Protein AF-0000000082088555 (afdb_homodimer)

Organism: Oncorhynchus tshawytscha (NCBI:txid74940)

Secondary structure (DSSP, 8-state):
-HHHHHHHHHHHHHHHHHHHHHHHHHHHHHHHHHHHHHHHHHHHHHHHTTS-HHHHHHHHHHHHHHHHHHHHHHHHHHHIIIIIIHHHHTHHHHHHHHHHHHHHHHHHHHHHHHHHHHHHHHHHH-SS-HHHHHHHHHHHHHHHHHHHHHHHHHHHHHHHHHHHHHHHHHHHHHHHHHHHHHHHHHHHHHHHHHHHHHHT--HHHHHHHHHHHHHS-------------GGGGTTTHHHHTHHHHHHHHHHHHHHT-/-HHHHHHHHHHHHHHHHHHHHHHHHHHHHHHHHHHHHHHHHHHHHHHHTTS-HHHHHHHHHHHHHHHHHHHHHHHHHHHIIIIIIHHHHTHHHHHHHHHHHHHHHHHHHHHHHHHHHHHHHHHHH-SS-HHHHHHHHHHHHHHHHHHHHHHHHHHHHHHHHHHHHHHHHHHHHHHHHHHHHHHHHHHHHHHHHHHHHHHT--HHHHHHHHHHHHHS-------------GGGGGGTHHHHTHHHHHHHHHHHHHHT-

pLDDT: mean 82.61, std 23.62, range [26.28, 98.88]

InterPro domains:
  IPR009602 CBY1-interacting BAR domain-containing protein/FAM92 [PF06730] (6-208)
  IPR009602 CBY1-interacting BAR domain-containing protein/FAM92 [PTHR21223] (5-216)
  IPR027267 AH/BAR domain superfamily [G3DSA:1.20.1270.60] (5-201)
  IPR027267 AH/BAR domain superfamily [SSF103657] (11-199)

Nearest PDB structures (foldseek):
  8ceg-assembly1_B  TM=9.342E-01  e=6.815E-14  Homo sapiens
  2q13-assembly1_A-2  TM=6.569E-01  e=2.491E-06  Homo sapiens
  5c5b-assembly1_A  TM=6.542E-01  e=3.066E-06  Homo sapiens
  4nqi-assembly1_A  TM=6.163E-01  e=1.459E-05  Dictyostelium discoideum
  4atm-assembly1_A-2  TM=8.236E-01  e=6.157E-04  Homo sapiens

Foldseek 3Di:
DLVVLVVLLVVLVVVLVVQLVVLLVVLVVLVVVLVVLLVVLVVLQVVLVVAFDLSSVLSPLLSVLSNVLSVLSVVLSVLCVPQANVLSVCSVVVSVVLVVLSVVLVVLVVVLVVLVVVLVVVVVPDPDDPVVNVVSVVVNVVSVVSNVVSVVVSVVSSVVVVVVSVVSVVRNVVSNVVSVVVSVVSSVVSVVVSVVSNVPRDPVVRVVVVVVVVPPPPPPPPPPPPPPPDPPPPVVVVVVVVVPPVVVVVVVVVVVD/DLVVLVVLLVVLVVVLVVQLVVLLVVLVVLVVVLVVLLVVLVVLQVVLVVAFDLSSVLSPLLSVLSNVLSVLSVVLSVLCVPQANVLSVCSVVVSVVLVVLSVVLVVLVVVLVVLVVVLVVCVVPDPDDPVVNVVSVVVNVVSVVSNVVSVVVSVVSSVVVVVVSVVSVVRNVVSNVVSVVVSVVSSVVSVVVSVVSNVPRDPVVRVVVVVVVVPPPPPDPPPPPPPPPDPPPPVVPVVVVVVPPVVVVVVVVVVVD

Radius of gyration: 37.84 Å; Cα contacts (8 Å, |Δi|>4): 389; chains: 2; bounding box: 56×146×73 Å

Structure (mmCIF, N/CA/C/O backbone):
data_AF-0000000082088555-model_v1
#
loop_
_entity.id
_entity.type
_entity.pdbx_description
1 polymer FAM92B
#
loop_
_atom_site.group_PDB
_atom_site.id
_atom_site.type_symbol
_atom_site.label_atom_id
_atom_site.label_alt_id
_atom_site.label_comp_id
_atom_site.label_asym_id
_atom_site.label_entity_id
_atom_site.label_seq_id
_atom_site.pdbx_PDB_ins_code
_atom_site.Cartn_x
_atom_site.Cartn_y
_atom_site.Cartn_z
_atom_site.occupancy
_atom_site.B_iso_or_equiv
_atom_site.auth_seq_id
_atom_site.auth_comp_id
_atom_site.auth_asym_id
_atom_site.auth_atom_id
_atom_site.pdbx_PDB_model_num
ATOM 1 N N . VAL A 1 1 ? -7.594 43.312 11.68 1 56 1 VAL A N 1
ATOM 2 C CA . VAL A 1 1 ? -6.711 42.438 12.438 1 56 1 VAL A CA 1
ATOM 3 C C . VAL A 1 1 ? -7.477 41.188 12.883 1 56 1 VAL A C 1
ATOM 5 O O . VAL A 1 1 ? -7.02 40.062 12.688 1 56 1 VAL A O 1
ATOM 8 N N . ASN A 1 2 ? -8.828 41.312 13.008 1 72.19 2 ASN A N 1
ATOM 9 C CA . ASN A 1 2 ? -9.617 40.281 13.688 1 72.19 2 ASN A CA 1
ATOM 10 C C . ASN A 1 2 ? -10.023 39.156 12.727 1 72.19 2 ASN A C 1
ATOM 12 O O . ASN A 1 2 ? -9.906 38 13.055 1 72.19 2 ASN A O 1
ATOM 16 N N . ILE A 1 3 ? -10.211 39.656 11.516 1 76.94 3 ILE A N 1
ATOM 17 C CA . ILE A 1 3 ? -10.727 38.688 10.578 1 76.94 3 ILE A CA 1
ATOM 18 C C . ILE A 1 3 ? -9.609 37.719 10.18 1 76.94 3 ILE A C 1
ATOM 20 O O . ILE A 1 3 ? -9.828 36.5 10.094 1 76.94 3 ILE A O 1
ATOM 24 N N . TYR A 1 4 ? -8.461 38.219 10.117 1 81.62 4 TYR A N 1
ATOM 25 C CA . TYR A 1 4 ? -7.309 37.438 9.734 1 81.62 4 TYR A CA 1
ATOM 26 C C . TYR A 1 4 ? -6.98 36.406 10.805 1 81.62 4 TYR A C 1
ATOM 28 O O . TYR A 1 4 ? -6.68 35.25 10.484 1 81.62 4 TYR A O 1
ATOM 36 N N . MET A 1 5 ? -7.062 36.812 12.008 1 83.56 5 MET A N 1
ATOM 37 C CA . MET A 1 5 ? -6.75 35.906 13.109 1 83.56 5 MET A CA 1
ATOM 38 C C . MET A 1 5 ? -7.773 34.781 13.203 1 83.56 5 MET A C 1
ATOM 40 O O . MET A 1 5 ? -7.406 33.625 13.398 1 83.56 5 MET A O 1
ATOM 44 N N . GLU A 1 6 ? -8.945 35.188 13.008 1 88.69 6 GLU A N 1
ATOM 45 C CA . GLU A 1 6 ? -10.016 34.219 13.047 1 88.69 6 GLU A CA 1
ATOM 46 C C . GLU A 1 6 ? -9.898 33.219 11.891 1 88.69 6 GLU A C 1
ATOM 48 O O . GLU A 1 6 ? -10.102 32.031 12.07 1 88.69 6 GLU A O 1
ATOM 53 N N . LEU A 1 7 ? -9.586 33.656 10.773 1 88.12 7 LEU A N 1
ATOM 54 C CA . LEU A 1 7 ? -9.445 32.812 9.602 1 88.12 7 LEU A CA 1
ATOM 55 C C . LEU A 1 7 ? -8.258 31.859 9.758 1 88.12 7 LEU A C 1
ATOM 57 O O . LEU A 1 7 ? -8.32 30.703 9.336 1 88.12 7 LEU A O 1
ATOM 61 N N . THR A 1 8 ? -7.23 32.438 10.32 1 87.81 8 THR A N 1
ATOM 62 C CA . THR A 1 8 ? -6.039 31.609 10.531 1 87.81 8 THR A CA 1
ATOM 63 C C . THR A 1 8 ? -6.355 30.406 11.398 1 87.81 8 THR A C 1
ATOM 65 O O . THR A 1 8 ? -5.957 29.281 11.078 1 87.81 8 THR A O 1
ATOM 68 N N . VAL A 1 9 ? -7.059 30.609 12.469 1 92.88 9 VAL A N 1
ATOM 69 C CA . VAL A 1 9 ? -7.41 29.547 13.398 1 92.88 9 VAL A CA 1
ATOM 70 C C . VAL A 1 9 ? -8.406 28.594 12.734 1 92.88 9 VAL A C 1
ATOM 72 O O . VAL A 1 9 ? -8.273 27.375 12.852 1 92.88 9 VAL A O 1
ATOM 75 N N . SER A 1 10 ? -9.367 29.141 12.023 1 93.75 10 SER A N 1
ATOM 76 C CA . SER A 1 10 ? -10.391 28.328 11.367 1 93.75 10 SER A CA 1
ATOM 77 C C . SER A 1 10 ? -9.789 27.453 10.273 1 93.75 10 SER A C 1
ATOM 79 O O . SER A 1 10 ? -10.148 26.281 10.141 1 93.75 10 SER A O 1
ATOM 81 N N . HIS A 1 11 ? -8.93 28 9.477 1 92.88 11 HIS A N 1
ATOM 82 C CA . HIS A 1 11 ? -8.266 27.234 8.43 1 92.88 11 HIS A CA 1
ATOM 83 C C . HIS A 1 11 ? -7.402 26.141 9.016 1 92.88 11 HIS A C 1
ATOM 85 O O . HIS A 1 11 ? -7.383 25.016 8.5 1 92.88 11 HIS A O 1
ATOM 91 N N . ALA A 1 12 ? -6.645 26.516 10.031 1 93.62 12 ALA A N 1
ATOM 92 C CA . ALA A 1 12 ? -5.816 25.5 10.672 1 93.62 12 ALA A CA 1
ATOM 93 C C . ALA A 1 12 ? -6.668 24.344 11.188 1 93.62 12 ALA A C 1
ATOM 95 O O . ALA A 1 12 ? -6.301 23.172 11.031 1 93.62 12 ALA A O 1
ATOM 96 N N . GLU A 1 13 ? -7.777 24.672 11.797 1 94.88 13 GLU A N 1
ATOM 97 C CA . GLU A 1 13 ? -8.688 23.656 12.312 1 94.88 13 GLU A CA 1
ATOM 98 C C . GLU A 1 13 ? -9.195 22.766 11.188 1 94.88 13 GLU A C 1
ATOM 100 O O . GLU A 1 13 ? -9.148 21.531 11.297 1 94.88 13 GLU A O 1
ATOM 105 N N . LYS A 1 14 ? -9.625 23.281 10.164 1 96.38 14 LYS A N 1
ATOM 106 C CA . LYS A 1 14 ? -10.203 22.547 9.047 1 96.38 14 LYS A CA 1
ATOM 107 C C . LYS A 1 14 ? -9.164 21.641 8.391 1 96.38 14 LYS A C 1
ATOM 109 O O . LYS A 1 14 ? -9.359 20.422 8.297 1 96.38 14 LYS A O 1
ATOM 114 N N . TYR A 1 15 ? -8.094 22.203 8.016 1 96.5 15 TYR A N 1
ATOM 115 C CA . TYR A 1 15 ? -7.152 21.484 7.164 1 96.5 15 TYR A CA 1
ATOM 116 C C . TYR A 1 15 ? -6.32 20.516 7.98 1 96.5 15 TYR A C 1
ATOM 118 O O . TYR A 1 15 ? -6.027 19.406 7.527 1 96.5 15 TYR A O 1
ATOM 126 N N . LEU A 1 16 ? -5.891 20.844 9.164 1 97.12 16 LEU A N 1
ATOM 127 C CA . LEU A 1 16 ? -5.113 19.906 9.961 1 97.12 16 LEU A CA 1
ATOM 128 C C . LEU A 1 16 ? -5.984 18.734 10.422 1 97.12 16 LEU A C 1
ATOM 130 O O . LEU A 1 16 ? -5.496 17.609 10.555 1 97.12 16 LEU A O 1
ATOM 134 N N . GLY A 1 17 ? -7.277 19.094 10.672 1 97.31 17 GLY A N 1
ATOM 135 C CA . GLY A 1 17 ? -8.203 18 10.93 1 97.31 17 GLY A CA 1
ATOM 136 C C . GLY A 1 17 ? -8.367 17.062 9.75 1 97.31 17 GLY A C 1
ATOM 137 O O . GLY A 1 17 ? -8.383 15.836 9.922 1 97.31 17 GLY A O 1
ATOM 138 N N . GLN A 1 18 ? -8.516 17.594 8.609 1 97.75 18 GLN A N 1
ATOM 139 C CA . GLN A 1 18 ? -8.656 16.797 7.395 1 97.75 18 GLN A CA 1
ATOM 140 C C . GLN A 1 18 ? -7.395 15.984 7.129 1 97.75 18 GLN A C 1
ATOM 142 O O . GLN A 1 18 ? -7.477 14.82 6.723 1 97.75 18 GLN A O 1
ATOM 147 N N . PHE A 1 19 ? -6.215 16.609 7.34 1 98.31 19 PHE A N 1
ATOM 148 C CA . PHE A 1 19 ? -4.965 15.867 7.188 1 98.31 19 PHE A CA 1
ATOM 149 C C . PHE A 1 19 ? -4.914 14.688 8.148 1 98.31 19 PHE A C 1
ATOM 151 O O . PHE A 1 19 ? -4.477 13.594 7.77 1 98.31 19 PHE A O 1
ATOM 158 N N . CYS A 1 20 ? -5.328 14.938 9.352 1 98.12 20 CYS A N 1
ATOM 159 C CA . CYS A 1 20 ? -5.344 13.859 10.328 1 98.12 20 CYS A CA 1
ATOM 160 C C . CYS A 1 20 ? -6.199 12.695 9.844 1 98.12 20 CYS A C 1
ATOM 162 O O . CYS A 1 20 ? -5.762 11.547 9.875 1 98.12 20 CYS A O 1
ATOM 164 N N . SER A 1 21 ? -7.414 12.953 9.328 1 98.31 21 SER A N 1
ATOM 165 C CA . SER A 1 21 ? -8.336 11.922 8.867 1 98.31 21 SER A CA 1
ATOM 166 C C . SER A 1 21 ? -7.785 11.195 7.641 1 98.31 21 SER A C 1
ATOM 168 O O . SER A 1 21 ? -7.844 9.969 7.562 1 98.31 21 SER A O 1
ATOM 170 N N . LEU A 1 22 ? -7.266 11.891 6.727 1 98.56 22 LEU A N 1
ATOM 171 C CA . LEU A 1 22 ? -6.773 11.312 5.48 1 98.56 22 LEU A CA 1
ATOM 172 C C . LEU A 1 22 ? -5.531 10.461 5.727 1 98.56 22 LEU A C 1
ATOM 174 O O . LEU A 1 22 ? -5.398 9.375 5.168 1 98.56 22 LEU A O 1
ATOM 178 N N . LEU A 1 23 ? -4.633 10.938 6.539 1 98.75 23 LEU A N 1
ATOM 179 C CA . LEU A 1 23 ? -3.412 10.195 6.828 1 98.75 23 LEU A CA 1
ATOM 180 C C . LEU A 1 23 ? -3.713 8.969 7.691 1 98.75 23 LEU A C 1
ATOM 182 O O . LEU A 1 23 ? -3.051 7.938 7.566 1 98.75 23 LEU A O 1
ATOM 186 N N . ALA A 1 24 ? -4.699 9.125 8.57 1 98.69 24 ALA A N 1
ATOM 187 C CA . ALA A 1 24 ? -5.148 7.957 9.32 1 98.69 24 ALA A CA 1
ATOM 188 C C . ALA A 1 24 ? -5.68 6.879 8.375 1 98.69 24 ALA A C 1
ATOM 190 O O . ALA A 1 24 ? -5.363 5.695 8.531 1 98.69 24 ALA A O 1
ATOM 191 N N . SER A 1 25 ? -6.535 7.285 7.43 1 98.75 25 SER A N 1
ATOM 192 C CA . SER A 1 25 ? -7.059 6.352 6.438 1 98.75 25 SER A CA 1
ATOM 193 C C . SER A 1 25 ? -5.938 5.738 5.609 1 98.75 25 SER A C 1
ATOM 195 O O . SER A 1 25 ? -5.965 4.543 5.312 1 98.75 25 SER A O 1
ATOM 197 N N . TYR A 1 26 ? -4.992 6.551 5.207 1 98.75 26 TYR A N 1
ATOM 198 C CA . TYR A 1 26 ? -3.824 6.078 4.477 1 98.75 26 TYR A CA 1
ATOM 199 C C . TYR A 1 26 ? -3.076 5.016 5.27 1 98.75 26 TYR A C 1
ATOM 201 O O . TYR A 1 26 ? -2.705 3.973 4.727 1 98.75 26 TYR A O 1
ATOM 209 N N . THR A 1 27 ? -2.854 5.289 6.504 1 98.81 27 THR A N 1
ATOM 210 C CA . THR A 1 27 ? -2.15 4.367 7.387 1 98.81 27 THR A CA 1
ATOM 211 C C . THR A 1 27 ? -2.943 3.076 7.566 1 98.81 27 THR A C 1
ATOM 213 O O . THR A 1 27 ? -2.369 1.985 7.566 1 98.81 27 THR A O 1
ATOM 216 N N . TRP A 1 28 ? -4.195 3.197 7.668 1 98.56 28 TRP A N 1
ATOM 217 C CA . TRP A 1 28 ? -5.07 2.037 7.812 1 98.56 28 TRP A CA 1
ATOM 218 C C . TRP A 1 28 ? -5.016 1.159 6.566 1 98.56 28 TRP A C 1
ATOM 220 O O . TRP A 1 28 ? -4.918 -0.066 6.664 1 98.56 28 TRP A O 1
ATOM 230 N N . LYS A 1 29 ? -5.145 1.712 5.43 1 98.56 29 LYS A N 1
ATOM 231 C CA . LYS A 1 29 ? -5.105 0.964 4.176 1 98.56 29 LYS A CA 1
ATOM 232 C C . LYS A 1 29 ? -3.744 0.304 3.971 1 98.56 29 LYS A C 1
ATOM 234 O O . LYS A 1 29 ? -3.654 -0.783 3.396 1 98.56 29 LYS A O 1
ATOM 239 N N . THR A 1 30 ? -2.678 0.989 4.391 1 98.75 30 THR A N 1
ATOM 240 C CA . THR A 1 30 ? -1.354 0.375 4.387 1 98.75 30 THR A CA 1
ATOM 241 C C . THR A 1 30 ? -1.336 -0.88 5.254 1 98.75 30 THR A C 1
ATOM 243 O O . THR A 1 30 ? -0.744 -1.894 4.879 1 98.75 30 THR A O 1
ATOM 246 N N . GLY A 1 31 ? -1.971 -0.781 6.414 1 98.69 31 GLY A N 1
ATOM 247 C CA . GLY A 1 31 ? -2.1 -1.953 7.266 1 98.69 31 GLY A CA 1
ATOM 248 C C . GLY A 1 31 ? -2.867 -3.086 6.609 1 98.69 31 GLY A C 1
ATOM 249 O O . GLY A 1 31 ? -2.506 -4.254 6.754 1 98.69 31 GLY A O 1
ATOM 250 N N . LYS A 1 32 ? -3.879 -2.785 5.895 1 98.38 32 LYS A N 1
ATOM 251 C CA . LYS A 1 32 ? -4.668 -3.799 5.199 1 98.38 32 LYS A CA 1
ATOM 252 C C . LYS A 1 32 ? -3.85 -4.48 4.109 1 98.38 32 LYS A C 1
ATOM 254 O O . LYS A 1 32 ? -4.008 -5.68 3.865 1 98.38 32 LYS A O 1
ATOM 259 N N . LEU A 1 33 ? -3.084 -3.664 3.459 1 98.44 33 LEU A N 1
ATOM 260 C CA . LEU A 1 33 ? -2.189 -4.223 2.449 1 98.44 33 LEU A CA 1
ATOM 261 C C . LEU A 1 33 ? -1.194 -5.191 3.08 1 98.44 33 LEU A C 1
ATOM 263 O O . LEU A 1 33 ? -0.91 -6.25 2.516 1 98.44 33 LEU A O 1
ATOM 267 N N . ARG A 1 34 ? -0.672 -4.809 4.23 1 98.56 34 ARG A N 1
ATOM 268 C CA . ARG A 1 34 ? 0.213 -5.684 4.992 1 98.56 34 ARG A CA 1
ATOM 269 C C . ARG A 1 34 ? -0.48 -7 5.336 1 98.56 34 ARG A C 1
ATOM 271 O O . ARG A 1 34 ? 0.087 -8.078 5.141 1 98.56 34 ARG A O 1
ATOM 278 N N . ASP A 1 35 ? -1.699 -6.965 5.785 1 98.44 35 ASP A N 1
ATOM 279 C CA . ASP A 1 35 ? -2.465 -8.156 6.133 1 98.44 35 ASP A CA 1
ATOM 280 C C . ASP A 1 35 ? -2.656 -9.062 4.914 1 98.44 35 ASP A C 1
ATOM 282 O O . ASP A 1 35 ? -2.576 -10.289 5.023 1 98.44 35 ASP A O 1
ATOM 286 N N . GLN A 1 36 ? -2.947 -8.43 3.818 1 98.56 36 GLN A N 1
ATOM 287 C CA . GLN A 1 36 ? -3.135 -9.188 2.584 1 98.56 36 GLN A CA 1
ATOM 288 C C . GLN A 1 36 ? -1.856 -9.922 2.189 1 98.56 36 GLN A C 1
ATOM 290 O O . GLN A 1 36 ? -1.906 -11.062 1.74 1 98.56 36 GLN A O 1
ATOM 295 N N . ALA A 1 37 ? -0.714 -9.258 2.258 1 98.44 37 ALA A N 1
ATOM 296 C CA . ALA A 1 37 ? 0.572 -9.875 1.933 1 98.44 37 ALA A CA 1
ATOM 297 C C . ALA A 1 37 ? 0.882 -11.031 2.877 1 98.44 37 ALA A C 1
ATOM 299 O O . ALA A 1 37 ? 1.508 -12.016 2.475 1 98.44 37 ALA A O 1
ATOM 300 N N . ASP A 1 38 ? 0.427 -10.945 4.086 1 98.31 38 ASP A N 1
ATOM 301 C CA . ASP A 1 38 ? 0.622 -12.031 5.043 1 98.31 38 ASP A CA 1
ATOM 302 C C . ASP A 1 38 ? -0.113 -13.297 4.594 1 98.31 38 ASP A C 1
ATOM 304 O O . ASP A 1 38 ? 0.359 -14.406 4.828 1 98.31 38 ASP A O 1
ATOM 308 N N . MET A 1 39 ? -1.252 -13.094 4.004 1 98.62 39 MET A N 1
ATOM 309 C CA . MET A 1 39 ? -1.983 -14.242 3.469 1 98.62 39 MET A CA 1
ATOM 310 C C . MET A 1 39 ? -1.214 -14.891 2.326 1 98.62 39 MET A C 1
ATOM 312 O O . MET A 1 39 ? -1.184 -16.125 2.211 1 98.62 39 MET A O 1
ATOM 316 N N . LEU A 1 40 ? -0.625 -14.086 1.516 1 98.38 40 LEU A N 1
ATOM 317 C CA . LEU A 1 40 ? 0.203 -14.602 0.428 1 98.38 40 LEU A CA 1
ATOM 318 C C . LEU A 1 40 ? 1.379 -15.406 0.973 1 98.38 40 LEU A C 1
ATOM 320 O O . LEU A 1 40 ? 1.718 -16.453 0.434 1 98.38 40 LEU A O 1
ATOM 324 N N . VAL A 1 41 ? 1.986 -14.883 2.037 1 98.75 41 VAL A N 1
ATOM 325 C CA . VAL A 1 41 ? 3.111 -15.555 2.678 1 98.75 41 VAL A CA 1
ATOM 326 C C . VAL A 1 41 ? 2.678 -16.938 3.16 1 98.75 41 VAL A C 1
ATOM 328 O O . VAL A 1 41 ? 3.385 -17.922 2.947 1 98.75 41 VAL A O 1
ATOM 331 N N . ARG A 1 42 ? 1.548 -17 3.744 1 98.44 42 ARG A N 1
ATOM 332 C CA . ARG A 1 42 ? 1.024 -18.266 4.23 1 98.44 42 ARG A CA 1
ATOM 333 C C . ARG A 1 42 ? 0.782 -19.234 3.08 1 98.44 42 ARG A C 1
ATOM 335 O O . ARG A 1 42 ? 1.128 -20.422 3.17 1 98.44 42 ARG A O 1
ATOM 342 N N . GLN A 1 43 ? 0.201 -18.734 2.061 1 98.38 43 GLN A N 1
ATOM 343 C CA . GLN A 1 43 ? -0.098 -19.578 0.903 1 98.38 43 GLN A CA 1
ATOM 344 C C . GLN A 1 43 ? 1.183 -20.094 0.255 1 98.38 43 GLN A C 1
ATOM 346 O O . GLN A 1 43 ? 1.23 -21.234 -0.208 1 98.38 43 GLN A O 1
ATOM 351 N N . LEU A 1 44 ? 2.209 -19.266 0.14 1 98.56 44 LEU A N 1
ATOM 352 C CA . LEU A 1 44 ? 3.5 -19.672 -0.401 1 98.56 44 LEU A CA 1
ATOM 353 C C . LEU A 1 44 ? 4.094 -20.828 0.415 1 98.56 44 LEU A C 1
ATOM 355 O O . LEU A 1 44 ? 4.609 -21.797 -0.148 1 98.56 44 LEU A O 1
ATOM 359 N N . ASN A 1 45 ? 3.975 -20.672 1.695 1 98.19 45 ASN A N 1
ATOM 360 C CA . ASN A 1 45 ? 4.48 -21.719 2.57 1 98.19 45 ASN A CA 1
ATOM 361 C C . ASN A 1 45 ? 3.703 -23.016 2.391 1 98.19 45 ASN A C 1
ATOM 363 O O . ASN A 1 45 ? 4.297 -24.094 2.312 1 98.19 45 ASN A O 1
ATOM 367 N N . ASP A 1 46 ? 2.422 -22.938 2.307 1 97.62 46 ASP A N 1
ATOM 368 C CA . ASP A 1 46 ? 1.596 -24.125 2.115 1 97.62 46 ASP A CA 1
ATOM 369 C C . ASP A 1 46 ? 1.92 -24.812 0.791 1 97.62 46 ASP A C 1
ATOM 371 O O . ASP A 1 46 ? 2.08 -26.031 0.741 1 97.62 46 ASP A O 1
ATOM 375 N N . PHE A 1 47 ? 2.002 -24.094 -0.254 1 97.25 47 PHE A N 1
ATOM 376 C CA . PHE A 1 47 ? 2.301 -24.641 -1.576 1 97.25 47 PHE A CA 1
ATOM 377 C C . PHE A 1 47 ? 3.688 -25.266 -1.603 1 97.25 47 PHE A C 1
ATOM 379 O O . PHE A 1 47 ? 3.885 -26.312 -2.221 1 97.25 47 PHE A O 1
ATOM 386 N N . SER A 1 48 ? 4.66 -24.625 -0.951 1 97 48 SER A N 1
ATOM 387 C CA . SER A 1 48 ? 6.031 -25.125 -0.952 1 97 48 SER A CA 1
ATOM 388 C C . SER A 1 48 ? 6.102 -26.531 -0.378 1 97 48 SER A C 1
ATOM 390 O O . SER A 1 48 ? 6.91 -27.344 -0.824 1 97 48 SER A O 1
ATOM 392 N N . ASN A 1 49 ? 5.195 -26.875 0.51 1 94.75 49 ASN A N 1
ATOM 393 C CA . ASN A 1 49 ? 5.203 -28.172 1.176 1 94.75 49 ASN A CA 1
ATOM 394 C C . ASN A 1 49 ? 4.758 -29.297 0.234 1 94.75 49 ASN A C 1
ATOM 396 O O . ASN A 1 49 ? 4.98 -30.469 0.515 1 94.75 49 ASN A O 1
ATOM 400 N N . THR A 1 50 ? 4.191 -28.969 -0.862 1 91.62 50 THR A N 1
ATOM 401 C CA . THR A 1 50 ? 3.701 -29.969 -1.802 1 91.62 50 THR A CA 1
ATOM 402 C C . THR A 1 50 ? 4.684 -30.156 -2.955 1 91.62 50 THR A C 1
ATOM 404 O O . THR A 1 50 ? 4.473 -31 -3.826 1 91.62 50 THR A O 1
ATOM 407 N N . GLU A 1 51 ? 5.746 -29.391 -2.934 1 93.38 51 GLU A N 1
ATOM 408 C CA . GLU A 1 51 ? 6.617 -29.344 -4.105 1 93.38 51 GLU A CA 1
ATOM 409 C C . GLU A 1 51 ? 7.957 -30.016 -3.82 1 93.38 51 GLU A C 1
ATOM 411 O O . GLU A 1 51 ? 8.258 -30.359 -2.672 1 93.38 51 GLU A O 1
ATOM 416 N N . ASP A 1 52 ? 8.68 -30.281 -4.844 1 91.25 52 ASP A N 1
ATOM 417 C CA . ASP A 1 52 ? 9.992 -30.906 -4.758 1 91.25 52 ASP A CA 1
ATOM 418 C C . ASP A 1 52 ? 11.039 -29.938 -4.207 1 91.25 52 ASP A C 1
ATOM 420 O O . ASP A 1 52 ? 10.781 -28.734 -4.109 1 91.25 52 ASP A O 1
ATOM 424 N N . PRO A 1 53 ? 12.18 -30.297 -3.844 1 91.06 53 PRO A N 1
ATOM 425 C CA . PRO A 1 53 ? 13.125 -29.547 -3.02 1 91.06 53 PRO A CA 1
ATOM 426 C C . PRO A 1 53 ? 13.531 -28.219 -3.656 1 91.06 53 PRO A C 1
ATOM 428 O O . PRO A 1 53 ? 13.609 -27.203 -2.969 1 91.06 53 PRO A O 1
ATOM 431 N N . GLU A 1 54 ? 13.844 -28.219 -4.973 1 92.94 54 GLU A N 1
ATOM 432 C CA . GLU A 1 54 ? 14.297 -26.969 -5.594 1 92.94 54 GLU A CA 1
ATOM 433 C C . GLU A 1 54 ? 13.211 -25.906 -5.527 1 92.94 54 GLU A C 1
ATOM 435 O O . GLU A 1 54 ? 13.453 -24.797 -5.059 1 92.94 54 GLU A O 1
ATOM 440 N N . LEU A 1 55 ? 12.031 -26.25 -5.957 1 94.62 55 LEU A N 1
ATOM 441 C CA . LEU A 1 55 ? 10.93 -25.281 -5.922 1 94.62 55 LEU A CA 1
ATOM 442 C C . LEU A 1 55 ? 10.508 -25 -4.484 1 94.62 55 LEU A C 1
ATOM 444 O O . LEU A 1 55 ? 10.156 -23.859 -4.156 1 94.62 55 LEU A O 1
ATOM 448 N N . ARG A 1 56 ? 10.555 -25.984 -3.682 1 95.75 56 ARG A N 1
ATOM 449 C CA . ARG A 1 56 ? 10.227 -25.812 -2.271 1 95.75 56 ARG A CA 1
ATOM 450 C C . ARG A 1 56 ? 11.117 -24.766 -1.622 1 95.75 56 ARG A C 1
ATOM 452 O O . ARG A 1 56 ? 10.625 -23.859 -0.952 1 95.75 56 ARG A O 1
ATOM 459 N N . THR A 1 57 ? 12.414 -24.922 -1.813 1 96 57 THR A N 1
ATOM 460 C CA . THR A 1 57 ? 13.367 -23.984 -1.236 1 96 57 THR A CA 1
ATOM 461 C C . THR A 1 57 ? 13.141 -22.578 -1.788 1 96 57 THR A C 1
ATOM 463 O O . THR A 1 57 ? 13.164 -21.609 -1.038 1 96 57 THR A O 1
ATOM 466 N N . CYS A 1 58 ? 12.906 -22.516 -3.047 1 96.75 58 CYS A N 1
ATOM 467 C CA . CYS A 1 58 ? 12.68 -21.234 -3.699 1 96.75 58 CYS A CA 1
ATOM 468 C C . CYS A 1 58 ? 11.453 -20.531 -3.125 1 96.75 58 CYS A C 1
ATOM 470 O O . CYS A 1 58 ? 11.516 -19.359 -2.768 1 96.75 58 CYS A O 1
ATOM 472 N N . LEU A 1 59 ? 10.383 -21.234 -3 1 97.69 59 LEU A N 1
ATOM 473 C CA . LEU A 1 59 ? 9.133 -20.672 -2.502 1 97.69 59 LEU A CA 1
ATOM 474 C C . LEU A 1 59 ? 9.258 -20.297 -1.031 1 97.69 59 LEU A C 1
ATOM 476 O O . LEU A 1 59 ? 8.703 -19.281 -0.603 1 97.69 59 LEU A O 1
ATOM 480 N N . LYS A 1 60 ? 9.945 -21.047 -0.27 1 97.88 60 LYS A N 1
ATOM 481 C CA . LYS A 1 60 ? 10.148 -20.734 1.143 1 97.88 60 LYS A CA 1
ATOM 482 C C . LYS A 1 60 ? 10.984 -19.469 1.314 1 97.88 60 LYS A C 1
ATOM 484 O O . LYS A 1 60 ? 10.695 -18.641 2.18 1 97.88 60 LYS A O 1
ATOM 489 N N . ASN A 1 61 ? 12.023 -19.359 0.51 1 97.62 61 ASN A N 1
ATOM 490 C CA . ASN A 1 61 ? 12.82 -18.141 0.533 1 97.62 61 ASN A CA 1
ATOM 491 C C . ASN A 1 61 ? 11.992 -16.922 0.157 1 97.62 61 ASN A C 1
ATOM 493 O O . ASN A 1 61 ? 12.109 -15.867 0.783 1 97.62 61 ASN A O 1
ATOM 497 N N . LEU A 1 62 ? 11.227 -17.078 -0.862 1 98.44 62 LEU A N 1
ATOM 498 C CA . LEU A 1 62 ? 10.328 -16 -1.274 1 98.44 62 LEU A CA 1
ATOM 499 C C . LEU A 1 62 ? 9.383 -15.617 -0.142 1 98.44 62 LEU A C 1
ATOM 501 O O . LEU A 1 62 ? 9.18 -14.438 0.126 1 98.44 62 LEU A O 1
ATOM 505 N N . ALA A 1 63 ? 8.812 -16.594 0.479 1 98.69 63 ALA A N 1
ATOM 506 C CA . ALA A 1 63 ? 7.891 -16.359 1.591 1 98.69 63 ALA A CA 1
ATOM 507 C C . ALA A 1 63 ? 8.594 -15.625 2.73 1 98.69 63 ALA A C 1
ATOM 509 O O . ALA A 1 63 ? 8.039 -14.688 3.305 1 98.69 63 ALA A O 1
ATOM 510 N N . GLU A 1 64 ? 9.75 -1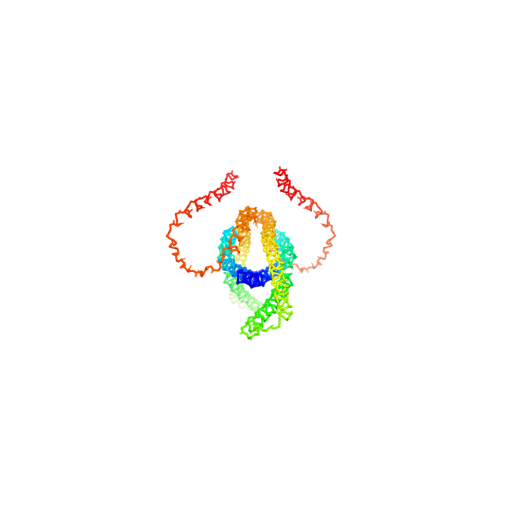6.047 3.062 1 98.56 64 GLU A N 1
ATOM 511 C CA . GLU A 1 64 ? 10.516 -15.43 4.141 1 98.56 64 GLU A CA 1
ATOM 512 C C . GLU A 1 64 ? 10.836 -13.969 3.826 1 98.56 64 GLU A C 1
ATOM 514 O O . GLU A 1 64 ? 10.711 -13.102 4.691 1 98.56 64 GLU A O 1
ATOM 519 N N . ASP A 1 65 ? 11.258 -13.773 2.67 1 98.69 65 ASP A N 1
ATOM 520 C CA . ASP A 1 65 ? 11.586 -12.406 2.26 1 98.69 65 ASP A CA 1
ATOM 521 C C . ASP A 1 65 ? 10.336 -11.531 2.232 1 98.69 65 ASP A C 1
ATOM 523 O O . ASP A 1 65 ? 10.375 -10.375 2.668 1 98.69 65 ASP A O 1
ATOM 527 N N . LEU A 1 66 ? 9.266 -12.008 1.706 1 98.69 66 LEU A N 1
ATOM 528 C CA . LEU A 1 66 ? 8.023 -11.242 1.702 1 98.69 66 LEU A CA 1
ATOM 529 C C . LEU A 1 66 ? 7.562 -10.945 3.125 1 98.69 66 LEU A C 1
ATOM 531 O O . LEU A 1 66 ? 7.043 -9.859 3.398 1 98.69 66 LEU A O 1
ATOM 535 N N . ALA A 1 67 ? 7.699 -11.906 3.975 1 98.81 67 ALA A N 1
ATOM 536 C CA . ALA A 1 67 ? 7.355 -11.695 5.379 1 98.81 67 ALA A CA 1
ATOM 537 C C . ALA A 1 67 ? 8.203 -10.578 5.988 1 98.81 67 ALA A C 1
ATOM 539 O O . ALA A 1 67 ? 7.699 -9.766 6.773 1 98.81 67 ALA A O 1
ATOM 540 N N . MET A 1 68 ? 9.445 -10.555 5.68 1 98.81 68 MET A N 1
ATOM 541 C CA . MET A 1 68 ? 10.336 -9.516 6.18 1 98.81 68 MET A CA 1
ATOM 542 C C . MET A 1 68 ? 9.883 -8.133 5.715 1 98.81 68 MET A C 1
ATOM 544 O O . MET A 1 68 ? 9.891 -7.18 6.496 1 98.81 68 MET A O 1
ATOM 548 N N . VAL A 1 69 ? 9.562 -8.047 4.488 1 98.75 69 VAL A N 1
ATOM 549 C CA . VAL A 1 69 ? 9.07 -6.777 3.969 1 98.75 69 VAL A CA 1
ATOM 550 C C . VAL A 1 69 ? 7.82 -6.352 4.738 1 98.75 69 VAL A C 1
ATOM 552 O O . VAL A 1 69 ? 7.633 -5.168 5.023 1 98.75 69 VAL A O 1
ATOM 555 N N . GLN A 1 70 ? 6.949 -7.316 5.082 1 98.75 70 GLN A N 1
ATOM 556 C CA . GLN A 1 70 ? 5.734 -6.973 5.816 1 98.75 70 GLN A CA 1
ATOM 557 C C . GLN A 1 70 ? 6.059 -6.543 7.242 1 98.75 70 GLN A C 1
ATOM 559 O O . GLN A 1 70 ? 5.355 -5.711 7.82 1 98.75 70 GLN A O 1
ATOM 564 N N . ASP A 1 71 ? 7.09 -7.047 7.809 1 98.69 71 ASP A N 1
ATOM 565 C CA . ASP A 1 71 ? 7.551 -6.551 9.102 1 98.69 71 ASP A CA 1
ATOM 566 C C . ASP A 1 71 ? 7.934 -5.074 9.016 1 98.69 71 ASP A C 1
ATOM 568 O O . ASP A 1 71 ? 7.605 -4.289 9.906 1 98.69 71 ASP A O 1
ATOM 572 N N . TYR A 1 72 ? 8.633 -4.766 8.031 1 98.75 72 TYR A N 1
ATOM 573 C CA . TYR A 1 72 ? 8.977 -3.365 7.828 1 98.75 72 TYR A CA 1
ATOM 574 C C . TYR A 1 72 ? 7.734 -2.523 7.578 1 98.75 72 TYR A C 1
ATOM 576 O O . TYR A 1 72 ? 7.664 -1.366 8 1 98.75 72 TYR A O 1
ATOM 584 N N . ARG A 1 73 ? 6.809 -3.07 6.816 1 98.69 73 ARG A N 1
ATOM 585 C CA . ARG A 1 73 ? 5.562 -2.346 6.578 1 98.69 73 ARG A CA 1
ATOM 586 C C . ARG A 1 73 ? 4.797 -2.139 7.883 1 98.69 73 ARG A C 1
ATOM 588 O O . ARG A 1 73 ? 4.148 -1.105 8.07 1 98.69 73 ARG A O 1
ATOM 595 N N . GLN A 1 74 ? 4.84 -3.119 8.789 1 98.69 74 GLN A N 1
ATOM 596 C CA . GLN A 1 74 ? 4.238 -2.957 10.109 1 98.69 74 GLN A CA 1
ATOM 597 C C . GLN A 1 74 ? 4.906 -1.822 10.883 1 98.69 74 GLN A C 1
ATOM 599 O O . GLN A 1 74 ? 4.23 -1.035 11.547 1 98.69 74 GLN A O 1
ATOM 604 N N . ALA A 1 75 ? 6.203 -1.771 10.836 1 98.75 75 ALA A N 1
ATOM 605 C CA . ALA A 1 75 ? 6.934 -0.67 11.461 1 98.75 75 ALA A CA 1
ATOM 606 C C . ALA A 1 75 ? 6.535 0.669 10.852 1 98.75 75 ALA A C 1
ATOM 608 O O . ALA A 1 75 ? 6.414 1.673 11.555 1 98.75 75 ALA A O 1
ATOM 609 N N . GLU A 1 76 ? 6.395 0.632 9.531 1 98.75 76 GLU A N 1
ATOM 610 C CA . GLU A 1 76 ? 5.922 1.827 8.836 1 98.75 76 GLU A CA 1
ATOM 611 C C . GLU A 1 76 ? 4.594 2.311 9.414 1 98.75 76 GLU A C 1
ATOM 613 O O . GLU A 1 76 ? 4.441 3.492 9.734 1 98.75 76 GLU A O 1
ATOM 618 N N . VAL A 1 77 ? 3.617 1.43 9.555 1 98.81 77 VAL A N 1
ATOM 619 C CA . VAL A 1 77 ? 2.285 1.741 10.07 1 98.81 77 VAL A CA 1
ATOM 620 C C . VAL A 1 77 ? 2.393 2.307 11.484 1 98.81 77 VAL A C 1
ATOM 622 O O . VAL A 1 77 ? 1.781 3.33 11.797 1 98.81 77 VAL A O 1
ATOM 625 N N . GLU A 1 78 ? 3.174 1.76 12.281 1 98.81 78 GLU A N 1
ATOM 626 C CA . GLU A 1 78 ? 3.334 2.184 13.672 1 98.81 78 GLU A CA 1
ATOM 627 C C . GLU A 1 78 ? 3.982 3.562 13.75 1 98.81 78 GLU A C 1
ATOM 629 O O . GLU A 1 78 ? 3.566 4.402 14.555 1 98.81 78 GLU A O 1
ATOM 634 N N . ARG A 1 79 ? 4.965 3.783 12.992 1 98.88 79 ARG A N 1
ATOM 635 C CA . ARG A 1 79 ? 5.656 5.066 12.992 1 98.88 79 ARG A CA 1
ATOM 636 C C . ARG A 1 79 ? 4.758 6.176 12.461 1 98.88 79 ARG A C 1
ATOM 638 O O . ARG A 1 79 ? 4.809 7.309 12.945 1 98.88 79 ARG A O 1
ATOM 645 N N . LEU A 1 80 ? 3.998 5.852 11.43 1 98.88 80 LEU A N 1
ATOM 646 C CA . LEU A 1 80 ? 3.041 6.832 10.93 1 98.88 80 LEU A CA 1
ATOM 647 C C . LEU A 1 80 ? 2.053 7.234 12.023 1 98.88 80 LEU A C 1
ATOM 649 O O . LEU A 1 80 ? 1.727 8.414 12.164 1 98.88 80 LEU A O 1
ATOM 653 N N . GLU A 1 81 ? 1.609 6.293 12.789 1 98.81 81 GLU A N 1
ATOM 654 C CA . GLU A 1 81 ? 0.67 6.559 13.875 1 98.81 81 GLU A CA 1
ATOM 655 C C . GLU A 1 81 ? 1.289 7.477 14.922 1 98.81 81 GLU A C 1
ATOM 657 O O . GLU A 1 81 ? 0.659 8.445 15.359 1 98.81 81 GLU A O 1
ATOM 662 N N . ILE A 1 82 ? 2.463 7.273 15.281 1 98.69 82 ILE A N 1
ATOM 663 C CA . ILE A 1 82 ? 3.107 7.961 16.391 1 98.69 82 ILE A CA 1
ATOM 664 C C . ILE A 1 82 ? 3.635 9.312 15.93 1 98.69 82 ILE A C 1
ATOM 666 O O . ILE A 1 82 ? 3.42 10.336 16.594 1 98.69 82 ILE A O 1
ATOM 670 N N . LYS A 1 83 ? 4.277 9.375 14.758 1 98.69 83 LYS A N 1
ATOM 671 C CA . LYS A 1 83 ? 5.031 10.555 14.367 1 98.69 83 LYS A CA 1
ATOM 672 C C . LYS A 1 83 ? 4.18 11.492 13.508 1 98.69 83 LYS A C 1
ATOM 674 O O . LYS A 1 83 ? 4.484 12.68 13.383 1 98.69 83 LYS A O 1
ATOM 679 N N . VAL A 1 84 ? 3.141 10.938 12.938 1 98.75 84 VAL A N 1
ATOM 680 C CA . VAL A 1 84 ? 2.377 11.758 11.992 1 98.75 84 VAL A CA 1
ATOM 681 C C . VAL A 1 84 ? 0.966 11.984 12.531 1 98.75 84 VAL A C 1
ATOM 683 O O . VAL A 1 84 ? 0.552 13.125 12.75 1 98.75 84 VAL A O 1
ATOM 686 N N . ILE A 1 85 ? 0.243 10.945 12.883 1 98.69 85 ILE A N 1
ATOM 687 C CA . ILE A 1 85 ? -1.169 11.031 13.242 1 98.69 85 ILE A CA 1
ATOM 688 C C . ILE A 1 85 ? -1.311 11.633 14.641 1 98.69 85 ILE A C 1
ATOM 690 O O . ILE A 1 85 ? -2.143 12.516 14.859 1 98.69 85 ILE A O 1
ATOM 694 N N . THR A 1 86 ? -0.498 11.219 15.578 1 98.62 86 THR A N 1
ATOM 695 C CA . THR A 1 86 ? -0.602 11.664 16.969 1 98.62 86 THR A CA 1
ATOM 696 C C . THR A 1 86 ? -0.402 13.172 17.062 1 98.62 86 THR A C 1
ATOM 698 O O . THR A 1 86 ? -1.22 13.875 17.656 1 98.62 86 THR A O 1
ATOM 701 N N . PRO A 1 87 ? 0.667 13.734 16.453 1 98.31 87 PRO A N 1
ATOM 702 C CA . PRO A 1 87 ? 0.819 15.188 16.516 1 98.31 87 PRO A CA 1
ATOM 703 C C . PRO A 1 87 ? -0.337 15.93 15.836 1 98.31 87 PRO A C 1
ATOM 705 O O . PRO A 1 87 ? -0.725 17.016 16.281 1 98.31 87 PRO A O 1
ATOM 708 N N . LEU A 1 88 ? -0.884 15.398 14.797 1 98.31 88 LEU A N 1
ATOM 709 C CA . LEU A 1 88 ? -2.016 16.016 14.125 1 98.31 88 LEU A CA 1
ATOM 710 C C . LEU A 1 88 ? -3.256 16 15.008 1 98.31 88 LEU A C 1
ATOM 712 O O . LEU A 1 88 ? -4.02 16.969 15.039 1 98.31 88 LEU A O 1
ATOM 716 N N . LYS A 1 89 ? -3.428 14.945 15.742 1 97.44 89 LYS A N 1
ATOM 717 C CA . LYS A 1 89 ? -4.562 14.812 16.656 1 97.44 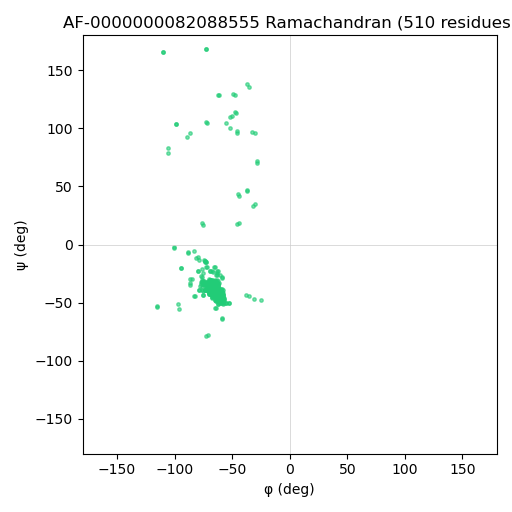89 LYS A CA 1
ATOM 718 C C . LYS A 1 89 ? -4.508 15.859 17.75 1 97.44 89 LYS A C 1
ATOM 720 O O . LYS A 1 89 ? -5.547 16.328 18.234 1 97.44 89 LYS A O 1
ATOM 725 N N . ALA A 1 90 ? -3.344 16.234 18.141 1 96.62 90 ALA A N 1
ATOM 726 C CA . ALA A 1 90 ? -3.137 17.219 19.203 1 96.62 90 ALA A CA 1
ATOM 727 C C . ALA A 1 90 ? -3.668 18.594 18.812 1 96.62 90 ALA A C 1
ATOM 729 O O . ALA A 1 90 ? -3.926 19.438 19.656 1 96.62 90 ALA A O 1
ATOM 730 N N . TYR A 1 91 ? -3.869 18.859 17.562 1 96.19 91 TYR A N 1
ATOM 731 C CA . TYR A 1 91 ? -4.305 20.172 17.094 1 96.19 91 TYR A CA 1
ATOM 732 C C . TYR A 1 91 ? -5.77 20.422 17.438 1 96.19 91 TYR A C 1
ATOM 734 O O . TYR A 1 91 ? -6.234 21.562 17.406 1 96.19 91 TYR A O 1
ATOM 742 N N . GLY A 1 92 ? -6.477 19.328 17.797 1 93.94 92 GLY A N 1
ATOM 743 C CA . GLY A 1 92 ? -7.812 19.562 18.328 1 93.94 92 GLY A CA 1
ATOM 744 C C . GLY A 1 92 ? -7.828 20.438 19.547 1 93.94 92 GLY A C 1
ATOM 745 O O . GLY A 1 92 ? -8.523 21.453 19.594 1 93.94 92 GLY A O 1
ATOM 746 N N . ASP A 1 93 ? -6.977 20.141 20.438 1 95.62 93 ASP A N 1
ATOM 747 C CA . ASP A 1 93 ? -6.879 20.891 21.688 1 95.62 93 ASP A CA 1
ATOM 748 C C . ASP A 1 93 ? -6.191 22.234 21.453 1 95.62 93 ASP A C 1
ATOM 750 O O . ASP A 1 93 ? -6.57 23.25 22.062 1 95.62 93 ASP A O 1
ATOM 754 N N . ILE A 1 94 ? -5.168 22.25 20.625 1 96.25 94 ILE A N 1
ATOM 755 C CA . ILE A 1 94 ? -4.398 23.453 20.375 1 96.25 94 ILE A CA 1
ATOM 756 C C . ILE A 1 94 ? -5.309 24.531 19.781 1 96.25 94 ILE A C 1
ATOM 758 O O . ILE A 1 94 ? -5.305 25.672 20.219 1 96.25 94 ILE A O 1
ATOM 762 N N . VAL A 1 95 ? -6.129 24.109 18.812 1 95.69 95 VAL A N 1
ATOM 763 C CA . VAL A 1 95 ? -7.023 25.031 18.141 1 95.69 95 VAL A CA 1
ATOM 764 C C . VAL A 1 95 ? -8.125 25.484 19.094 1 95.69 95 VAL A C 1
ATOM 766 O O . VAL A 1 95 ? -8.531 26.641 19.094 1 95.69 95 VAL A O 1
ATOM 769 N N . GLU A 1 96 ? -8.609 24.594 19.938 1 95.56 96 GLU A N 1
ATOM 770 C CA . GLU A 1 96 ? -9.648 24.938 20.906 1 95.56 96 GLU A CA 1
ATOM 771 C C . GLU A 1 96 ? -9.164 26.016 21.875 1 95.56 96 GLU A C 1
ATOM 773 O O . GLU A 1 96 ? -9.906 26.938 22.203 1 95.56 96 GLU A O 1
ATOM 778 N N . ASN A 1 97 ? -7.988 25.953 22.297 1 95.75 97 ASN A N 1
ATOM 779 C CA . ASN A 1 97 ? -7.398 26.938 23.203 1 95.75 97 ASN A CA 1
ATOM 780 C C . ASN A 1 97 ? -7.312 28.312 22.531 1 95.75 97 ASN A C 1
ATOM 782 O O . ASN A 1 97 ? -7.535 29.328 23.188 1 95.75 97 ASN A O 1
ATOM 786 N N . LYS A 1 98 ? -6.996 28.328 21.25 1 95.5 98 LYS A N 1
ATOM 787 C CA . LYS A 1 98 ? -6.926 29.594 20.531 1 95.5 98 LYS A CA 1
ATOM 788 C C . LYS A 1 98 ? -8.32 30.188 20.312 1 95.5 98 LYS A C 1
ATOM 790 O O . LYS A 1 98 ? -8.492 31.406 20.344 1 95.5 98 LYS A O 1
ATOM 795 N N . ARG A 1 99 ? -9.273 29.281 20.156 1 93.69 99 ARG A N 1
ATOM 796 C CA . ARG A 1 99 ? -10.656 29.75 20.031 1 93.69 99 ARG A CA 1
ATOM 797 C C . ARG A 1 99 ? -11.133 30.422 21.312 1 93.69 99 ARG A C 1
ATOM 799 O O . ARG A 1 99 ? -11.844 31.422 21.281 1 93.69 99 ARG A O 1
ATOM 806 N N . VAL A 1 100 ? -10.734 29.891 22.469 1 95 100 VAL A N 1
ATOM 807 C CA . VAL A 1 100 ? -11.086 30.469 23.75 1 95 100 VAL A CA 1
ATOM 808 C C . VAL A 1 100 ? -10.469 31.859 23.875 1 95 100 VAL A C 1
ATOM 810 O O . VAL A 1 100 ? -11.109 32.781 24.359 1 95 100 VAL A O 1
ATOM 813 N N . SER A 1 101 ? -9.188 32 23.422 1 93.94 101 SER A N 1
ATOM 814 C CA . SER A 1 101 ? -8.516 33.312 23.453 1 93.94 101 SER A CA 1
ATOM 815 C C . SER A 1 101 ? -9.242 34.312 22.562 1 93.94 101 SER A C 1
ATOM 817 O O . SER A 1 101 ? -9.359 35.5 22.938 1 93.94 101 SER A O 1
ATOM 819 N N . LEU A 1 102 ? -9.68 33.875 21.422 1 94.19 102 LEU A N 1
ATOM 820 C CA . LEU A 1 102 ? -10.422 34.75 20.516 1 94.19 102 LEU A CA 1
ATOM 821 C C . LEU A 1 102 ? -11.742 35.188 21.141 1 94.19 102 LEU A C 1
ATOM 823 O O . LEU A 1 102 ? -12.117 36.344 21.031 1 94.19 102 LEU A O 1
ATOM 827 N N . HIS A 1 103 ? -12.406 34.312 21.859 1 93.5 103 HIS A N 1
ATOM 828 C CA . HIS A 1 103 ? -13.664 34.625 22.531 1 93.5 103 HIS A CA 1
ATOM 829 C C . HIS A 1 103 ? -13.469 35.625 23.656 1 93.5 103 HIS A C 1
ATOM 831 O O . HIS A 1 103 ? -14.273 36.531 23.828 1 93.5 103 HIS A O 1
ATOM 837 N N . THR A 1 104 ? -12.422 35.406 24.422 1 93.38 104 THR A N 1
ATOM 838 C CA . THR A 1 104 ? -12.109 36.312 25.531 1 93.38 104 THR A CA 1
ATOM 839 C C . THR A 1 104 ? -11.836 37.719 25 1 93.38 104 THR A C 1
ATOM 841 O O . THR A 1 104 ? -12.266 38.688 25.594 1 93.38 104 THR A O 1
ATOM 844 N N . TRP A 1 105 ? -11.094 37.719 23.891 1 94.25 105 TRP A N 1
ATOM 845 C CA . TRP A 1 105 ? -10.805 39 23.266 1 94.25 105 TRP A CA 1
ATOM 846 C C . TRP A 1 105 ? -12.086 39.656 22.797 1 94.25 105 TRP A C 1
ATOM 848 O O . TRP A 1 105 ? -12.281 40.875 23 1 94.25 105 TRP A O 1
ATOM 858 N N . LYS A 1 106 ? -13.008 38.969 22.172 1 93.38 106 LYS A N 1
ATOM 859 C CA . LYS A 1 106 ? -14.266 39.5 21.672 1 93.38 106 LYS A CA 1
ATOM 860 C C . LYS A 1 106 ? -15.125 40.062 22.812 1 93.38 106 LYS A C 1
ATOM 862 O O . LYS A 1 106 ? -15.75 41.094 22.688 1 93.38 106 LYS A O 1
ATOM 867 N N . ARG A 1 107 ? -15.086 39.406 23.922 1 93.75 107 ARG A N 1
ATOM 868 C CA . ARG A 1 107 ? -15.852 39.844 25.094 1 93.75 107 ARG A CA 1
ATOM 869 C C . ARG A 1 107 ? -15.305 41.156 25.641 1 93.75 107 ARG A C 1
ATOM 871 O O . ARG A 1 107 ? -16.078 42.031 26 1 93.75 107 ARG A O 1
ATOM 878 N N . THR A 1 108 ? -14.031 41.188 25.734 1 93.62 108 THR A N 1
ATOM 879 C CA . THR A 1 108 ? -13.383 42.406 26.219 1 93.62 108 THR A CA 1
ATOM 880 C C . THR A 1 108 ? -13.703 43.594 25.312 1 93.62 108 THR A C 1
ATOM 882 O O . THR A 1 108 ? -13.953 44.688 25.797 1 93.62 108 THR A O 1
ATOM 885 N N . HIS A 1 109 ? -13.766 43.406 24.062 1 91.06 109 HIS A N 1
ATOM 886 C CA . HIS A 1 109 ? -14.023 44.469 23.109 1 91.06 109 HIS A CA 1
ATOM 887 C C . HIS A 1 109 ? -15.5 44.875 23.094 1 91.06 109 HIS A C 1
ATOM 889 O O . HIS A 1 109 ? -15.844 46.031 22.859 1 91.06 109 HIS A O 1
ATOM 895 N N . CYS A 1 110 ? -16.344 43.875 23.359 1 91.44 110 CYS A N 1
ATOM 896 C CA . CYS A 1 110 ? -17.75 44.219 23.516 1 91.44 110 CYS A CA 1
ATOM 897 C C . CYS A 1 110 ? -17.984 45.125 24.719 1 91.44 110 CYS A C 1
ATOM 899 O O . CYS A 1 110 ? -18.734 46.094 24.625 1 91.44 110 CYS A O 1
ATOM 901 N N . ARG A 1 111 ? -17.344 44.812 25.781 1 91 111 ARG A N 1
ATOM 902 C CA . ARG A 1 111 ? -17.438 45.656 26.984 1 91 111 ARG A CA 1
ATOM 903 C C . ARG A 1 111 ? -16.891 47.031 26.719 1 91 111 ARG A C 1
ATOM 905 O O . ARG A 1 111 ? -17.469 48.031 27.188 1 91 111 ARG A O 1
ATOM 912 N N . PHE A 1 112 ? -15.781 47 25.969 1 91.25 112 PHE A N 1
ATOM 913 C CA . PHE A 1 112 ? -15.18 48.281 25.578 1 91.25 112 PHE A CA 1
ATOM 914 C C . PHE A 1 112 ? -16.172 49.125 24.797 1 91.25 112 PHE A C 1
ATOM 916 O O . PHE A 1 112 ? -16.359 50.312 25.109 1 91.25 112 PHE A O 1
ATOM 923 N N . HIS A 1 113 ? -16.875 48.594 23.859 1 90.56 113 HIS A N 1
ATOM 924 C CA . HIS A 1 113 ? -17.828 49.312 23.031 1 90.56 113 HIS A CA 1
ATOM 925 C C . HIS A 1 113 ? -19.016 49.812 23.859 1 90.56 113 HIS A C 1
ATOM 927 O O . HIS A 1 113 ? -19.5 50.938 23.641 1 90.56 113 HIS A O 1
ATOM 933 N N . THR A 1 114 ? -19.422 49.062 24.828 1 90.69 114 THR A N 1
ATOM 934 C CA . THR A 1 114 ? -20.531 49.438 25.688 1 90.69 114 THR A CA 1
ATOM 935 C C . THR A 1 114 ? -20.141 50.656 26.547 1 90.69 114 THR A C 1
ATOM 937 O O . THR A 1 114 ? -20.938 51.594 26.703 1 90.69 114 THR A O 1
ATOM 940 N N . VAL A 1 115 ? -18.922 50.625 27.062 1 90.56 115 VAL A N 1
ATOM 941 C CA . VAL A 1 115 ? -18.422 51.688 27.938 1 90.56 115 VAL A CA 1
ATOM 942 C C . VAL A 1 115 ? -18.297 52.969 27.156 1 90.56 115 VAL A C 1
ATOM 944 O O . VAL A 1 115 ? -18.688 54.031 27.625 1 90.56 115 VAL A O 1
ATOM 947 N N . ILE A 1 116 ? -17.797 52.812 25.938 1 89.56 116 ILE A N 1
ATOM 948 C CA . ILE A 1 116 ? -17.547 54 25.109 1 89.56 116 ILE A CA 1
ATOM 949 C C . ILE A 1 116 ? -18.875 54.594 24.641 1 89.56 116 ILE A C 1
ATOM 951 O O . ILE A 1 116 ? -19.047 55.812 24.594 1 89.56 116 ILE A O 1
ATOM 955 N N . THR A 1 117 ? -19.875 53.812 24.312 1 88.44 117 THR A N 1
ATOM 956 C CA . THR A 1 117 ? -21.188 54.25 23.891 1 88.44 117 THR A CA 1
ATOM 957 C C . THR A 1 117 ? -21.906 55 25.031 1 88.44 117 THR A C 1
ATOM 959 O O . THR A 1 117 ? -22.547 56 24.812 1 88.44 117 THR A O 1
ATOM 962 N N . ARG A 1 118 ? -21.781 54.5 26.297 1 85.75 118 ARG A N 1
ATOM 963 C CA . ARG A 1 118 ? -22.391 55.125 27.453 1 85.75 118 ARG A CA 1
ATOM 964 C C . ARG A 1 118 ? -21.766 56.469 27.734 1 85.75 118 ARG A C 1
ATOM 966 O O . ARG A 1 118 ? -22.484 57.438 28.078 1 85.75 118 ARG A O 1
ATOM 973 N N . GLN A 1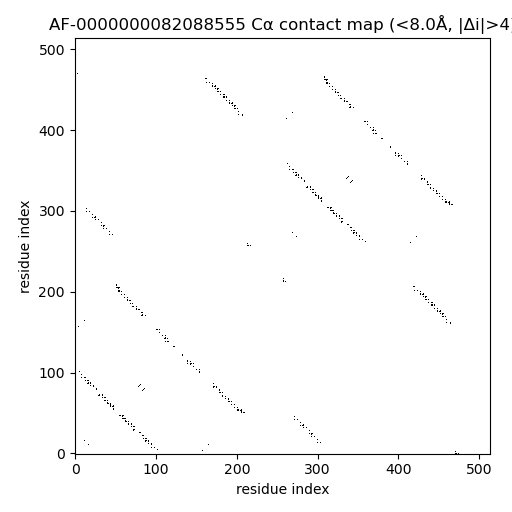 119 ? -20.5 56.562 27.562 1 84.69 119 GLN A N 1
ATOM 974 C CA . GLN A 1 119 ? -19.781 57.812 27.781 1 84.69 119 GLN A CA 1
ATOM 975 C C . GLN A 1 119 ? -20.234 58.875 26.781 1 84.69 119 GLN A C 1
ATOM 977 O O . GLN A 1 119 ? -20.453 60.031 27.141 1 84.69 119 GLN A O 1
ATOM 982 N N . ASN A 1 120 ? -20.422 58.469 25.547 1 83.94 120 ASN A N 1
ATOM 983 C CA . ASN A 1 120 ? -20.828 59.406 24.5 1 83.94 120 ASN A CA 1
ATOM 984 C C . ASN A 1 120 ? -22.266 59.875 24.688 1 83.94 120 ASN A C 1
ATOM 986 O O . ASN A 1 120 ? -22.578 61.031 24.375 1 83.94 120 ASN A O 1
ATOM 990 N N . THR A 1 121 ? -23.094 59.031 25.219 1 80.94 121 THR A N 1
ATOM 991 C CA . THR A 1 121 ? -24.469 59.406 25.484 1 80.94 121 THR A CA 1
ATOM 992 C C . THR A 1 121 ? -24.547 60.375 26.672 1 80.94 121 THR A C 1
ATOM 994 O O . THR A 1 121 ? -25.328 61.344 26.656 1 80.94 121 THR A O 1
ATOM 997 N N . ASP A 1 122 ? -23.719 60.156 27.75 1 76.31 122 ASP A N 1
ATOM 998 C CA . ASP A 1 122 ? -23.688 61 28.938 1 76.31 122 ASP A CA 1
ATOM 999 C C . ASP A 1 122 ? -23.125 62.406 28.625 1 76.31 122 ASP A C 1
ATOM 1001 O O . ASP A 1 122 ? -23.578 63.406 29.188 1 76.31 122 ASP A O 1
ATOM 1005 N N . SER A 1 123 ? -22.141 62.438 27.797 1 73.88 123 SER A N 1
ATOM 1006 C CA . SER A 1 123 ? -21.516 63.719 27.422 1 73.88 123 SER A CA 1
ATOM 1007 C C . SER A 1 123 ? -22.484 64.625 26.641 1 73.88 123 SER A C 1
ATOM 1009 O O . SER A 1 123 ? -22.406 65.812 26.703 1 73.88 123 SER A O 1
ATOM 1011 N N . SER A 1 124 ? -23.391 64 25.875 1 71.25 124 SER A N 1
ATOM 1012 C CA . SER A 1 124 ? -24.344 64.812 25.078 1 71.25 124 SER A CA 1
ATOM 1013 C C . SER A 1 124 ? -25.438 65.375 25.969 1 71.25 124 SER A C 1
ATOM 1015 O O . SER A 1 124 ? -26.016 66.375 25.641 1 71.25 124 SER A O 1
ATOM 1017 N N . LEU A 1 125 ? -25.672 64.812 27.078 1 65.44 125 LEU A N 1
ATOM 1018 C CA . LEU A 1 125 ? -26.766 65.188 27.922 1 65.44 125 LEU A CA 1
ATOM 1019 C C . LEU A 1 125 ? -26.281 66.188 29.016 1 65.44 125 LEU A C 1
ATOM 1021 O O . LEU A 1 125 ? -27.031 67 29.484 1 65.44 125 LEU A O 1
ATOM 1025 N N . THR A 1 126 ? -25.312 65.875 29.781 1 58.72 126 THR A N 1
ATOM 1026 C CA . THR A 1 126 ? -25.156 66.562 31.062 1 58.72 126 THR A CA 1
ATOM 1027 C C . THR A 1 126 ? -24 67.562 31 1 58.72 126 THR A C 1
ATOM 1029 O O . THR A 1 126 ? -22.844 67.188 30.922 1 58.72 126 THR A O 1
ATOM 1032 N N . HIS A 1 127 ? -24.266 68.812 30.453 1 54.06 127 HIS A N 1
ATOM 1033 C CA . HIS A 1 127 ? -23.406 69.938 30.766 1 54.06 127 HIS A CA 1
ATOM 1034 C C . HIS A 1 127 ? -22.969 69.875 32.219 1 54.06 127 HIS A C 1
ATOM 1036 O O . HIS A 1 127 ? -22.156 70.688 32.656 1 54.06 127 HIS A O 1
ATOM 1042 N N . THR A 1 128 ? -23.906 69.562 33.094 1 52.72 128 THR A N 1
ATOM 1043 C CA . THR A 1 128 ? -23.75 70.125 34.438 1 52.72 128 THR A CA 1
ATOM 1044 C C . THR A 1 128 ? -22.578 69.438 35.156 1 52.72 128 THR A C 1
ATOM 1046 O O . THR A 1 128 ? -21.922 70.062 36 1 52.72 128 THR A O 1
ATOM 1049 N N . ARG A 1 129 ? -22.688 68.062 35.781 1 59.88 129 ARG A N 1
ATOM 1050 C CA . ARG A 1 129 ? -21.906 67.75 37 1 59.88 129 ARG A CA 1
ATOM 1051 C C . ARG A 1 129 ? -20.516 67.25 36.656 1 59.88 129 ARG A C 1
ATOM 1053 O O . ARG A 1 129 ? -20.359 66.188 36.031 1 59.88 129 ARG A O 1
ATOM 1060 N N . THR A 1 130 ? -19.5 68 36.625 1 63.22 130 THR A N 1
ATOM 1061 C CA . THR A 1 130 ? -18.062 67.938 36.438 1 63.22 130 THR A CA 1
ATOM 1062 C C . THR A 1 130 ? -17.516 66.625 36.938 1 63.22 130 THR A C 1
ATOM 1064 O O . THR A 1 130 ? -16.703 66 36.281 1 63.22 130 THR A O 1
ATOM 1067 N N . HIS A 1 131 ? -17.891 66.125 38.156 1 68.94 131 HIS A N 1
ATOM 1068 C CA . HIS A 1 131 ? -17.312 65 38.812 1 68.94 131 HIS A CA 1
ATOM 1069 C C . HIS A 1 131 ? -17.703 63.688 38.094 1 68.94 131 HIS A C 1
ATOM 1071 O O . HIS A 1 131 ? -16.891 62.812 37.906 1 68.94 131 HIS A O 1
ATOM 1077 N N . THR A 1 132 ? -18.984 63.656 37.656 1 70.56 132 THR A N 1
ATOM 1078 C CA . THR A 1 132 ? -19.484 62.469 36.969 1 70.56 132 THR A CA 1
ATOM 1079 C C . THR A 1 132 ? -18.828 62.344 35.594 1 70.56 132 THR A C 1
ATOM 1081 O O . THR A 1 132 ? -18.531 61.25 35.156 1 70.56 132 THR A O 1
ATOM 1084 N N . HIS A 1 133 ? -18.5 63.375 35.031 1 75 133 HIS A N 1
ATOM 1085 C CA . HIS A 1 133 ? -17.828 63.406 33.75 1 75 133 HIS A CA 1
ATOM 1086 C C . HIS A 1 133 ? -16.406 62.906 33.844 1 75 133 HIS A C 1
ATOM 1088 O O . HIS A 1 133 ? -15.945 62.125 32.969 1 75 133 HIS A O 1
ATOM 1094 N N . THR A 1 134 ? -15.852 63.312 35.062 1 78.75 134 THR A N 1
ATOM 1095 C CA . THR A 1 134 ? -14.477 62.875 35.25 1 78.75 134 THR A CA 1
ATOM 1096 C C . THR A 1 134 ? -14.414 61.344 35.438 1 78.75 134 THR A C 1
ATOM 1098 O O . THR A 1 134 ? -13.508 60.688 34.938 1 78.75 134 THR A O 1
ATOM 1101 N N . ARG A 1 135 ? -15.352 60.594 36.031 1 82.25 135 ARG A N 1
ATOM 1102 C CA . ARG A 1 135 ? -15.391 59.156 36.281 1 82.25 135 ARG A CA 1
ATOM 1103 C C . ARG A 1 135 ? -15.641 58.375 34.969 1 82.25 135 ARG A C 1
ATOM 1105 O O . ARG A 1 135 ? -15.039 57.344 34.75 1 82.25 135 ARG A O 1
ATOM 1112 N N . THR A 1 136 ? -16.484 59.156 34.312 1 81.94 136 THR A N 1
ATOM 1113 C CA . THR A 1 136 ? -16.812 58.531 33.062 1 81.94 136 THR A CA 1
ATOM 1114 C C . THR A 1 136 ? -15.625 58.531 32.094 1 81.94 136 THR A C 1
ATOM 1116 O O . THR A 1 136 ? -15.398 57.562 31.375 1 81.94 136 THR A O 1
ATOM 1119 N N . GLN A 1 137 ? -14.867 59.531 32.156 1 83.12 137 GLN A N 1
ATOM 1120 C CA . GLN A 1 137 ? -13.688 59.656 31.297 1 83.12 137 GLN A CA 1
ATOM 1121 C C . GLN A 1 137 ? -12.578 58.719 31.75 1 83.12 137 GLN A C 1
ATOM 1123 O O . GLN A 1 137 ? -11.891 58.094 30.922 1 83.12 137 GLN A O 1
ATOM 1128 N N . VAL A 1 138 ? -12.461 58.625 33.094 1 86.19 138 VAL A N 1
ATOM 1129 C CA . VAL A 1 138 ? -11.469 57.719 33.656 1 86.19 138 VAL A CA 1
ATOM 1130 C C . VAL A 1 138 ? -11.828 56.281 33.312 1 86.19 138 VAL A C 1
ATOM 1132 O O . VAL A 1 138 ? -10.961 55.469 32.938 1 86.19 138 VAL A O 1
ATOM 1135 N N . ASN A 1 139 ? -13.125 56 33.344 1 86.12 139 ASN A N 1
ATOM 1136 C CA . ASN A 1 139 ? -13.594 54.656 33 1 86.12 139 ASN A CA 1
ATOM 1137 C C . ASN A 1 139 ? -13.406 54.344 31.531 1 86.12 139 ASN A C 1
ATOM 1139 O O . ASN A 1 139 ? -13.062 53.219 31.172 1 86.12 139 ASN A O 1
ATOM 1143 N N . ALA A 1 140 ? -13.586 55.219 30.703 1 87.75 140 ALA A N 1
ATOM 1144 C CA . ALA A 1 140 ? -13.391 55.031 29.266 1 87.75 140 ALA A CA 1
ATOM 1145 C C . ALA A 1 140 ? -11.922 54.844 28.938 1 87.75 140 ALA A C 1
ATOM 1147 O O . ALA A 1 140 ? -11.586 54.031 28.047 1 87.75 140 ALA A O 1
ATOM 1148 N N . GLN A 1 141 ? -11.141 55.594 29.641 1 90.94 141 GLN A N 1
ATOM 1149 C CA . GLN A 1 141 ? -9.703 55.438 29.422 1 90.94 141 GLN A CA 1
ATOM 1150 C C . GLN A 1 141 ? -9.211 54.062 29.875 1 90.94 141 GLN A C 1
ATOM 1152 O O . GLN A 1 141 ? -8.375 53.469 29.219 1 90.94 141 GLN A O 1
ATOM 1157 N N . LYS A 1 142 ? -9.75 53.594 31.016 1 92.19 142 LYS A N 1
ATOM 1158 C CA . LYS A 1 142 ? -9.398 52.281 31.5 1 92.19 142 LYS A CA 1
ATOM 1159 C C . LYS A 1 142 ? -9.859 51.188 30.531 1 92.19 142 LYS A C 1
ATOM 1161 O O . LYS A 1 142 ? -9.133 50.219 30.266 1 92.19 142 LYS A O 1
ATOM 1166 N N . ALA A 1 143 ? -11.031 51.312 30.047 1 91.31 143 ALA A N 1
ATOM 1167 C CA . ALA A 1 143 ? -11.57 50.375 29.078 1 91.31 143 ALA A CA 1
ATOM 1168 C C . ALA A 1 143 ? -10.734 50.344 27.797 1 91.31 143 ALA A C 1
ATOM 1170 O O . ALA A 1 143 ? -10.547 49.281 27.188 1 91.31 143 ALA A O 1
ATOM 1171 N N . THR A 1 144 ? -10.289 51.469 27.375 1 91.56 144 THR A N 1
ATOM 1172 C CA . THR A 1 144 ? -9.445 51.562 26.188 1 91.56 144 THR A CA 1
ATOM 1173 C C . THR A 1 144 ? -8.117 50.844 26.406 1 91.56 144 THR A C 1
ATOM 1175 O O . THR A 1 144 ? -7.641 50.125 25.531 1 91.56 144 THR A O 1
ATOM 1178 N N . ASN A 1 145 ? -7.535 51.031 27.578 1 93.56 145 ASN A N 1
ATOM 1179 C CA . ASN A 1 145 ? -6.27 50.375 27.906 1 93.56 145 ASN A CA 1
ATOM 1180 C C . ASN A 1 145 ? -6.414 48.844 27.969 1 93.56 145 ASN A C 1
ATOM 1182 O O . ASN A 1 145 ? -5.543 48.125 27.484 1 93.56 145 ASN A O 1
ATOM 1186 N N . ILE A 1 146 ? -7.531 48.406 28.484 1 93.06 146 ILE A N 1
ATOM 1187 C CA . ILE A 1 146 ? -7.793 47 28.594 1 93.06 146 ILE A CA 1
ATOM 1188 C C . ILE A 1 146 ? -7.988 46.406 27.188 1 93.06 146 ILE A C 1
ATOM 1190 O O . ILE A 1 146 ? -7.48 45.312 26.891 1 93.06 146 ILE A O 1
ATOM 1194 N N . ALA A 1 147 ? -8.688 47.094 26.359 1 92.12 147 ALA A N 1
ATOM 1195 C CA . ALA A 1 147 ? -8.914 46.656 25 1 92.12 147 ALA A CA 1
ATOM 1196 C C . ALA A 1 147 ? -7.602 46.594 24.219 1 92.12 147 ALA A C 1
ATOM 1198 O O . ALA A 1 147 ? -7.375 45.656 23.453 1 92.12 147 ALA A O 1
ATOM 1199 N N . HIS A 1 148 ? -6.785 47.656 24.422 1 92.56 148 HIS A N 1
ATOM 1200 C CA . HIS A 1 148 ? -5.492 47.656 23.75 1 92.56 148 HIS A CA 1
ATOM 1201 C C . HIS A 1 148 ? -4.602 46.531 24.219 1 92.56 148 HIS A C 1
ATOM 1203 O O . HIS A 1 148 ? -3.945 45.875 23.406 1 92.56 148 HIS A O 1
ATOM 1209 N N . ARG A 1 149 ? -4.648 46.281 25.516 1 94.25 149 ARG A N 1
ATOM 1210 C CA . ARG A 1 149 ? -3.85 45.188 26.078 1 94.25 149 ARG A CA 1
ATOM 1211 C C . ARG A 1 149 ? -4.348 43.844 25.594 1 94.25 149 ARG A C 1
ATOM 1213 O O . ARG A 1 149 ? -3.547 42.969 25.266 1 94.25 149 ARG A O 1
ATOM 1220 N N . SER A 1 150 ? -5.582 43.656 25.562 1 92.75 150 SER A N 1
ATOM 1221 C CA . SER A 1 150 ? -6.176 42.406 25.109 1 92.75 150 SER A CA 1
ATOM 1222 C C . SER A 1 150 ? -5.848 42.156 23.641 1 92.75 150 SER A C 1
ATOM 1224 O O . SER A 1 150 ? -5.625 41 23.25 1 92.75 150 SER A O 1
ATOM 1226 N N . THR A 1 151 ? -5.828 43.156 22.828 1 91 151 THR A N 1
ATOM 1227 C CA . THR A 1 151 ? -5.488 43.031 21.406 1 91 151 THR A CA 1
ATOM 1228 C C . THR A 1 151 ? -4.031 42.594 21.234 1 91 151 THR A C 1
ATOM 1230 O O . THR A 1 151 ? -3.721 41.75 20.422 1 91 151 THR A O 1
ATOM 1233 N N . ARG A 1 152 ? -3.217 43.281 22.047 1 92.25 152 ARG A N 1
ATOM 1234 C CA . ARG A 1 152 ? -1.799 42.938 21.984 1 92.25 152 ARG A CA 1
ATOM 1235 C C . ARG A 1 152 ? -1.562 41.5 22.391 1 92.25 152 ARG A C 1
ATOM 1237 O O . ARG A 1 152 ? -0.772 40.781 21.766 1 92.25 152 ARG A O 1
ATOM 1244 N N . GLN A 1 153 ? -2.277 41.094 23.391 1 93.56 153 GLN A N 1
ATOM 1245 C CA . GLN A 1 153 ? -2.15 39.719 23.891 1 93.56 153 GLN A CA 1
ATOM 1246 C C . GLN A 1 153 ? -2.625 38.719 22.844 1 93.56 153 GLN A C 1
ATOM 1248 O O . GLN A 1 153 ? -2.01 37.656 22.656 1 93.56 153 GLN A O 1
ATOM 1253 N N . LEU A 1 154 ? -3.686 38.969 22.188 1 92.38 154 LEU A N 1
ATOM 1254 C CA . LEU A 1 154 ? -4.215 38.094 21.156 1 92.38 154 LEU A CA 1
ATOM 1255 C C . LEU A 1 154 ? -3.258 38 19.984 1 92.38 154 LEU A C 1
ATOM 1257 O O . LE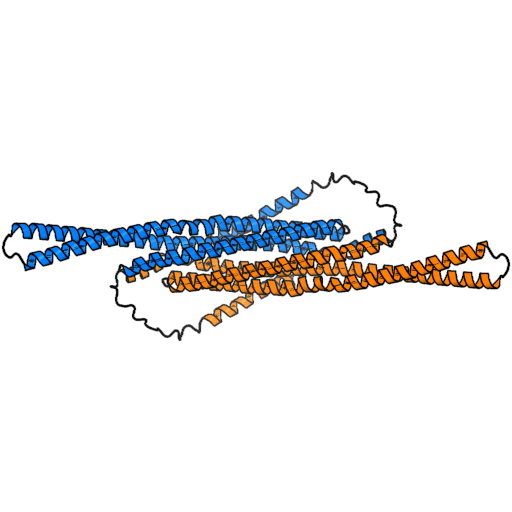U A 1 154 ? -3.031 36.906 19.438 1 92.38 154 LEU A O 1
ATOM 1261 N N . GLU A 1 155 ? -2.723 39.125 19.578 1 88.94 155 GLU A N 1
ATOM 1262 C CA . GLU A 1 155 ? -1.78 39.156 18.469 1 88.94 155 GLU A CA 1
ATOM 1263 C C . GLU A 1 155 ? -0.553 38.312 18.75 1 88.94 155 GLU A C 1
ATOM 1265 O O . GLU A 1 155 ? -0.074 37.594 17.875 1 88.94 155 GLU A O 1
ATOM 1270 N N . GLU A 1 156 ? -0.094 38.438 19.969 1 91.69 156 GLU A N 1
ATOM 1271 C CA . GLU A 1 156 ? 1.04 37.594 20.375 1 91.69 156 GLU A CA 1
ATOM 1272 C C . GLU A 1 156 ? 0.672 36.125 20.375 1 91.69 156 GLU A C 1
ATOM 1274 O O . GLU A 1 156 ? 1.454 35.281 19.922 1 91.69 156 GLU A O 1
ATOM 1279 N N . THR A 1 157 ? -0.468 35.844 20.859 1 93.38 157 THR A N 1
ATOM 1280 C CA . THR A 1 157 ? -0.95 34.469 20.922 1 93.38 157 THR A CA 1
ATOM 1281 C C . THR A 1 157 ? -1.067 33.875 19.516 1 93.38 157 THR A C 1
ATOM 1283 O O . THR A 1 157 ? -0.643 32.75 19.281 1 93.38 157 THR A O 1
ATOM 1286 N N . ILE A 1 158 ? -1.585 34.594 18.609 1 91.12 158 ILE A N 1
ATOM 1287 C CA . ILE A 1 158 ? -1.815 34.094 17.25 1 91.12 158 ILE A CA 1
ATOM 1288 C C . ILE A 1 158 ? -0.487 34 16.516 1 91.12 158 ILE A C 1
ATOM 1290 O O . ILE A 1 158 ? -0.288 33.094 15.711 1 91.12 158 ILE A O 1
ATOM 1294 N N . SER A 1 159 ? 0.358 35.031 16.781 1 90.06 159 SER A N 1
ATOM 1295 C CA . SER A 1 159 ? 1.688 34.969 16.188 1 90.06 159 SER A CA 1
ATOM 1296 C C . SER A 1 159 ? 2.422 33.688 16.625 1 90.06 159 SER A C 1
ATOM 1298 O O . SER A 1 159 ? 3.041 33.031 15.797 1 90.06 159 SER A O 1
ATOM 1300 N N . ASP A 1 160 ? 2.301 33.344 17.891 1 93.62 160 ASP A N 1
ATOM 1301 C CA . ASP A 1 160 ? 2.908 32.125 18.422 1 93.62 160 ASP A CA 1
ATOM 1302 C C . ASP A 1 160 ? 2.266 30.875 17.797 1 93.62 160 ASP A C 1
ATOM 1304 O O . ASP A 1 160 ? 2.951 29.891 17.516 1 93.62 160 ASP A O 1
ATOM 1308 N N . PHE A 1 161 ? 1.017 30.984 17.672 1 95.31 161 PHE A N 1
ATOM 1309 C CA . PHE A 1 161 ? 0.271 29.875 17.078 1 95.31 161 PHE A CA 1
ATOM 1310 C C . PHE A 1 161 ? 0.724 29.625 15.648 1 95.31 161 PHE A C 1
ATOM 1312 O O . PHE A 1 161 ? 0.908 28.484 15.234 1 95.31 161 PHE A O 1
ATOM 1319 N N . GLN A 1 162 ? 0.855 30.641 14.945 1 92.62 162 GLN A N 1
ATOM 1320 C CA . GLN A 1 162 ? 1.272 30.531 13.555 1 92.62 162 GLN A CA 1
ATOM 1321 C C . GLN A 1 162 ? 2.666 29.922 13.445 1 92.62 162 GLN A C 1
ATOM 1323 O O . GLN A 1 162 ? 2.912 29.078 12.578 1 92.62 162 GLN A O 1
ATOM 1328 N N . ARG A 1 163 ? 3.547 30.391 14.273 1 94.44 163 ARG A N 1
ATOM 1329 C CA . ARG A 1 163 ? 4.891 29.812 14.273 1 94.44 163 ARG A CA 1
ATOM 1330 C C . ARG A 1 163 ? 4.852 28.328 14.609 1 94.44 163 ARG A C 1
ATOM 1332 O O . ARG A 1 163 ? 5.488 27.516 13.938 1 94.44 163 ARG A O 1
ATOM 1339 N N . GLN A 1 164 ? 4.105 28.016 15.633 1 96.38 164 GLN A N 1
ATOM 1340 C CA . GLN A 1 164 ? 3.955 26.625 16.031 1 96.38 164 GLN A CA 1
ATOM 1341 C C . GLN A 1 164 ? 3.379 25.781 14.891 1 96.38 164 GLN A C 1
ATOM 1343 O O . GLN A 1 164 ? 3.844 24.672 14.633 1 96.38 164 GLN A O 1
ATOM 1348 N N . LYS A 1 165 ? 2.387 26.25 14.273 1 95.88 165 LYS A N 1
ATOM 1349 C CA . LYS A 1 165 ? 1.738 25.547 13.164 1 95.88 165 LYS A CA 1
ATOM 1350 C C . LYS A 1 165 ? 2.73 25.266 12.039 1 95.88 165 LYS A C 1
ATOM 1352 O O . LYS A 1 165 ? 2.797 24.141 11.539 1 95.88 165 LYS A O 1
ATOM 1357 N N . LEU A 1 166 ? 3.512 26.25 11.656 1 96.12 166 LEU A N 1
ATOM 1358 C CA . LEU A 1 166 ? 4.477 26.109 10.57 1 96.12 166 LEU A CA 1
ATOM 1359 C C . LEU A 1 166 ? 5.535 25.062 10.93 1 96.12 166 LEU A C 1
ATOM 1361 O O . LEU A 1 166 ? 5.859 24.203 10.117 1 96.12 166 LEU A O 1
ATOM 1365 N N . GLU A 1 167 ? 6.012 25.156 12.117 1 97.12 167 GLU A N 1
ATOM 1366 C CA . GLU A 1 167 ? 7.027 24.219 12.578 1 97.12 167 GLU A CA 1
ATOM 1367 C C . GLU A 1 167 ? 6.477 22.797 12.633 1 97.12 167 GLU A C 1
ATOM 1369 O O . GLU A 1 167 ? 7.156 21.844 12.234 1 97.12 167 GLU A O 1
ATOM 1374 N N . ASP A 1 168 ? 5.297 22.688 13.141 1 97.69 168 ASP A N 1
ATOM 1375 C CA . ASP A 1 168 ? 4.676 21.375 13.258 1 97.69 168 ASP A CA 1
ATOM 1376 C C . ASP A 1 168 ? 4.395 20.766 11.883 1 97.69 168 ASP A C 1
ATOM 1378 O O . ASP A 1 168 ? 4.625 19.578 11.656 1 97.69 168 ASP A O 1
ATOM 1382 N N . ILE A 1 169 ? 3.889 21.547 11.008 1 97.38 169 ILE A N 1
ATOM 1383 C CA . ILE A 1 169 ? 3.584 21.062 9.664 1 97.38 169 ILE A CA 1
ATOM 1384 C C . ILE A 1 169 ? 4.863 20.578 8.992 1 97.38 169 ILE A C 1
ATOM 1386 O O . ILE A 1 169 ? 4.883 19.484 8.398 1 97.38 169 ILE A O 1
ATOM 1390 N N . LYS A 1 170 ? 5.891 21.406 9.07 1 97.19 170 LYS A N 1
ATOM 1391 C CA . LYS A 1 170 ? 7.176 21 8.508 1 97.19 170 LYS A CA 1
ATOM 1392 C C . LYS A 1 170 ? 7.66 19.688 9.125 1 97.19 170 LYS A C 1
ATOM 1394 O O . LYS A 1 170 ? 8.07 18.766 8.414 1 97.19 170 LYS A O 1
ATOM 1399 N N . ARG A 1 171 ? 7.582 19.594 10.414 1 98.06 171 ARG A N 1
ATOM 1400 C CA . ARG A 1 171 ? 8.055 18.406 11.125 1 98.06 171 ARG A CA 1
ATOM 1401 C C . ARG A 1 171 ? 7.223 17.172 10.758 1 98.06 171 ARG A C 1
ATOM 1403 O O . ARG A 1 171 ? 7.773 16.109 10.469 1 98.06 171 ARG A O 1
ATOM 1410 N N . ILE A 1 172 ? 5.949 17.266 10.773 1 98.5 172 ILE A N 1
ATOM 1411 C CA . ILE A 1 172 ? 5.035 16.156 10.539 1 98.5 172 ILE A CA 1
ATOM 1412 C C . ILE A 1 172 ? 5.258 15.586 9.141 1 98.5 172 ILE A C 1
ATOM 1414 O O . ILE A 1 172 ? 5.402 14.375 8.969 1 98.5 172 ILE A O 1
ATOM 1418 N N . PHE A 1 173 ? 5.332 16.438 8.156 1 98.56 173 PHE A N 1
ATOM 1419 C CA . PHE A 1 173 ? 5.48 15.945 6.789 1 98.56 173 PHE A CA 1
ATOM 1420 C C . PHE A 1 173 ? 6.902 15.453 6.539 1 98.56 173 PHE A C 1
ATOM 1422 O O . PHE A 1 173 ? 7.121 14.531 5.758 1 98.56 173 PHE A O 1
ATOM 1429 N N . THR A 1 174 ? 7.875 16.109 7.227 1 98.5 174 THR A N 1
ATOM 1430 C CA . THR A 1 174 ? 9.227 15.57 7.16 1 98.5 174 THR A CA 1
ATOM 1431 C C . THR A 1 174 ? 9.273 14.156 7.742 1 98.5 174 THR A C 1
ATOM 1433 O O . THR A 1 174 ? 9.898 13.266 7.168 1 98.5 174 THR A O 1
ATOM 1436 N N . ASP A 1 175 ? 8.625 13.961 8.828 1 98.75 175 ASP A N 1
ATOM 1437 C CA . ASP A 1 175 ? 8.539 12.633 9.43 1 98.75 175 ASP A CA 1
ATOM 1438 C C . ASP A 1 175 ? 7.82 11.656 8.508 1 98.75 175 ASP A C 1
ATOM 1440 O O . ASP A 1 175 ? 8.242 10.508 8.359 1 98.75 175 ASP A O 1
ATOM 1444 N N . PHE A 1 176 ? 6.703 12.078 7.934 1 98.88 176 PHE A N 1
ATOM 1445 C CA . PHE A 1 176 ? 5.969 11.242 6.992 1 98.88 176 PHE A CA 1
ATOM 1446 C C . PHE A 1 176 ? 6.887 10.734 5.887 1 98.88 176 PHE A C 1
ATOM 1448 O O . PHE A 1 176 ? 6.93 9.539 5.609 1 98.88 176 PHE A O 1
ATOM 1455 N N . ILE A 1 177 ? 7.605 11.641 5.301 1 98.81 177 ILE A N 1
ATOM 1456 C CA . ILE A 1 177 ? 8.484 11.312 4.18 1 98.81 177 ILE A CA 1
ATOM 1457 C C . ILE A 1 177 ? 9.609 10.398 4.66 1 98.81 177 ILE A C 1
ATOM 1459 O O . ILE A 1 177 ? 9.977 9.445 3.971 1 98.81 177 ILE A O 1
ATOM 1463 N N . THR A 1 178 ? 10.148 10.703 5.766 1 98.69 178 THR A N 1
ATOM 1464 C CA . THR A 1 178 ? 11.242 9.898 6.305 1 98.69 178 THR A CA 1
ATOM 1465 C C . THR A 1 178 ? 10.781 8.469 6.562 1 98.69 178 THR A C 1
ATOM 1467 O O . THR A 1 178 ? 11.5 7.516 6.25 1 98.69 178 THR A O 1
ATOM 1470 N N . VAL A 1 179 ? 9.633 8.32 7.137 1 98.88 179 VAL A N 1
ATOM 1471 C CA . VAL A 1 179 ? 9.078 7 7.395 1 98.88 179 VAL A CA 1
ATOM 1472 C C . VAL A 1 179 ? 8.898 6.246 6.078 1 98.88 179 VAL A C 1
ATOM 1474 O O . VAL A 1 179 ? 9.266 5.074 5.969 1 98.88 179 VAL A O 1
ATOM 1477 N N . GLU A 1 180 ? 8.367 6.91 5.07 1 98.75 180 GLU A N 1
ATOM 1478 C CA . GLU A 1 180 ? 8.188 6.297 3.756 1 98.75 180 GLU A CA 1
ATOM 1479 C C . GLU A 1 180 ? 9.531 5.895 3.146 1 98.75 180 GLU A C 1
ATOM 1481 O O . GLU A 1 180 ? 9.672 4.781 2.637 1 98.75 180 GLU A O 1
ATOM 1486 N N . MET A 1 181 ? 10.461 6.785 3.242 1 98.44 181 MET A N 1
ATOM 1487 C CA . MET A 1 181 ? 11.781 6.516 2.662 1 98.44 181 MET A CA 1
ATOM 1488 C C . MET A 1 181 ? 12.406 5.277 3.287 1 98.44 181 MET A C 1
ATOM 1490 O O . MET A 1 181 ? 12.961 4.434 2.578 1 98.44 181 MET A O 1
ATOM 1494 N N . VAL A 1 182 ? 12.305 5.176 4.566 1 98.69 182 VAL A N 1
ATOM 1495 C CA . VAL A 1 182 ? 12.898 4.043 5.27 1 98.69 182 VAL A CA 1
ATOM 1496 C C . VAL A 1 182 ? 12.234 2.746 4.809 1 98.69 182 VAL A C 1
ATOM 1498 O O . VAL A 1 182 ? 12.922 1.762 4.52 1 98.69 182 VAL A O 1
ATOM 1501 N N . PHE A 1 183 ? 10.961 2.732 4.723 1 98.81 183 PHE A N 1
ATOM 1502 C CA . PHE A 1 183 ? 10.258 1.539 4.277 1 98.81 183 PHE A CA 1
ATOM 1503 C C . PHE A 1 183 ? 10.68 1.152 2.865 1 98.81 183 PHE A C 1
ATOM 1505 O O . PHE A 1 183 ? 10.977 -0.015 2.6 1 98.81 183 PHE A O 1
ATOM 1512 N N . HIS A 1 184 ? 10.68 2.068 1.957 1 98.69 184 HIS A N 1
ATOM 1513 C CA . HIS A 1 184 ? 11.008 1.771 0.566 1 98.69 184 HIS A CA 1
ATOM 1514 C C . HIS A 1 184 ? 12.453 1.298 0.427 1 98.69 184 HIS A C 1
ATOM 1516 O O . HIS A 1 184 ? 12.742 0.425 -0.392 1 98.69 184 HIS A O 1
ATOM 1522 N N . ALA A 1 185 ? 13.305 1.91 1.18 1 98.69 185 ALA A N 1
ATOM 1523 C CA . ALA A 1 185 ? 14.703 1.492 1.141 1 98.69 185 ALA A CA 1
ATOM 1524 C C . ALA A 1 185 ? 14.859 0.047 1.607 1 98.69 185 ALA A C 1
ATOM 1526 O O . ALA A 1 185 ? 15.531 -0.753 0.958 1 98.69 185 ALA A O 1
ATOM 1527 N N . LYS A 1 186 ? 14.18 -0.28 2.68 1 98.75 186 LYS A N 1
ATOM 1528 C CA . LYS A 1 186 ? 14.273 -1.63 3.23 1 98.75 186 LYS A CA 1
ATOM 1529 C C . LYS A 1 186 ? 13.594 -2.645 2.312 1 98.75 186 LYS A C 1
ATOM 1531 O O . LYS A 1 186 ? 14.102 -3.754 2.125 1 98.75 186 LYS A O 1
ATOM 1536 N N . ALA A 1 187 ? 12.508 -2.301 1.83 1 98.75 187 ALA A N 1
ATOM 1537 C CA . ALA A 1 187 ? 11.805 -3.189 0.906 1 98.75 187 ALA A CA 1
ATOM 1538 C C . ALA A 1 187 ? 12.656 -3.479 -0.327 1 98.75 187 ALA A C 1
ATOM 1540 O O . ALA A 1 187 ? 12.758 -4.629 -0.758 1 98.75 187 ALA A O 1
ATOM 1541 N N . LEU A 1 188 ? 13.25 -2.432 -0.886 1 98.31 188 LEU A N 1
ATOM 1542 C CA . LEU A 1 188 ? 14.078 -2.582 -2.076 1 98.31 188 LEU A CA 1
ATOM 1543 C C . LEU A 1 188 ? 15.266 -3.498 -1.799 1 98.31 188 LEU A C 1
ATOM 1545 O O . LEU A 1 188 ? 15.641 -4.312 -2.646 1 98.31 188 LEU A O 1
ATOM 1549 N N . GLU A 1 189 ? 15.836 -3.359 -0.687 1 98.38 189 GLU A N 1
ATOM 1550 C CA . GLU A 1 189 ? 16.938 -4.219 -0.281 1 98.38 189 GLU A CA 1
ATOM 1551 C C . GLU A 1 189 ? 16.531 -5.684 -0.252 1 98.38 189 GLU A C 1
ATOM 1553 O O . GLU A 1 189 ? 17.203 -6.539 -0.828 1 98.38 189 GLU A O 1
ATOM 1558 N N . VAL A 1 190 ? 15.438 -5.938 0.4 1 98.75 190 VAL A N 1
ATOM 1559 C CA . VAL A 1 190 ? 14.969 -7.309 0.543 1 98.75 190 VAL A CA 1
ATOM 1560 C C . VAL A 1 190 ? 14.586 -7.871 -0.825 1 98.75 190 VAL A C 1
ATOM 1562 O O . VAL A 1 190 ? 14.953 -9 -1.163 1 98.75 190 VAL A O 1
ATOM 1565 N N . TYR A 1 191 ? 13.922 -7.129 -1.667 1 98.38 191 TYR A N 1
ATOM 1566 C CA . TYR A 1 191 ? 13.461 -7.609 -2.965 1 98.38 191 TYR A CA 1
ATOM 1567 C C . TYR A 1 191 ? 14.633 -7.863 -3.9 1 98.38 191 TYR A C 1
ATOM 1569 O O . TYR A 1 191 ? 14.586 -8.766 -4.738 1 98.38 191 TYR A O 1
ATOM 1577 N N . THR A 1 192 ? 15.664 -7.078 -3.746 1 97.44 192 THR A N 1
ATOM 1578 C CA . THR A 1 192 ? 16.859 -7.328 -4.531 1 97.44 192 THR A CA 1
ATOM 1579 C C . THR A 1 192 ? 17.453 -8.703 -4.207 1 97.44 192 THR A C 1
ATOM 1581 O O . THR A 1 192 ? 17.828 -9.453 -5.109 1 97.44 192 THR A O 1
ATOM 1584 N N . HIS A 1 193 ? 17.453 -8.969 -2.947 1 97.19 193 HIS A N 1
ATOM 1585 C CA . HIS A 1 193 ? 17.891 -10.289 -2.5 1 97.19 193 HIS A CA 1
ATOM 1586 C C . HIS A 1 193 ? 16.953 -11.375 -3.023 1 97.19 193 HIS A C 1
ATOM 1588 O O . HIS A 1 193 ? 17.406 -12.422 -3.48 1 97.19 193 HIS A O 1
ATOM 1594 N N . THR A 1 194 ? 15.719 -11.156 -2.955 1 97.94 194 THR A N 1
ATOM 1595 C CA . THR A 1 194 ? 14.711 -12.109 -3.4 1 97.94 194 THR A CA 1
ATOM 1596 C C . THR A 1 194 ? 14.859 -12.406 -4.891 1 97.94 194 THR A C 1
ATOM 1598 O O . THR A 1 194 ? 14.711 -13.555 -5.32 1 97.94 194 THR A O 1
ATOM 1601 N N . PHE A 1 195 ? 15.148 -11.414 -5.652 1 97.44 195 PHE A N 1
ATOM 1602 C CA . PHE A 1 195 ? 15.336 -11.562 -7.09 1 97.44 195 PHE A CA 1
ATOM 1603 C C . PHE A 1 195 ? 16.469 -12.531 -7.395 1 97.44 195 PHE A C 1
ATOM 1605 O O . PHE A 1 195 ? 16.328 -13.391 -8.266 1 97.44 195 PHE A O 1
ATOM 1612 N N . GLN A 1 196 ? 17.484 -12.414 -6.66 1 95.69 196 GLN A N 1
ATOM 1613 C CA . GLN A 1 196 ? 18.641 -13.273 -6.863 1 95.69 196 GLN A CA 1
ATOM 1614 C C . GLN A 1 196 ? 18.312 -14.727 -6.516 1 95.69 196 GLN A C 1
ATOM 1616 O O . GLN A 1 196 ? 18.75 -15.648 -7.211 1 95.69 196 GLN A O 1
ATOM 1621 N N . ASN A 1 197 ? 17.578 -14.906 -5.504 1 94.75 197 ASN A N 1
ATOM 1622 C CA . ASN A 1 197 ? 17.172 -16.25 -5.086 1 94.75 197 ASN A CA 1
ATOM 1623 C C . ASN A 1 197 ? 16.281 -16.906 -6.129 1 94.75 197 ASN A C 1
ATOM 1625 O O . ASN A 1 197 ? 16.438 -18.094 -6.426 1 94.75 197 ASN A O 1
ATOM 1629 N N . LEU A 1 198 ? 15.367 -16.172 -6.672 1 96.25 198 LEU A N 1
ATOM 1630 C CA . LEU A 1 198 ? 14.469 -16.688 -7.695 1 96.25 198 LEU A CA 1
ATOM 1631 C C . LEU A 1 198 ? 15.242 -17.062 -8.961 1 96.25 198 LEU A C 1
ATOM 1633 O O . LEU A 1 198 ? 14.977 -18.094 -9.578 1 96.25 198 LEU A O 1
ATOM 1637 N N . ASP A 1 199 ? 16.203 -16.281 -9.266 1 93.5 199 ASP A N 1
ATOM 1638 C CA . ASP A 1 199 ? 17 -16.484 -10.484 1 93.5 199 ASP A CA 1
ATOM 1639 C C . ASP A 1 199 ? 17.859 -17.734 -10.375 1 93.5 199 ASP A C 1
ATOM 1641 O O . ASP A 1 199 ? 18.188 -18.359 -11.391 1 93.5 199 ASP A O 1
ATOM 1645 N N . SER A 1 200 ? 18.141 -18.172 -9.227 1 93.38 200 SER A N 1
ATOM 1646 C CA . SER A 1 200 ? 19.062 -19.297 -9 1 93.38 200 SER A CA 1
ATOM 1647 C C . SER A 1 200 ? 18.328 -20.625 -9.039 1 93.38 200 SER A C 1
ATOM 1649 O O . SER A 1 200 ? 18.953 -21.688 -9.031 1 93.38 200 SER A O 1
ATOM 1651 N N . MET A 1 201 ? 17.047 -20.609 -9.117 1 93.56 201 MET A N 1
ATOM 1652 C CA . MET A 1 201 ? 16.297 -21.859 -9.117 1 93.56 201 MET A CA 1
ATOM 1653 C C . MET A 1 201 ? 16.656 -22.719 -10.328 1 93.56 201 MET A C 1
ATOM 1655 O O . MET A 1 201 ? 16.625 -22.25 -11.461 1 93.56 201 MET A O 1
ATOM 1659 N N . ASP A 1 202 ? 16.984 -23.953 -10.055 1 94.12 202 ASP A N 1
ATOM 1660 C CA . ASP A 1 202 ? 17.344 -24.906 -11.102 1 94.12 202 ASP A CA 1
ATOM 1661 C C . ASP A 1 202 ? 16.172 -25.812 -11.461 1 94.12 202 ASP A C 1
ATOM 1663 O O . ASP A 1 202 ? 15.938 -26.828 -10.805 1 94.12 202 ASP A O 1
ATOM 1667 N N . ILE A 1 203 ? 15.578 -25.531 -12.562 1 93.5 203 ILE A N 1
ATOM 1668 C CA . ILE A 1 203 ? 14.375 -26.234 -13 1 93.5 203 ILE A CA 1
ATOM 1669 C C . ILE A 1 203 ? 14.719 -27.672 -13.391 1 93.5 203 ILE A C 1
ATOM 1671 O O . ILE A 1 203 ? 13.984 -28.594 -13.055 1 93.5 203 ILE A O 1
ATOM 1675 N N . ASP A 1 204 ? 15.852 -27.844 -14.016 1 93.69 204 ASP A N 1
ATOM 1676 C CA . ASP A 1 204 ? 16.234 -29.188 -14.477 1 93.69 204 ASP A CA 1
ATOM 1677 C C . ASP A 1 204 ? 16.5 -30.109 -13.305 1 93.69 204 ASP A C 1
ATOM 1679 O O . ASP A 1 204 ? 16.172 -31.297 -13.352 1 93.69 204 ASP A O 1
ATOM 1683 N N . LYS A 1 205 ? 17.078 -29.594 -12.312 1 92.06 205 LYS A N 1
ATOM 1684 C CA . LYS A 1 205 ? 17.312 -30.375 -11.117 1 92.06 205 LYS A CA 1
ATOM 1685 C C . LYS A 1 205 ? 16 -30.812 -10.461 1 92.06 205 LYS A C 1
ATOM 1687 O O . LYS A 1 205 ? 15.891 -31.938 -9.961 1 92.06 205 LYS A O 1
ATOM 1692 N N . ASP A 1 206 ? 15.047 -30.016 -10.508 1 90.81 206 ASP A N 1
ATOM 1693 C CA . ASP A 1 206 ? 13.742 -30.312 -9.93 1 90.81 206 ASP A CA 1
ATOM 1694 C C . ASP A 1 206 ? 13.023 -31.406 -10.727 1 90.81 206 ASP A C 1
ATOM 1696 O O . ASP A 1 206 ? 12.445 -32.344 -10.141 1 90.81 206 ASP A O 1
ATOM 1700 N N . LEU A 1 207 ? 13.172 -31.297 -11.977 1 90.62 207 LEU A N 1
ATOM 1701 C CA . LEU A 1 207 ? 12.5 -32.25 -12.859 1 90.62 207 LEU A CA 1
ATOM 1702 C C . LEU A 1 207 ? 13.133 -33.625 -12.742 1 90.62 207 LEU A C 1
ATOM 1704 O O . LEU A 1 207 ? 12.438 -34.625 -12.867 1 90.62 207 LEU A O 1
ATOM 1708 N N . GLU A 1 208 ? 14.406 -33.688 -12.445 1 87.88 208 GLU A N 1
ATOM 1709 C CA . GLU A 1 208 ? 15.102 -34.969 -12.289 1 87.88 208 GLU A CA 1
ATOM 1710 C C . GLU A 1 208 ? 14.602 -35.719 -11.055 1 87.88 208 GLU A C 1
ATOM 1712 O O . GLU A 1 208 ? 14.422 -36.938 -11.102 1 87.88 208 GLU A O 1
ATOM 1717 N N . VAL A 1 209 ? 14.375 -35 -10.039 1 82.06 209 VAL A N 1
ATOM 1718 C CA . VAL A 1 209 ? 13.883 -35.594 -8.805 1 82.06 209 VAL A CA 1
ATOM 1719 C C . VAL A 1 209 ? 12.469 -36.125 -9.023 1 82.06 209 VAL A C 1
ATOM 1721 O O . VAL A 1 209 ? 12.133 -37.219 -8.578 1 82.06 209 VAL A O 1
ATOM 1724 N N . ARG A 1 210 ? 11.648 -35.469 -9.781 1 78.31 210 ARG A N 1
ATOM 1725 C CA . ARG A 1 210 ? 10.258 -35.844 -10.023 1 78.31 210 ARG A CA 1
ATOM 1726 C C . ARG A 1 210 ? 10.164 -37.062 -10.914 1 78.31 210 ARG A C 1
ATOM 1728 O O . ARG A 1 210 ? 9.305 -37.938 -10.719 1 78.31 210 ARG A O 1
ATOM 1735 N N . HIS A 1 211 ? 11.055 -37.125 -11.797 1 77.94 211 HIS A N 1
ATOM 1736 C CA . HIS A 1 211 ? 11.102 -38.281 -12.672 1 77.94 211 HIS A CA 1
ATOM 1737 C C . HIS A 1 211 ? 11.383 -39.562 -11.883 1 77.94 211 HIS A C 1
ATOM 1739 O O . HIS A 1 211 ? 10.836 -40.625 -12.188 1 77.94 211 HIS A O 1
ATOM 1745 N N . THR A 1 212 ? 12.133 -39.406 -10.867 1 72.31 212 THR A N 1
ATOM 1746 C CA . THR A 1 212 ? 12.43 -40.531 -10.031 1 72.31 212 THR A CA 1
ATOM 1747 C C . THR A 1 212 ? 11.18 -41.031 -9.289 1 72.31 212 THR A C 1
ATOM 1749 O O . THR A 1 212 ? 10.977 -42.219 -9.109 1 72.31 212 THR A O 1
ATOM 1752 N N . HIS A 1 213 ? 10.328 -40.125 -8.969 1 66.75 213 HIS A N 1
ATOM 1753 C CA . HIS A 1 213 ? 9.078 -40.438 -8.297 1 66.75 213 HIS A CA 1
ATOM 1754 C C . HIS A 1 213 ? 8.109 -41.156 -9.242 1 66.75 213 HIS A C 1
ATOM 1756 O O . HIS A 1 213 ? 7.34 -42 -8.812 1 66.75 213 HIS A O 1
ATOM 1762 N N . LEU A 1 214 ? 8.117 -40.75 -10.461 1 64.81 214 LEU A N 1
ATOM 1763 C CA . LEU A 1 214 ? 7.246 -41.344 -11.469 1 64.81 214 LEU A CA 1
ATOM 1764 C C . LEU A 1 214 ? 7.629 -42.781 -11.742 1 64.81 214 LEU A C 1
ATOM 1766 O O . LEU A 1 214 ? 6.766 -43.625 -12.023 1 64.81 214 LEU A O 1
ATOM 1770 N N . LEU A 1 215 ? 8.969 -43.062 -11.617 1 63.38 215 LEU A N 1
ATOM 1771 C CA . LEU A 1 215 ? 9.469 -44.406 -11.93 1 63.38 215 LEU A CA 1
ATOM 1772 C C . LEU A 1 215 ? 9.328 -45.344 -10.719 1 63.38 215 LEU A C 1
ATOM 1774 O O . LEU A 1 215 ? 9.336 -46.562 -10.867 1 63.38 215 LEU A O 1
ATOM 1778 N N . GLU A 1 216 ? 9.414 -44.656 -9.516 1 58.34 216 GLU A N 1
ATOM 1779 C CA . GLU A 1 216 ? 9.297 -45.5 -8.344 1 58.34 216 GLU A CA 1
ATOM 1780 C C . GLU A 1 216 ? 7.863 -46 -8.156 1 58.34 216 GLU A C 1
ATOM 1782 O O . GLU A 1 216 ? 6.926 -45.188 -8.148 1 58.34 216 GLU A O 1
ATOM 1787 N N . PRO A 1 217 ? 7.609 -47.156 -8.445 1 51.19 217 PRO A N 1
ATOM 1788 C CA . PRO A 1 217 ? 6.277 -47.719 -8.188 1 51.19 217 PRO A CA 1
ATOM 1789 C C . PRO A 1 217 ? 5.66 -47.156 -6.895 1 51.19 217 PRO A C 1
ATOM 1791 O O . PRO A 1 217 ? 6.379 -46.719 -5.996 1 51.19 217 PRO A O 1
ATOM 1794 N N . GLY A 1 218 ? 4.379 -46.75 -6.824 1 44.91 218 GLY A N 1
ATOM 1795 C CA . GLY A 1 218 ? 3.59 -46.344 -5.672 1 44.91 218 GLY A CA 1
ATOM 1796 C C . GLY A 1 218 ? 4.02 -47.031 -4.383 1 44.91 218 GLY A C 1
ATOM 1797 O O . GLY A 1 218 ? 3.424 -48.031 -3.975 1 44.91 218 GLY A O 1
ATOM 1798 N N . GLN A 1 219 ? 5.258 -47.344 -4.094 1 39.56 219 GLN A N 1
ATOM 1799 C CA . GLN A 1 219 ? 5.258 -47.812 -2.705 1 39.56 219 GLN A CA 1
ATOM 1800 C C . GLN A 1 219 ? 4.512 -46.812 -1.809 1 39.56 219 GLN A C 1
ATOM 1802 O O . GLN A 1 219 ? 4.465 -45.625 -2.1 1 39.56 219 GLN A O 1
ATOM 1807 N N . GLY A 1 220 ? 3.574 -47.219 -0.997 1 36.34 220 GLY A N 1
ATOM 1808 C CA . GLY A 1 220 ? 2.826 -46.531 0.055 1 36.34 220 GLY A CA 1
ATOM 1809 C C . GLY A 1 220 ? 3.623 -45.469 0.756 1 36.34 220 GLY A C 1
ATOM 1810 O O . GLY A 1 220 ? 4.777 -45.688 1.137 1 36.34 220 GLY A O 1
ATOM 1811 N N . VAL A 1 221 ? 3.543 -44.25 0.426 1 37.78 221 VAL A N 1
ATOM 1812 C CA . VAL A 1 221 ? 4.074 -43.188 1.281 1 37.78 221 VAL A CA 1
ATOM 1813 C C . VAL A 1 221 ? 4.027 -43.656 2.74 1 37.78 221 VAL A C 1
ATOM 1815 O O . VAL A 1 221 ? 2.949 -43.75 3.326 1 37.78 221 VAL A O 1
ATOM 1818 N N . GLU A 1 222 ? 4.809 -44.562 3.244 1 32.72 222 GLU A N 1
ATOM 1819 C CA . GLU A 1 222 ? 5.047 -44.5 4.68 1 32.72 222 GLU A CA 1
ATOM 1820 C C . GLU A 1 222 ? 5.496 -43.094 5.098 1 32.72 222 GLU A C 1
ATOM 1822 O O . GLU A 1 222 ? 6.391 -42.5 4.477 1 32.72 222 GLU A O 1
ATOM 1827 N N . GLU A 1 223 ? 4.695 -42.375 5.777 1 34.19 223 GLU A N 1
ATOM 1828 C CA . GLU A 1 223 ? 4.934 -41.156 6.562 1 34.19 223 GLU A CA 1
ATOM 1829 C C . GLU A 1 223 ? 6.289 -41.219 7.262 1 34.19 223 GLU A C 1
ATOM 1831 O O . GLU A 1 223 ? 6.414 -41.812 8.336 1 34.19 223 GLU A O 1
ATOM 1836 N N . GLU A 1 224 ? 7.355 -41.562 6.758 1 31.95 224 GLU A N 1
ATOM 1837 C CA . GLU A 1 224 ? 8.523 -41.438 7.621 1 31.95 224 GLU A CA 1
ATOM 1838 C C . GLU A 1 224 ? 8.641 -40 8.156 1 31.95 224 GLU A C 1
ATOM 1840 O O . GLU A 1 224 ? 8.625 -39.031 7.387 1 31.95 224 GLU A O 1
ATOM 1845 N N . GLU A 1 225 ? 8.297 -39.75 9.438 1 30.77 225 GLU A N 1
ATOM 1846 C CA . GLU A 1 225 ? 8.57 -38.688 10.391 1 30.77 225 GLU A CA 1
ATOM 1847 C C . GLU A 1 225 ? 10.047 -38.281 10.359 1 30.77 225 GLU A C 1
ATOM 1849 O O . GLU A 1 225 ? 10.883 -38.938 10.984 1 30.77 225 GLU A O 1
ATOM 1854 N N . GLU A 1 226 ? 10.695 -38.156 9.336 1 31.98 226 GLU A N 1
ATOM 1855 C CA . GLU A 1 226 ? 12.07 -37.688 9.508 1 31.98 226 GLU A CA 1
ATOM 1856 C C . GLU A 1 226 ? 12.133 -36.5 10.461 1 31.98 226 GLU A C 1
ATOM 1858 O O . GLU A 1 226 ? 11.32 -35.562 10.352 1 31.98 226 GLU A O 1
ATOM 1863 N N . ASP A 1 227 ? 12.758 -36.656 11.672 1 29.59 227 ASP A N 1
ATOM 1864 C CA . ASP A 1 227 ? 13.164 -35.75 12.758 1 29.59 227 ASP A CA 1
ATOM 1865 C C . ASP A 1 227 ? 13.859 -34.5 12.227 1 29.59 227 ASP A C 1
ATOM 1867 O O . ASP A 1 227 ? 14.836 -34.594 11.477 1 29.59 227 ASP A O 1
ATOM 1871 N N . GLU A 1 228 ? 13.094 -33.469 12.078 1 32.28 228 GLU A N 1
ATOM 1872 C CA . GLU A 1 228 ? 13.461 -32.062 11.859 1 32.28 228 GLU A CA 1
ATOM 1873 C C . GLU A 1 228 ? 14.594 -31.641 12.789 1 32.28 228 GLU A C 1
ATOM 1875 O O . GLU A 1 228 ? 14.375 -30.875 13.734 1 32.28 228 GLU A O 1
ATOM 1880 N N . GLU A 1 229 ? 15.398 -32.594 13.414 1 28.25 229 GLU A N 1
ATOM 1881 C CA . GLU A 1 229 ? 16.25 -31.984 14.43 1 28.25 229 GLU A CA 1
ATOM 1882 C C . GLU A 1 229 ? 17.141 -30.906 13.82 1 28.25 229 GLU A C 1
ATOM 1884 O O . GLU A 1 229 ? 17.328 -29.844 14.414 1 28.25 229 GLU A O 1
ATOM 1889 N N . GLU A 1 230 ? 18.062 -31.312 12.875 1 30.17 230 GLU A N 1
ATOM 1890 C CA . GLU A 1 230 ? 19.391 -30.688 12.961 1 30.17 230 GLU A CA 1
ATOM 1891 C C . GLU A 1 230 ? 19.391 -29.297 12.336 1 30.17 230 GLU A C 1
ATOM 1893 O O . GLU A 1 230 ? 20.422 -28.625 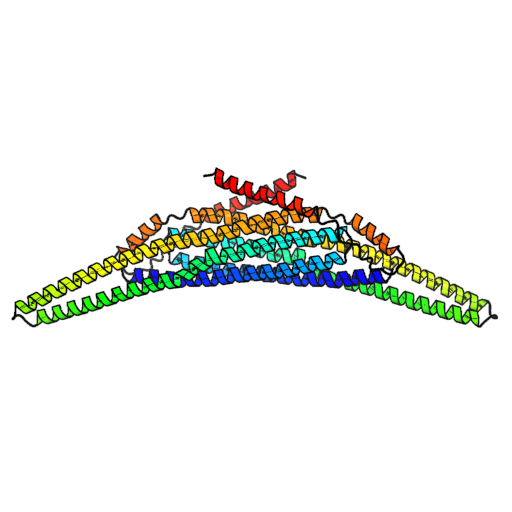12.328 1 30.17 230 GLU A O 1
ATOM 1898 N N . GLU A 1 231 ? 18.469 -28.969 11.422 1 30.16 231 GLU A N 1
ATOM 1899 C CA . GLU A 1 231 ? 18.891 -27.844 10.578 1 30.16 231 GLU A CA 1
ATOM 1900 C C . GLU A 1 231 ? 18.797 -26.516 11.328 1 30.16 231 GLU A C 1
ATOM 1902 O O . GLU A 1 231 ? 18.844 -25.453 10.711 1 30.16 231 GLU A O 1
ATOM 1907 N N . ASP A 1 232 ? 18.703 -26.484 12.664 1 29.7 232 ASP A N 1
ATOM 1908 C CA . ASP A 1 232 ? 18.547 -25.219 13.375 1 29.7 232 ASP A CA 1
ATOM 1909 C C . ASP A 1 232 ? 19.766 -24.328 13.172 1 29.7 232 ASP A C 1
ATOM 1911 O O . ASP A 1 232 ? 19.75 -23.156 13.547 1 29.7 232 ASP A O 1
ATOM 1915 N N . GLU A 1 233 ? 20.969 -24.875 12.891 1 30.27 233 GLU A N 1
ATOM 1916 C CA . GLU A 1 233 ? 22.125 -24.031 13.18 1 30.27 233 GLU A CA 1
ATOM 1917 C C . GLU A 1 233 ? 22.281 -22.922 12.141 1 30.27 233 GLU A C 1
ATOM 1919 O O . GLU A 1 233 ? 22.938 -21.922 12.398 1 30.27 233 GLU A O 1
ATOM 1924 N N . SER A 1 234 ? 21.938 -23.109 10.836 1 29.97 234 SER A N 1
ATOM 1925 C CA . SER A 1 234 ? 22.469 -22.203 9.836 1 29.97 234 SER A CA 1
ATOM 1926 C C . SER A 1 234 ? 21.703 -20.891 9.82 1 29.97 234 SER A C 1
ATOM 1928 O O . SER A 1 234 ? 22.062 -19.953 9.086 1 29.97 234 SER A O 1
ATOM 1930 N N . GLU A 1 235 ? 20.562 -20.797 10.453 1 28.69 235 GLU A N 1
ATOM 1931 C CA . GLU A 1 235 ? 19.812 -19.547 10.367 1 28.69 235 GLU A CA 1
ATOM 1932 C C . GLU A 1 235 ? 20.547 -18.406 11.055 1 28.69 235 GLU A C 1
ATOM 1934 O O . GLU A 1 235 ? 20.125 -17.25 10.984 1 28.69 235 GLU A O 1
ATOM 1939 N N . ILE A 1 236 ? 21.484 -18.703 12.055 1 29.58 236 ILE A N 1
ATOM 1940 C CA . ILE A 1 236 ? 22.109 -17.641 12.844 1 29.58 236 ILE A CA 1
ATOM 1941 C C . ILE A 1 236 ? 23 -16.781 11.945 1 29.58 236 ILE A C 1
ATOM 1943 O O . ILE A 1 236 ? 23.156 -15.578 12.172 1 29.58 236 ILE A O 1
ATOM 1947 N N . GLU A 1 237 ? 23.656 -17.359 10.922 1 29 237 GLU A N 1
ATOM 1948 C CA . GLU A 1 237 ? 24.672 -16.562 10.242 1 29 237 GLU A CA 1
ATOM 1949 C C . GLU A 1 237 ? 24.031 -15.492 9.359 1 29 237 GLU A C 1
ATOM 1951 O O . GLU A 1 237 ? 24.672 -14.492 9.016 1 29 237 GLU A O 1
ATOM 1956 N N . ALA A 1 238 ? 22.875 -15.758 8.789 1 30.52 238 ALA A N 1
ATOM 1957 C CA . ALA A 1 238 ? 22.328 -14.781 7.848 1 30.52 238 ALA A CA 1
ATOM 1958 C C . ALA A 1 238 ? 21.828 -13.539 8.578 1 30.52 238 ALA A C 1
ATOM 1960 O O . ALA A 1 238 ? 21.562 -12.516 7.957 1 30.52 238 ALA A O 1
ATOM 1961 N N . GLN A 1 239 ? 21.578 -13.68 9.961 1 26.28 239 GLN A N 1
ATOM 1962 C CA . GLN A 1 239 ? 21.094 -12.508 10.688 1 26.28 239 GLN A CA 1
ATOM 1963 C C . GLN A 1 239 ? 22.188 -11.438 10.789 1 26.28 239 GLN A C 1
ATOM 1965 O O . GLN A 1 239 ? 21.891 -10.266 11.031 1 26.28 239 GLN A O 1
ATOM 1970 N N . GLN A 1 240 ? 23.469 -11.844 10.93 1 28.08 240 GLN A N 1
ATOM 1971 C CA . GLN A 1 240 ? 24.516 -10.867 11.242 1 28.08 240 GLN A CA 1
ATOM 1972 C C . GLN A 1 240 ? 24.734 -9.914 10.07 1 28.08 240 GLN A C 1
ATOM 1974 O O . GLN A 1 240 ? 25.125 -8.766 10.266 1 28.08 240 GLN A O 1
ATOM 1979 N N . SER A 1 241 ? 24.594 -10.43 8.836 1 30.16 241 SER A N 1
ATOM 1980 C CA . SER A 1 241 ? 25.016 -9.523 7.77 1 30.16 241 SER A CA 1
ATOM 1981 C C . SER A 1 241 ? 24 -8.391 7.574 1 30.16 241 SER A C 1
ATOM 1983 O O . SER A 1 241 ? 24.203 -7.512 6.738 1 30.16 241 SER A O 1
ATOM 1985 N N . ARG A 1 242 ? 22.812 -8.578 8.156 1 31.52 242 ARG A N 1
ATOM 1986 C CA . ARG A 1 242 ? 21.812 -7.551 7.926 1 31.52 242 ARG A CA 1
ATOM 1987 C C . ARG A 1 242 ? 22.203 -6.234 8.594 1 31.52 242 ARG A C 1
ATOM 1989 O O . ARG A 1 242 ? 21.562 -5.207 8.375 1 31.52 242 ARG A O 1
ATOM 1996 N N . GLN A 1 243 ? 22.953 -6.398 9.742 1 30.19 243 GLN A N 1
ATOM 1997 C CA . GLN A 1 243 ? 23.25 -5.18 10.484 1 30.19 243 GLN A CA 1
ATOM 1998 C C . GLN A 1 243 ? 24.109 -4.223 9.656 1 30.19 243 GLN A C 1
ATOM 2000 O O . GLN A 1 243 ? 24.172 -3.025 9.938 1 30.19 243 GLN A O 1
ATOM 2005 N N . SER A 1 244 ? 24.844 -4.824 8.695 1 31.64 244 SER A N 1
ATOM 2006 C CA . SER A 1 244 ? 25.922 -3.967 8.219 1 31.64 244 SER A CA 1
ATOM 2007 C C . SER A 1 244 ? 25.406 -2.883 7.285 1 31.64 244 SER A C 1
ATOM 2009 O O . SER A 1 244 ? 25.922 -1.768 7.266 1 31.64 244 SER A O 1
ATOM 2011 N N . TYR A 1 245 ? 24.422 -3.326 6.508 1 28.11 245 TYR A N 1
ATOM 2012 C CA . TYR A 1 245 ? 24.25 -2.352 5.438 1 28.11 245 TYR A CA 1
ATOM 2013 C C . TYR A 1 245 ? 23.516 -1.115 5.934 1 28.11 245 TYR A C 1
ATOM 2015 O O . TYR A 1 245 ? 23.641 -0.031 5.359 1 28.11 245 TYR A O 1
ATOM 2023 N N . ALA A 1 246 ? 22.688 -1.294 6.934 1 32.22 246 ALA A N 1
ATOM 2024 C CA . ALA A 1 246 ? 22.016 -0.11 7.469 1 32.22 246 ALA A CA 1
ATOM 2025 C C . ALA A 1 246 ? 23.031 0.866 8.062 1 32.22 246 ALA A C 1
ATOM 2027 O O . ALA A 1 246 ? 22.859 2.084 7.969 1 32.22 246 ALA A O 1
ATOM 2028 N N . SER A 1 247 ? 24.109 0.251 8.633 1 33.16 247 SER A N 1
ATOM 2029 C CA . SER A 1 247 ? 25.125 1.124 9.211 1 33.16 247 SER A CA 1
ATOM 2030 C C . SER A 1 247 ? 25.797 1.965 8.141 1 33.16 247 SER A C 1
ATOM 2032 O O . SER A 1 247 ? 26.234 3.088 8.406 1 33.16 247 SER A O 1
ATOM 2034 N N . GLN A 1 248 ? 25.906 1.305 7.043 1 33.84 248 GLN A N 1
ATOM 2035 C CA . GLN A 1 248 ? 26.656 2.061 6.047 1 33.84 248 GLN A CA 1
ATOM 2036 C C . GLN A 1 248 ? 25.859 3.268 5.559 1 33.84 248 GLN A C 1
ATOM 2038 O O . GLN A 1 248 ? 26.422 4.344 5.336 1 33.84 248 GLN A O 1
ATOM 2043 N N . TYR A 1 249 ? 24.594 3.031 5.461 1 28.8 249 TYR A N 1
ATOM 2044 C CA . TYR A 1 249 ? 23.875 4.164 4.898 1 28.8 249 TYR A CA 1
ATOM 2045 C C . TYR A 1 249 ? 23.688 5.266 5.938 1 28.8 249 TYR A C 1
ATOM 2047 O O . TYR A 1 249 ? 23.766 6.453 5.613 1 28.8 249 TYR A O 1
ATOM 2055 N N . ALA A 1 250 ? 23.516 4.895 7.191 1 34.47 250 ALA A N 1
ATOM 2056 C CA . ALA A 1 250 ? 23.5 5.922 8.227 1 34.47 250 ALA A CA 1
ATOM 2057 C C . ALA A 1 250 ? 24.844 6.66 8.289 1 34.47 250 ALA A C 1
ATOM 2059 O O . ALA A 1 250 ? 24.875 7.871 8.531 1 34.47 250 ALA A O 1
ATOM 2060 N N . GLN A 1 251 ? 25.922 5.938 8.164 1 34.22 251 GLN A N 1
ATOM 2061 C CA . GLN A 1 251 ? 27.234 6.594 8.164 1 34.22 251 GLN A CA 1
ATOM 2062 C C . GLN A 1 251 ? 27.359 7.566 6.996 1 34.22 251 GLN A C 1
ATOM 2064 O O . GLN A 1 251 ? 27.953 8.633 7.133 1 34.22 251 GLN A O 1
ATOM 2069 N N . ILE A 1 252 ? 26.75 7.184 6 1 35.62 252 ILE A N 1
ATOM 2070 C CA . ILE A 1 252 ? 26.891 8.102 4.879 1 35.62 252 ILE A CA 1
ATOM 2071 C C . ILE A 1 252 ? 26.109 9.391 5.168 1 35.62 252 ILE A C 1
ATOM 2073 O O . ILE A 1 252 ? 26.594 10.484 4.879 1 35.62 252 ILE A O 1
ATOM 2077 N N . LEU A 1 253 ? 25.047 9.281 5.832 1 33.81 253 LEU A N 1
ATOM 2078 C CA . LEU A 1 253 ? 24.359 10.523 6.145 1 33.81 253 LEU A CA 1
ATOM 2079 C C . LEU A 1 253 ? 25.062 11.281 7.266 1 33.81 253 LEU A C 1
ATOM 2081 O O . LEU A 1 253 ? 24.922 12.5 7.387 1 33.81 253 LEU A O 1
ATOM 2085 N N . ARG A 1 254 ? 25.719 10.594 8.25 1 37.66 254 ARG A N 1
ATOM 2086 C CA . ARG A 1 254 ? 26.453 11.289 9.305 1 37.66 254 ARG A CA 1
ATOM 2087 C C . ARG A 1 254 ? 27.656 12.016 8.742 1 37.66 254 ARG A C 1
ATOM 2089 O O . ARG A 1 254 ? 28.125 13 9.328 1 37.66 254 ARG A O 1
ATOM 2096 N N . GLN A 1 255 ? 28.344 11.336 7.875 1 33.16 255 GLN A N 1
ATOM 2097 C CA . GLN A 1 255 ? 29.562 12.039 7.438 1 33.16 255 GLN A CA 1
ATOM 2098 C C . GLN A 1 255 ? 29.219 13.344 6.73 1 33.16 255 GLN A C 1
ATOM 2100 O O . GLN A 1 255 ? 30.094 14.18 6.504 1 33.16 255 GLN A O 1
ATOM 2105 N N . LYS A 1 256 ? 28.062 13.461 6.223 1 35.09 256 LYS A N 1
ATOM 2106 C CA . LYS A 1 256 ? 27.875 14.742 5.547 1 35.09 256 LYS A CA 1
ATOM 2107 C C . LYS A 1 256 ? 27.484 15.828 6.539 1 35.09 256 LYS A C 1
ATOM 2109 O O . LYS A 1 256 ? 27.281 16.984 6.156 1 35.09 256 LYS A O 1
ATOM 2114 N N . ASN A 1 257 ? 27.234 15.555 7.887 1 28.11 257 ASN A N 1
ATOM 2115 C CA . ASN A 1 257 ? 27.359 16.703 8.773 1 28.11 257 ASN A CA 1
ATOM 2116 C C . ASN A 1 257 ? 28.766 16.828 9.336 1 28.11 257 ASN A C 1
ATOM 2118 O O . ASN A 1 257 ? 29.359 15.836 9.789 1 28.11 257 ASN A O 1
ATOM 2122 N N . VAL B 1 1 ? 1.789 -44.531 -10.742 1 56.38 1 VAL B N 1
ATOM 2123 C CA . VAL B 1 1 ? 2.051 -43.5 -11.711 1 56.38 1 VAL B CA 1
ATOM 2124 C C . VAL B 1 1 ? 0.845 -42.562 -11.789 1 56.38 1 VAL B C 1
ATOM 2126 O O . VAL B 1 1 ? 0.99 -41.344 -11.711 1 56.38 1 VAL B O 1
ATOM 2129 N N . ASN B 1 2 ? -0.368 -43.062 -11.445 1 72.25 2 ASN B N 1
ATOM 2130 C CA . ASN B 1 2 ? -1.607 -42.344 -11.734 1 72.25 2 ASN B CA 1
ATOM 2131 C C . ASN B 1 2 ? -1.953 -41.344 -10.633 1 72.25 2 ASN B C 1
ATOM 2133 O O . ASN B 1 2 ? -2.312 -40.219 -10.922 1 72.25 2 ASN B O 1
ATOM 2137 N N . ILE B 1 3 ? -1.567 -41.844 -9.453 1 76.94 3 ILE B N 1
ATOM 2138 C CA . ILE B 1 3 ? -1.982 -40.969 -8.336 1 76.94 3 ILE B CA 1
ATOM 2139 C C . ILE B 1 3 ? -1.126 -39.719 -8.305 1 76.94 3 ILE B C 1
ATOM 2141 O O . ILE B 1 3 ? -1.639 -38.625 -8.07 1 76.94 3 ILE B O 1
ATOM 2145 N N . TYR B 1 4 ? 0.061 -39.875 -8.68 1 81.31 4 TYR B N 1
ATOM 2146 C CA . TYR B 1 4 ? 0.996 -38.75 -8.672 1 81.31 4 TYR B CA 1
ATOM 2147 C C . TYR B 1 4 ? 0.621 -37.719 -9.734 1 81.31 4 TYR B C 1
ATOM 2149 O O . TYR B 1 4 ? 0.658 -36.531 -9.477 1 81.31 4 TYR B O 1
ATOM 2157 N N . MET B 1 5 ? 0.241 -38.219 -10.852 1 83.5 5 MET B N 1
ATOM 2158 C CA . MET B 1 5 ? -0.125 -37.312 -11.945 1 83.5 5 MET B CA 1
ATOM 2159 C C . MET B 1 5 ? -1.394 -36.531 -11.609 1 83.5 5 MET B C 1
ATOM 2161 O O . MET B 1 5 ? -1.47 -35.344 -11.859 1 83.5 5 MET B O 1
ATOM 2165 N N . GLU B 1 6 ? -2.252 -37.25 -11.031 1 88.75 6 GLU B N 1
ATOM 2166 C CA . GLU B 1 6 ? -3.508 -36.625 -10.641 1 88.75 6 GLU B CA 1
ATOM 2167 C C . GLU B 1 6 ? -3.285 -35.594 -9.547 1 88.75 6 GLU B C 1
ATOM 2169 O O . GLU B 1 6 ? -3.881 -34.5 -9.578 1 88.75 6 GLU B O 1
ATOM 2174 N N . LEU B 1 7 ? -2.484 -35.875 -8.648 1 88.06 7 LEU B N 1
ATOM 2175 C CA . LEU B 1 7 ? -2.195 -34.938 -7.555 1 88.06 7 LEU B CA 1
ATOM 2176 C C . LEU B 1 7 ? -1.468 -33.719 -8.062 1 88.06 7 LEU B C 1
ATOM 2178 O O . LEU B 1 7 ? -1.716 -32.594 -7.582 1 88.06 7 LEU B O 1
ATOM 2182 N N . THR B 1 8 ? -0.593 -34 -8.969 1 87.88 8 THR B N 1
ATOM 2183 C CA . THR B 1 8 ? 0.16 -32.875 -9.539 1 87.88 8 THR B CA 1
ATOM 2184 C C . THR B 1 8 ? -0.78 -31.859 -10.172 1 87.88 8 THR B C 1
ATOM 2186 O O . THR B 1 8 ? -0.641 -30.656 -9.945 1 87.88 8 THR B O 1
ATOM 2189 N N . VAL B 1 9 ? -1.711 -32.312 -10.938 1 92.94 9 VAL B N 1
ATOM 2190 C CA . VAL B 1 9 ? -2.658 -31.453 -11.625 1 92.94 9 VAL B CA 1
ATOM 2191 C C . VAL B 1 9 ? -3.59 -30.797 -10.609 1 92.94 9 VAL B C 1
ATOM 2193 O O . VAL B 1 9 ? -3.867 -29.594 -10.695 1 92.94 9 VAL B O 1
ATOM 2196 N N . SER B 1 10 ? -4.035 -31.547 -9.633 1 93.81 10 SER B N 1
ATOM 2197 C CA . SER B 1 10 ? -4.953 -31.031 -8.617 1 93.81 10 SER B CA 1
ATOM 2198 C C . SER B 1 10 ? -4.289 -29.969 -7.758 1 93.81 10 SER B C 1
ATOM 2200 O O . SER B 1 10 ? -4.902 -28.953 -7.441 1 93.81 10 SER B O 1
ATOM 2202 N N . HIS B 1 11 ? -3.09 -30.203 -7.352 1 93 11 HIS B N 1
ATOM 2203 C CA . HIS B 1 11 ? -2.352 -29.219 -6.559 1 93 11 HIS B CA 1
ATOM 2204 C C . HIS B 1 11 ? -2.107 -27.953 -7.348 1 93 11 HIS B C 1
ATOM 2206 O O . HIS B 1 11 ? -2.236 -26.844 -6.809 1 93 11 HIS B O 1
ATOM 2212 N N . ALA B 1 12 ? -1.678 -28.141 -8.578 1 93.69 12 ALA B N 1
ATOM 2213 C CA . ALA B 1 12 ? -1.457 -26.969 -9.414 1 93.69 12 ALA B CA 1
ATOM 2214 C C . ALA B 1 12 ? -2.73 -26.141 -9.539 1 93.69 12 ALA B C 1
ATOM 2216 O O . ALA B 1 12 ? -2.688 -24.906 -9.445 1 93.69 12 ALA B O 1
ATOM 2217 N N . GLU B 1 13 ? -3.842 -26.812 -9.734 1 94.88 13 GLU B N 1
ATOM 2218 C CA . GLU B 1 13 ? -5.129 -26.125 -9.836 1 94.88 13 GLU B CA 1
ATOM 2219 C C . GLU B 1 13 ? -5.449 -25.359 -8.562 1 94.88 13 GLU B C 1
ATOM 2221 O O . GLU B 1 13 ? -5.797 -24.172 -8.609 1 94.88 13 GLU B O 1
ATOM 2226 N N . LYS B 1 14 ? -5.316 -25.922 -7.488 1 96.38 14 LYS B N 1
ATOM 2227 C CA . LYS B 1 14 ? -5.652 -25.328 -6.199 1 96.38 14 LYS B CA 1
ATOM 2228 C C . LYS B 1 14 ? -4.758 -24.125 -5.895 1 96.38 14 LYS B C 1
ATOM 2230 O O . LYS B 1 14 ? -5.254 -23.031 -5.668 1 96.38 14 LYS B O 1
ATOM 2235 N N . TYR B 1 15 ? -3.521 -24.344 -5.949 1 96.5 15 TYR B N 1
ATOM 2236 C CA . TYR B 1 15 ? -2.598 -23.328 -5.438 1 96.5 15 TYR B CA 1
ATOM 2237 C C . TYR B 1 15 ? -2.418 -22.203 -6.438 1 96.5 15 TYR B C 1
ATOM 2239 O O . TYR B 1 15 ? -2.318 -21.031 -6.051 1 96.5 15 TYR B O 1
ATOM 2247 N N . LEU B 1 16 ? -2.35 -22.469 -7.707 1 97.19 16 LEU B N 1
ATOM 2248 C CA . LEU B 1 16 ? -2.211 -21.375 -8.672 1 97.19 16 LEU B CA 1
ATOM 2249 C C . LEU B 1 16 ? -3.482 -20.547 -8.734 1 97.19 16 LEU B C 1
ATOM 2251 O O . LEU B 1 16 ? -3.424 -19.328 -8.977 1 97.19 16 LEU B O 1
ATOM 2255 N N . GLY B 1 17 ? -4.617 -21.266 -8.539 1 97.31 17 GLY B N 1
ATOM 2256 C CA . GLY B 1 17 ? -5.852 -20.516 -8.398 1 97.31 17 GLY B CA 1
ATOM 2257 C C . GLY B 1 17 ? -5.855 -19.594 -7.184 1 97.31 17 GLY B C 1
ATOM 2258 O O . GLY B 1 17 ? -6.289 -18.453 -7.266 1 97.31 17 GLY B O 1
ATOM 2259 N N . GLN B 1 18 ? -5.426 -20.094 -6.094 1 97.75 18 GLN B N 1
ATOM 2260 C CA . GLN B 1 18 ? -5.348 -19.312 -4.863 1 97.75 18 GLN B CA 1
ATOM 2261 C C . GLN B 1 18 ? -4.371 -18.156 -5.012 1 97.75 18 GLN B C 1
ATOM 2263 O O . GLN B 1 18 ? -4.641 -17.047 -4.543 1 97.75 18 GLN B O 1
ATOM 2268 N N . PHE B 1 19 ? -3.225 -18.406 -5.66 1 98.31 19 PHE B N 1
ATOM 2269 C CA . PHE B 1 19 ? -2.271 -17.344 -5.914 1 98.31 19 PHE B CA 1
ATOM 2270 C C . PHE B 1 19 ? -2.902 -16.25 -6.762 1 98.31 19 PHE B C 1
ATOM 2272 O O . PHE B 1 19 ? -2.699 -15.055 -6.504 1 98.31 19 PHE B O 1
ATOM 2279 N N . CYS B 1 20 ? -3.623 -16.672 -7.746 1 98.19 20 CYS B N 1
ATOM 2280 C CA . CYS B 1 20 ? -4.293 -15.688 -8.602 1 98.19 20 CYS B CA 1
ATOM 2281 C C . CYS B 1 20 ? -5.223 -14.797 -7.785 1 98.19 20 CYS B C 1
ATOM 2283 O O . CYS B 1 20 ? -5.172 -13.578 -7.898 1 98.19 20 CYS B O 1
ATOM 2285 N N . SER B 1 21 ? -6.051 -15.375 -6.902 1 98.31 21 SER B N 1
ATOM 2286 C CA . SER B 1 21 ? -7.008 -14.633 -6.09 1 98.31 21 SER B CA 1
ATOM 2287 C C . SER B 1 21 ? -6.305 -13.719 -5.098 1 98.31 21 SER B C 1
ATOM 2289 O O . SER B 1 21 ? -6.688 -12.555 -4.93 1 98.31 21 SER B O 1
ATOM 2291 N N . LEU B 1 22 ? -5.305 -14.172 -4.461 1 98.56 22 LEU B N 1
ATOM 2292 C CA . LEU B 1 22 ? -4.602 -13.414 -3.438 1 98.56 22 LEU B CA 1
ATOM 2293 C C . LEU B 1 22 ? -3.826 -12.258 -4.055 1 98.56 22 LEU B C 1
ATOM 2295 O O . LEU B 1 22 ? -3.83 -11.148 -3.518 1 98.56 22 LEU B O 1
ATOM 2299 N N . LEU B 1 23 ? -3.182 -12.492 -5.156 1 98.75 23 LEU B N 1
ATOM 2300 C CA . LEU B 1 23 ? -2.41 -11.445 -5.812 1 98.75 23 LEU B CA 1
ATOM 2301 C C . LEU B 1 23 ? -3.334 -10.406 -6.453 1 98.75 23 LEU B C 1
ATOM 2303 O O . LEU B 1 23 ? -3 -9.227 -6.508 1 98.75 23 LEU B O 1
ATOM 2307 N N . ALA B 1 24 ? -4.477 -10.891 -6.926 1 98.69 24 ALA B N 1
ATOM 2308 C CA . ALA B 1 24 ? -5.48 -9.945 -7.406 1 98.69 24 ALA B CA 1
ATOM 2309 C C . ALA B 1 24 ? -5.941 -9.023 -6.281 1 98.69 24 ALA B C 1
ATOM 2311 O O . ALA B 1 24 ? -6.055 -7.809 -6.473 1 98.69 24 ALA B O 1
ATOM 2312 N N . SER B 1 25 ? -6.242 -9.609 -5.121 1 98.75 25 SER B N 1
ATOM 2313 C CA . SER B 1 25 ? -6.641 -8.82 -3.957 1 98.75 25 SER B CA 1
ATOM 2314 C C . SER B 1 25 ? -5.531 -7.863 -3.535 1 98.75 25 SER B C 1
ATOM 2316 O O . SER B 1 25 ? -5.801 -6.711 -3.184 1 98.75 25 SER B O 1
ATOM 2318 N N . TYR B 1 26 ? -4.316 -8.336 -3.545 1 98.75 26 TYR B N 1
ATOM 2319 C CA . TYR B 1 26 ? -3.156 -7.508 -3.24 1 98.75 26 TYR B CA 1
ATOM 2320 C C . TYR B 1 26 ? -3.076 -6.316 -4.188 1 98.75 26 TYR B C 1
ATOM 2322 O O . TYR B 1 26 ? -2.859 -5.18 -3.75 1 98.75 26 TYR B O 1
ATOM 2330 N N . THR B 1 27 ? -3.23 -6.582 -5.43 1 98.81 27 THR B N 1
ATOM 2331 C CA . THR B 1 27 ? -3.178 -5.543 -6.453 1 98.81 27 THR B CA 1
ATOM 2332 C C . THR B 1 27 ? -4.32 -4.547 -6.277 1 98.81 27 THR B C 1
ATOM 2334 O O . THR B 1 27 ? -4.125 -3.34 -6.414 1 98.81 27 THR B O 1
ATOM 2337 N N . TRP B 1 28 ? -5.449 -5.031 -5.945 1 98.56 28 TRP B N 1
ATOM 2338 C CA . TRP B 1 28 ? -6.613 -4.188 -5.715 1 98.56 28 TRP B CA 1
ATOM 2339 C C . TRP B 1 28 ? -6.387 -3.264 -4.52 1 98.56 28 TRP B C 1
ATOM 2341 O O . TRP B 1 28 ? -6.688 -2.07 -4.586 1 98.56 28 TRP B O 1
ATOM 2351 N N . LYS B 1 29 ? -5.938 -3.771 -3.438 1 98.56 29 LYS B N 1
ATOM 2352 C CA . LYS B 1 29 ? -5.688 -2.979 -2.238 1 98.56 29 LYS B CA 1
ATOM 2353 C C . LYS B 1 29 ? -4.594 -1.942 -2.482 1 98.56 29 LYS B C 1
ATOM 2355 O O . LYS B 1 29 ? -4.629 -0.847 -1.918 1 98.56 29 LYS B O 1
ATOM 2360 N N . THR B 1 30 ? -3.592 -2.309 -3.283 1 98.75 30 THR B N 1
ATOM 2361 C CA . THR B 1 30 ? -2.586 -1.34 -3.705 1 98.75 30 THR B CA 1
ATOM 2362 C C . THR B 1 30 ? -3.234 -0.181 -4.457 1 98.75 30 THR B C 1
ATOM 2364 O O . THR B 1 30 ? -2.867 0.979 -4.258 1 98.75 30 THR B O 1
ATOM 2367 N N . GLY B 1 31 ? -4.18 -0.519 -5.324 1 98.69 31 GLY B N 1
ATOM 2368 C CA . GLY B 1 31 ? -4.934 0.518 -6.016 1 98.69 31 GLY B CA 1
ATOM 2369 C C . GLY B 1 31 ? -5.715 1.412 -5.074 1 98.69 31 GLY B C 1
ATOM 2370 O O . GLY B 1 31 ? -5.785 2.627 -5.277 1 98.69 31 GLY B O 1
ATOM 2371 N N . LYS B 1 32 ? -6.277 0.868 -4.066 1 98.38 32 LYS B N 1
ATOM 2372 C CA . LYS B 1 32 ? -7.035 1.642 -3.086 1 98.38 32 LYS B CA 1
ATOM 2373 C C . LYS B 1 32 ? -6.125 2.592 -2.312 1 98.38 32 LYS B C 1
ATOM 2375 O O . LYS B 1 32 ? -6.527 3.703 -1.967 1 98.38 32 LYS B O 1
ATOM 2380 N N . LEU B 1 33 ? -4.969 2.072 -2.023 1 98.44 33 LEU B N 1
ATOM 2381 C CA . LEU B 1 33 ? -3.98 2.916 -1.36 1 98.44 33 LEU B CA 1
ATOM 2382 C C . LEU B 1 33 ? -3.59 4.094 -2.246 1 98.44 33 LEU B C 1
ATOM 2384 O O . LEU B 1 33 ? -3.445 5.219 -1.761 1 98.44 33 LEU B O 1
ATOM 2388 N N . ARG B 1 34 ? -3.424 3.82 -3.525 1 98.56 34 ARG B N 1
ATOM 2389 C CA . ARG B 1 34 ? -3.152 4.867 -4.504 1 98.56 34 ARG B CA 1
ATOM 2390 C C . ARG B 1 34 ? -4.27 5.91 -4.516 1 98.56 34 ARG B C 1
ATOM 2392 O O . ARG B 1 34 ? -4.004 7.113 -4.473 1 98.56 34 ARG B O 1
ATOM 2399 N N . ASP B 1 35 ? -5.508 5.504 -4.508 1 98.5 35 ASP B N 1
ATOM 2400 C CA . ASP B 1 35 ? -6.656 6.406 -4.5 1 98.5 35 ASP B CA 1
ATOM 2401 C C . ASP B 1 35 ? -6.66 7.277 -3.246 1 98.5 35 ASP B C 1
ATOM 2403 O O . ASP B 1 35 ? -6.98 8.461 -3.311 1 98.5 35 ASP B O 1
ATOM 2407 N N . GLN B 1 36 ? -6.352 6.641 -2.148 1 98.56 36 GLN B N 1
ATOM 2408 C CA . GLN B 1 36 ? -6.305 7.371 -0.887 1 98.56 36 GLN B CA 1
ATOM 2409 C C . GLN B 1 36 ? -5.242 8.461 -0.923 1 98.56 36 GLN B C 1
ATOM 2411 O O . GLN B 1 36 ? -5.461 9.57 -0.419 1 98.56 36 GLN B O 1
ATOM 2416 N N . ALA B 1 37 ? -4.055 8.172 -1.434 1 98.44 37 ALA B N 1
ATOM 2417 C CA . ALA B 1 37 ? -2.973 9.148 -1.546 1 98.44 37 ALA B CA 1
ATOM 2418 C C . ALA B 1 37 ? -3.359 10.289 -2.473 1 98.44 37 ALA B C 1
ATOM 2420 O O . ALA B 1 37 ? -2.951 11.438 -2.262 1 98.44 37 ALA B O 1
ATOM 2421 N N . ASP B 1 38 ? -4.172 10.023 -3.441 1 98.38 38 ASP B N 1
ATOM 2422 C CA . ASP B 1 38 ? -4.645 11.07 -4.348 1 98.38 38 ASP B CA 1
ATOM 2423 C C . ASP B 1 38 ? -5.516 12.086 -3.605 1 98.38 38 ASP B C 1
ATOM 2425 O O . ASP B 1 38 ? -5.504 13.273 -3.93 1 98.38 38 ASP B O 1
ATOM 2429 N N . MET B 1 39 ? -6.266 11.578 -2.672 1 98.62 39 MET B N 1
ATOM 2430 C CA . MET B 1 39 ? -7.07 12.484 -1.855 1 98.62 39 MET B CA 1
ATOM 2431 C C . MET B 1 39 ? -6.176 13.391 -1.017 1 98.62 39 MET B C 1
ATOM 2433 O O . MET B 1 39 ? -6.469 14.578 -0.852 1 98.62 39 MET B O 1
ATOM 2437 N N . LEU B 1 40 ? -5.125 12.844 -0.504 1 98.38 40 LEU B N 1
ATOM 2438 C CA . LEU B 1 40 ? -4.16 13.633 0.254 1 98.38 40 LEU B CA 1
ATOM 2439 C C . LEU B 1 40 ? -3.531 14.711 -0.622 1 98.38 40 LEU B C 1
ATOM 2441 O O . LEU B 1 40 ? -3.348 15.844 -0.179 1 98.38 40 LEU B O 1
ATOM 2445 N N . VAL B 1 41 ? -3.219 14.328 -1.856 1 98.75 41 VAL B N 1
ATOM 2446 C CA . VAL B 1 41 ? -2.635 15.266 -2.814 1 98.75 41 VAL B CA 1
ATOM 2447 C C . VAL B 1 41 ? -3.586 16.438 -3.041 1 98.75 41 VAL B C 1
ATOM 2449 O O . VAL B 1 41 ? -3.166 17.594 -3.037 1 98.75 41 VAL B O 1
ATOM 2452 N N . ARG B 1 42 ? -4.812 16.141 -3.195 1 98.44 42 ARG B N 1
ATOM 2453 C CA . ARG B 1 42 ? -5.816 17.172 -3.402 1 98.44 42 ARG B CA 1
ATOM 2454 C C . ARG B 1 42 ? -5.914 18.094 -2.188 1 98.44 42 ARG B C 1
ATOM 2456 O O . ARG B 1 42 ? -5.98 19.312 -2.332 1 98.44 42 ARG B O 1
ATOM 2463 N N . GLN B 1 43 ? -5.926 17.484 -1.051 1 98.38 43 GLN B N 1
ATOM 2464 C CA . GLN B 1 43 ? -6.031 18.266 0.181 1 98.38 43 GLN B CA 1
ATOM 2465 C C . GLN B 1 43 ? -4.816 19.172 0.37 1 98.38 43 GLN B C 1
ATOM 2467 O O . GLN B 1 43 ? -4.945 20.297 0.849 1 98.38 43 GLN B O 1
ATOM 2472 N N . LEU B 1 44 ? -3.625 18.688 0.069 1 98.5 44 LEU B N 1
ATOM 2473 C CA . LEU B 1 44 ? -2.404 19.484 0.147 1 98.5 44 LEU B CA 1
ATOM 2474 C C . LEU B 1 44 ? -2.49 20.703 -0.762 1 98.5 44 LEU B C 1
ATOM 2476 O O . LEU B 1 44 ? -2.117 21.797 -0.361 1 98.5 44 LEU B O 1
ATOM 2480 N N . ASN B 1 45 ? -3.006 20.453 -1.925 1 98.12 45 ASN B N 1
ATOM 2481 C CA . ASN B 1 45 ? -3.166 21.562 -2.865 1 98.12 45 ASN B CA 1
ATOM 2482 C C . ASN B 1 45 ? -4.176 22.594 -2.357 1 98.12 45 ASN B C 1
ATOM 2484 O O . ASN B 1 45 ? -3.932 23.797 -2.436 1 98.12 45 ASN B O 1
ATOM 2488 N N . ASP B 1 46 ? -5.262 22.125 -1.841 1 97.5 46 ASP B N 1
ATOM 2489 C CA . ASP B 1 46 ? -6.277 23.031 -1.311 1 97.5 46 ASP B CA 1
ATOM 2490 C C . ASP B 1 46 ? -5.727 23.859 -0.147 1 97.5 46 ASP B C 1
ATOM 2492 O O . ASP B 1 46 ? -5.926 25.078 -0.088 1 97.5 46 ASP B O 1
ATOM 2496 N N . PHE B 1 47 ? -5.066 23.25 0.76 1 97.19 47 PHE B N 1
ATOM 2497 C CA . PHE B 1 47 ? -4.5 23.922 1.922 1 97.19 47 PHE B CA 1
ATOM 2498 C C . PHE B 1 47 ? -3.438 24.938 1.498 1 97.19 47 PHE B C 1
ATOM 2500 O O . PHE B 1 47 ? -3.35 26.031 2.062 1 97.19 47 PHE B O 1
ATOM 2507 N N . SER B 1 48 ? -2.619 24.562 0.512 1 96.88 48 SER B N 1
ATOM 2508 C CA . SER B 1 48 ? -1.545 25.453 0.061 1 96.88 48 SER B CA 1
ATOM 2509 C C . SER B 1 48 ? -2.09 26.781 -0.426 1 96.88 48 SER B C 1
ATOM 2511 O O . SER B 1 48 ? -1.451 27.828 -0.247 1 96.88 48 SER B O 1
ATOM 2513 N N . ASN B 1 49 ? -3.305 26.797 -0.915 1 94.62 49 ASN B N 1
ATOM 2514 C CA . ASN B 1 49 ? -3.906 28.016 -1.474 1 94.62 49 ASN B CA 1
ATOM 2515 C C . ASN B 1 49 ? -4.305 29 -0.379 1 94.62 49 ASN B C 1
ATOM 2517 O O . ASN B 1 49 ? -4.551 30.172 -0.657 1 94.62 49 ASN B O 1
ATOM 2521 N N . THR B 1 50 ? -4.34 28.594 0.827 1 91.62 50 THR B N 1
ATOM 2522 C CA . THR B 1 50 ? -4.742 29.453 1.929 1 91.62 50 THR B CA 1
ATOM 2523 C C . THR B 1 50 ? -3.521 29.984 2.678 1 91.62 50 THR B C 1
ATOM 2525 O O . THR B 1 50 ? -3.652 30.781 3.609 1 91.62 50 THR B O 1
ATOM 2528 N N . GLU B 1 51 ? -2.348 29.547 2.25 1 93.19 51 GLU B N 1
ATOM 2529 C CA . GLU B 1 51 ? -1.151 29.828 3.041 1 93.19 51 GLU B CA 1
ATOM 2530 C C . GLU B 1 51 ? -0.251 30.828 2.342 1 93.19 51 GLU B C 1
ATOM 2532 O O . GLU B 1 51 ? -0.476 31.172 1.178 1 93.19 51 GLU B O 1
ATOM 2537 N N . ASP B 1 52 ? 0.668 31.359 3.057 1 91.19 52 ASP B N 1
ATOM 2538 C CA . ASP B 1 52 ? 1.628 32.344 2.551 1 91.19 52 ASP B CA 1
ATOM 2539 C C . ASP B 1 52 ? 2.648 31.672 1.626 1 91.19 52 ASP B C 1
ATOM 2541 O O . ASP B 1 52 ? 2.73 30.438 1.559 1 91.19 52 ASP B O 1
ATOM 2545 N N . PRO B 1 53 ? 3.436 32.344 0.896 1 91.06 53 PRO B N 1
ATOM 2546 C CA . PRO B 1 53 ? 4.211 31.844 -0.245 1 91.06 53 PRO B CA 1
ATOM 2547 C C . PRO B 1 53 ? 5.18 30.734 0.138 1 91.06 53 PRO B C 1
ATOM 2549 O O . PRO B 1 53 ? 5.301 29.734 -0.585 1 91.06 53 PRO B O 1
ATOM 2552 N N . GLU B 1 54 ? 5.926 30.891 1.271 1 92.81 54 GLU B N 1
ATOM 2553 C CA . GLU B 1 54 ? 6.898 29.859 1.626 1 92.81 54 GLU B CA 1
ATOM 2554 C C . GLU B 1 54 ? 6.219 28.516 1.888 1 92.81 54 GLU B C 1
ATOM 2556 O O . GLU B 1 54 ? 6.602 27.5 1.307 1 92.81 54 GLU B O 1
ATOM 2561 N N . LEU B 1 55 ? 5.223 28.516 2.723 1 94.56 55 LEU B N 1
ATOM 2562 C CA . LEU B 1 55 ? 4.504 27.281 3.023 1 94.56 55 LEU B CA 1
ATOM 2563 C C . LEU B 1 55 ? 3.713 26.812 1.811 1 94.56 55 LEU B C 1
ATOM 2565 O O . LEU B 1 55 ? 3.613 25.609 1.564 1 94.56 55 LEU B O 1
ATOM 2569 N N . ARG B 1 56 ? 3.184 27.734 1.099 1 95.62 56 ARG B N 1
ATOM 2570 C CA . ARG B 1 56 ? 2.447 27.391 -0.116 1 95.62 56 ARG B CA 1
ATOM 2571 C C . ARG B 1 56 ? 3.322 26.609 -1.089 1 95.62 56 ARG B C 1
ATOM 2573 O O . ARG B 1 56 ? 2.914 25.562 -1.592 1 95.62 56 ARG B O 1
ATOM 2580 N N . THR B 1 57 ? 4.508 27.141 -1.361 1 95.94 57 THR B N 1
ATOM 2581 C CA . THR B 1 57 ? 5.43 26.484 -2.283 1 95.94 57 THR B CA 1
ATOM 2582 C C . THR B 1 57 ? 5.828 25.109 -1.763 1 95.94 57 THR B C 1
ATOM 2584 O O . THR B 1 57 ? 5.871 24.141 -2.523 1 95.94 57 THR B O 1
ATOM 2587 N N . CYS B 1 58 ? 6.074 25.062 -0.505 1 96.75 58 CYS B N 1
ATOM 2588 C CA . CYS B 1 58 ? 6.473 23.797 0.115 1 96.75 58 CYS B CA 1
ATOM 2589 C C . CYS B 1 58 ? 5.379 22.75 -0.031 1 96.75 58 CYS B C 1
ATOM 2591 O O . CYS B 1 58 ? 5.648 21.625 -0.447 1 96.75 58 CYS B O 1
ATOM 2593 N N . LEU B 1 59 ? 4.184 23.094 0.271 1 97.62 59 LEU B N 1
ATOM 2594 C CA . LEU B 1 59 ? 3.055 22.172 0.211 1 97.62 59 LEU B CA 1
ATOM 2595 C C . LEU B 1 59 ? 2.766 21.766 -1.229 1 97.62 59 LEU B C 1
ATOM 2597 O O . LEU B 1 59 ? 2.416 20.609 -1.49 1 97.62 59 LEU B O 1
ATOM 2601 N N . LYS B 1 60 ? 2.893 22.656 -2.145 1 97.88 60 LYS B N 1
ATOM 2602 C CA . LYS B 1 60 ? 2.674 22.344 -3.555 1 97.88 60 LYS B CA 1
ATOM 2603 C C . LYS B 1 60 ? 3.727 21.359 -4.074 1 97.88 60 LYS B C 1
ATOM 2605 O O . LYS B 1 60 ? 3.41 20.438 -4.828 1 97.88 60 LYS B O 1
ATOM 2610 N N . ASN B 1 61 ? 4.965 21.609 -3.689 1 97.62 61 ASN B N 1
ATOM 2611 C CA . ASN B 1 61 ? 6.02 20.672 -4.055 1 97.62 61 ASN B CA 1
ATOM 2612 C C . ASN B 1 61 ? 5.762 19.281 -3.479 1 97.62 61 ASN B C 1
ATOM 2614 O O . ASN B 1 61 ? 5.957 18.281 -4.16 1 97.62 61 ASN B O 1
ATOM 2618 N N . LEU B 1 62 ? 5.398 19.266 -2.248 1 98.44 62 LEU B N 1
ATOM 2619 C CA . LEU B 1 62 ? 5.059 18 -1.608 1 98.44 62 LEU B CA 1
ATOM 2620 C C . LEU B 1 62 ? 3.932 17.297 -2.357 1 98.44 62 LEU B C 1
ATOM 2622 O O . LEU B 1 62 ? 4 16.078 -2.6 1 98.44 62 LEU B O 1
ATOM 2626 N N . ALA B 1 63 ? 2.908 18.031 -2.682 1 98.69 63 ALA B N 1
ATOM 2627 C CA . ALA B 1 63 ? 1.772 17.469 -3.416 1 98.69 63 ALA B CA 1
ATOM 2628 C C . ALA B 1 63 ? 2.213 16.906 -4.766 1 98.69 63 ALA B C 1
ATOM 2630 O O . ALA B 1 63 ? 1.792 15.82 -5.156 1 98.69 63 ALA B O 1
ATOM 2631 N N . GLU B 1 64 ? 3.01 17.656 -5.465 1 98.56 64 GLU B N 1
ATOM 2632 C CA . GLU B 1 64 ? 3.496 17.219 -6.773 1 98.56 64 GLU B CA 1
ATOM 2633 C C . GLU B 1 64 ? 4.312 15.938 -6.664 1 98.56 64 GLU B C 1
ATOM 2635 O O . GLU B 1 64 ? 4.156 15.023 -7.48 1 98.56 64 GLU B O 1
ATOM 2640 N N . ASP B 1 65 ? 5.156 15.93 -5.738 1 98.69 65 ASP B N 1
ATOM 2641 C CA . ASP B 1 65 ? 5.988 14.742 -5.543 1 98.69 65 ASP B CA 1
ATOM 2642 C C . ASP B 1 65 ? 5.141 13.547 -5.133 1 98.69 65 ASP B C 1
ATOM 2644 O O . ASP B 1 65 ? 5.359 12.43 -5.609 1 98.69 65 ASP B O 1
ATOM 2648 N N . LEU B 1 66 ? 4.227 13.711 -4.23 1 98.69 66 LEU B N 1
ATOM 2649 C CA . LEU B 1 66 ? 3.344 12.625 -3.834 1 98.69 66 LEU B CA 1
ATOM 2650 C C . LEU B 1 66 ? 2.525 12.125 -5.023 1 98.69 66 LEU B C 1
ATOM 2652 O O . LEU B 1 66 ? 2.279 10.922 -5.152 1 98.69 66 LEU B O 1
ATOM 2656 N N . ALA B 1 67 ? 2.061 13.047 -5.812 1 98.81 67 ALA B N 1
ATOM 2657 C CA . ALA B 1 67 ? 1.326 12.672 -7.02 1 98.81 67 ALA B CA 1
ATOM 2658 C C . ALA B 1 67 ? 2.191 11.812 -7.941 1 98.81 67 ALA B C 1
ATOM 2660 O O . ALA B 1 67 ? 1.706 10.852 -8.547 1 98.81 67 ALA B O 1
ATOM 2661 N N . MET B 1 68 ? 3.418 12.172 -8.094 1 98.81 68 MET B N 1
ATOM 2662 C CA . MET B 1 68 ? 4.344 11.414 -8.93 1 98.81 68 MET B CA 1
ATOM 2663 C C . MET B 1 68 ? 4.5 9.984 -8.406 1 98.81 68 MET B C 1
ATOM 2665 O O . MET B 1 68 ? 4.516 9.031 -9.188 1 98.81 68 MET B O 1
ATOM 2669 N N . VAL B 1 69 ? 4.676 9.875 -7.152 1 98.75 69 VAL B N 1
ATOM 2670 C CA . VAL B 1 69 ? 4.785 8.539 -6.562 1 98.75 69 VAL B CA 1
ATOM 2671 C C . VAL B 1 69 ? 3.527 7.734 -6.871 1 98.75 69 VAL B C 1
ATOM 2673 O O . VAL B 1 69 ? 3.602 6.531 -7.133 1 98.75 69 VAL B O 1
ATOM 2676 N N . GLN B 1 70 ? 2.354 8.391 -6.828 1 98.75 70 GLN B N 1
ATOM 2677 C CA . GLN B 1 70 ? 1.115 7.672 -7.109 1 98.75 70 GLN B CA 1
ATOM 2678 C C . GLN B 1 70 ? 1.03 7.277 -8.586 1 98.75 70 GLN B C 1
ATOM 2680 O O . GLN B 1 70 ? 0.444 6.246 -8.922 1 98.75 70 GLN B O 1
ATOM 2685 N N . ASP B 1 71 ? 1.604 8.031 -9.453 1 98.69 71 ASP B N 1
ATOM 2686 C CA . ASP B 1 71 ? 1.706 7.613 -10.844 1 98.69 71 ASP B CA 1
ATOM 2687 C C . ASP B 1 71 ? 2.504 6.32 -10.977 1 98.69 71 ASP B C 1
ATOM 2689 O O . ASP B 1 71 ? 2.129 5.426 -11.734 1 98.69 71 ASP B O 1
ATOM 2693 N N . TYR B 1 72 ? 3.561 6.281 -10.32 1 98.75 72 TYR B N 1
ATOM 2694 C CA . TYR B 1 72 ? 4.348 5.055 -10.328 1 98.75 72 TYR B CA 1
ATOM 2695 C C . TYR B 1 72 ? 3.566 3.902 -9.703 1 98.75 72 TYR B C 1
ATOM 2697 O O . TYR B 1 72 ? 3.691 2.754 -10.141 1 98.75 72 TYR B O 1
ATOM 2705 N N . ARG B 1 73 ? 2.854 4.191 -8.633 1 98.75 73 ARG B N 1
ATOM 2706 C CA . ARG B 1 73 ? 2.033 3.15 -8.016 1 98.75 73 ARG B CA 1
ATOM 2707 C C . ARG B 1 73 ? 0.959 2.658 -8.977 1 98.75 73 ARG B C 1
ATOM 2709 O O . ARG B 1 73 ? 0.617 1.475 -8.984 1 98.75 73 ARG B O 1
ATOM 2716 N N . GLN B 1 74 ? 0.395 3.568 -9.789 1 98.69 74 GLN B N 1
ATOM 2717 C CA 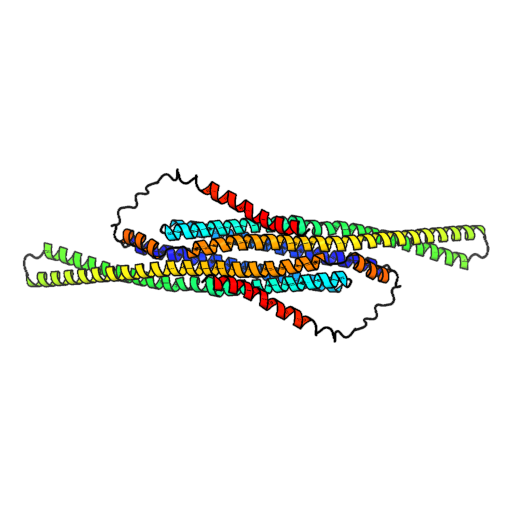. GLN B 1 74 ? -0.553 3.168 -10.828 1 98.69 74 GLN B CA 1
ATOM 2718 C C . GLN B 1 74 ? 0.103 2.236 -11.844 1 98.69 74 GLN B C 1
ATOM 2720 O O . GLN B 1 74 ? -0.502 1.252 -12.273 1 98.69 74 GLN B O 1
ATOM 2725 N N . ALA B 1 75 ? 1.294 2.559 -12.258 1 98.81 75 ALA B N 1
ATOM 2726 C CA . ALA B 1 75 ? 2.047 1.686 -13.156 1 98.81 75 ALA B CA 1
ATOM 2727 C C . ALA B 1 75 ? 2.293 0.322 -12.516 1 98.81 75 ALA B C 1
ATOM 2729 O O . ALA B 1 75 ? 2.232 -0.708 -13.188 1 98.81 75 ALA B O 1
ATOM 2730 N N . GLU B 1 76 ? 2.619 0.383 -11.234 1 98.75 76 GLU B N 1
ATOM 2731 C CA . GLU B 1 76 ? 2.783 -0.86 -10.484 1 98.75 76 GLU B CA 1
ATOM 2732 C C . GLU B 1 76 ? 1.537 -1.736 -10.586 1 98.75 76 GLU B C 1
ATOM 2734 O O . GLU B 1 76 ? 1.633 -2.926 -10.898 1 98.75 76 GLU B O 1
ATOM 2739 N N . VAL B 1 77 ? 0.362 -1.184 -10.328 1 98.81 77 VAL B N 1
ATOM 2740 C CA . VAL B 1 77 ? -0.912 -1.896 -10.359 1 98.81 77 VAL B CA 1
ATOM 2741 C C . VAL B 1 77 ? -1.144 -2.48 -11.75 1 98.81 77 VAL B C 1
ATOM 2743 O O . VAL B 1 77 ? -1.498 -3.652 -11.891 1 98.81 77 VAL B O 1
ATOM 2746 N N . GLU B 1 78 ? -0.889 -1.761 -12.742 1 98.81 78 GLU B N 1
ATOM 2747 C CA . GLU B 1 78 ? -1.104 -2.195 -14.125 1 98.81 78 GLU B CA 1
ATOM 2748 C C . GLU B 1 78 ? -0.155 -3.33 -14.5 1 98.81 78 GLU B C 1
ATOM 2750 O O . GLU B 1 78 ? -0.56 -4.293 -15.148 1 98.81 78 GLU B O 1
ATOM 2755 N N . ARG B 1 79 ? 1.054 -3.217 -14.148 1 98.88 79 ARG B N 1
ATOM 2756 C CA . ARG B 1 79 ? 2.041 -4.246 -14.461 1 98.88 79 ARG B CA 1
ATOM 2757 C C . ARG B 1 79 ? 1.742 -5.539 -13.703 1 98.88 79 ARG B C 1
ATOM 2759 O O . ARG B 1 79 ? 1.947 -6.633 -14.234 1 98.88 79 ARG B O 1
ATOM 2766 N N . LEU B 1 80 ? 1.338 -5.391 -12.453 1 98.88 80 LEU B N 1
ATOM 2767 C CA . LEU B 1 80 ? 0.942 -6.582 -11.711 1 98.88 80 LEU B CA 1
ATOM 2768 C C . LEU B 1 80 ? -0.2 -7.309 -12.406 1 98.88 80 LEU B C 1
ATOM 2770 O O . LEU B 1 80 ? -0.2 -8.539 -12.492 1 98.88 80 LEU B O 1
ATOM 2774 N N . GLU B 1 81 ? -1.139 -6.574 -12.914 1 98.81 81 GLU B N 1
ATOM 2775 C CA . GLU B 1 81 ? -2.275 -7.16 -13.625 1 98.81 81 GLU B CA 1
ATOM 2776 C C . GLU B 1 81 ? -1.822 -7.914 -14.867 1 98.81 81 GLU B C 1
ATOM 2778 O O . GLU B 1 81 ? -2.25 -9.047 -15.109 1 98.81 81 GLU B O 1
ATOM 2783 N N . ILE B 1 82 ? -0.964 -7.391 -15.609 1 98.69 82 ILE B N 1
ATOM 2784 C CA . ILE B 1 82 ? -0.581 -7.918 -16.906 1 98.69 82 ILE B CA 1
ATOM 2785 C C . ILE B 1 82 ? 0.443 -9.039 -16.734 1 98.69 82 ILE B C 1
ATOM 2787 O O . ILE B 1 82 ? 0.312 -10.109 -17.344 1 98.69 82 ILE B O 1
ATOM 2791 N N . LYS B 1 83 ? 1.438 -8.844 -15.859 1 98.69 83 LYS B N 1
ATOM 2792 C CA . LYS B 1 83 ? 2.594 -9.734 -15.82 1 98.69 83 LYS B CA 1
ATOM 2793 C C . LYS B 1 83 ? 2.402 -10.828 -14.773 1 98.69 83 LYS B C 1
ATOM 2795 O O . LYS B 1 83 ? 3.062 -11.867 -14.828 1 98.69 83 LYS B O 1
ATOM 2800 N N . VAL B 1 84 ? 1.521 -10.586 -13.836 1 98.75 84 VAL B N 1
ATOM 2801 C CA . VAL B 1 84 ? 1.405 -11.531 -12.734 1 98.75 84 VAL B CA 1
ATOM 2802 C C . VAL B 1 84 ? 0.026 -12.188 -12.758 1 98.75 84 VAL B C 1
ATOM 2804 O O . VAL B 1 84 ? -0.086 -13.406 -12.883 1 98.75 84 VAL B O 1
ATOM 2807 N N . ILE B 1 85 ? -1.042 -11.422 -12.773 1 98.69 85 ILE B N 1
ATOM 2808 C CA . ILE B 1 85 ? -2.398 -11.938 -12.625 1 98.69 85 ILE B CA 1
ATOM 2809 C C . ILE B 1 85 ? -2.838 -12.617 -13.914 1 98.69 85 ILE B C 1
ATOM 2811 O O . ILE B 1 85 ? -3.404 -13.719 -13.883 1 98.69 85 ILE B O 1
ATOM 2815 N N . THR B 1 86 ? -2.566 -12.031 -15.062 1 98.62 86 THR B N 1
ATOM 2816 C CA . THR B 1 86 ? -3.014 -12.555 -16.344 1 98.62 86 THR B CA 1
ATOM 2817 C C . THR B 1 86 ? -2.432 -13.945 -16.594 1 98.62 86 THR B C 1
ATOM 2819 O O . THR B 1 86 ? -3.166 -14.883 -16.906 1 98.62 86 THR B O 1
ATOM 2822 N N . PRO B 1 87 ? -1.104 -14.141 -16.422 1 98.31 87 PRO B N 1
ATOM 2823 C CA . PRO B 1 87 ? -0.566 -15.484 -16.609 1 98.31 87 PRO B CA 1
ATOM 2824 C C . PRO B 1 87 ? -1.149 -16.5 -15.617 1 98.31 87 PRO B C 1
ATOM 2826 O O . PRO B 1 87 ? -1.336 -17.672 -15.961 1 98.31 87 PRO B O 1
ATOM 2829 N N . LEU B 1 88 ? -1.424 -16.094 -14.43 1 98.25 88 LEU B N 1
ATOM 2830 C CA . LEU B 1 88 ? -2.02 -16.984 -13.445 1 98.25 88 LEU B CA 1
ATOM 2831 C C . LEU B 1 88 ? -3.439 -17.375 -13.844 1 98.25 88 LEU B C 1
ATOM 2833 O O . LEU B 1 88 ? -3.852 -18.516 -13.664 1 98.25 88 LEU B O 1
ATOM 2837 N N . LYS B 1 89 ? -4.156 -16.453 -14.414 1 97.38 89 LYS B N 1
ATOM 2838 C CA . LYS B 1 89 ? -5.523 -16.703 -14.859 1 97.38 89 LYS B CA 1
ATOM 2839 C C . LYS B 1 89 ? -5.555 -17.75 -15.969 1 97.38 89 LYS B C 1
ATOM 2841 O O . LYS B 1 89 ? -6.512 -18.516 -16.078 1 97.38 89 LYS B O 1
ATOM 2846 N N . ALA B 1 90 ? -4.531 -17.797 -16.75 1 96.62 90 ALA B N 1
ATOM 2847 C CA . ALA B 1 90 ? -4.438 -18.734 -17.875 1 96.62 90 ALA B CA 1
ATOM 2848 C C . ALA B 1 90 ? -4.383 -20.172 -17.391 1 96.62 90 ALA B C 1
ATOM 2850 O O . ALA B 1 90 ? -4.66 -21.109 -18.141 1 96.62 90 ALA B O 1
ATOM 2851 N N . TYR B 1 91 ? -4.051 -20.422 -16.172 1 96.25 91 TYR B N 1
ATOM 2852 C CA . TYR B 1 91 ? -3.898 -21.781 -15.648 1 96.25 91 TYR B CA 1
ATOM 2853 C C . TYR B 1 91 ? -5.254 -22.453 -15.469 1 96.25 91 TYR B C 1
ATOM 2855 O O . TYR B 1 91 ? -5.332 -23.672 -15.352 1 96.25 91 TYR B O 1
ATOM 2863 N N . GLY B 1 92 ? -6.324 -21.641 -15.508 1 93.94 92 GLY B N 1
ATOM 2864 C CA . GLY B 1 92 ? -7.633 -22.266 -15.555 1 93.94 92 GLY B CA 1
ATOM 2865 C C . GLY B 1 92 ? -7.816 -23.172 -16.75 1 93.94 92 GLY B C 1
ATOM 2866 O O . GLY B 1 92 ? -8.148 -24.359 -16.594 1 93.94 92 GLY B O 1
ATOM 2867 N N . ASP B 1 93 ? -7.445 -22.703 -17.859 1 95.69 93 ASP B N 1
ATOM 2868 C CA . ASP B 1 93 ? -7.574 -23.453 -19.094 1 95.69 93 ASP B CA 1
ATOM 2869 C C . ASP B 1 93 ? -6.492 -24.531 -19.203 1 95.69 93 ASP B C 1
ATOM 2871 O O . ASP B 1 93 ? -6.746 -25.641 -19.672 1 95.69 93 ASP B O 1
ATOM 2875 N N . ILE B 1 94 ? -5.281 -24.203 -18.781 1 96.25 94 ILE B N 1
ATOM 2876 C CA . ILE B 1 94 ? -4.152 -25.125 -18.859 1 96.25 94 ILE B CA 1
ATOM 2877 C C . ILE B 1 94 ? -4.453 -26.375 -18.047 1 96.25 94 ILE B C 1
ATOM 2879 O O . ILE B 1 94 ? -4.273 -27.5 -18.531 1 96.25 94 ILE B O 1
ATOM 2883 N N . VAL B 1 95 ? -4.977 -26.156 -16.844 1 95.69 95 VAL B N 1
ATOM 2884 C CA . VAL B 1 95 ? -5.273 -27.266 -15.945 1 95.69 95 VAL B CA 1
ATOM 2885 C C . VAL B 1 95 ? -6.457 -28.062 -16.484 1 95.69 95 VAL B C 1
ATOM 2887 O O . VAL B 1 95 ? -6.477 -29.297 -16.406 1 95.69 95 VAL B O 1
ATOM 2890 N N . GLU B 1 96 ? -7.438 -27.406 -17.062 1 95.56 96 GLU B N 1
ATOM 2891 C CA . GLU B 1 96 ? -8.594 -28.094 -17.625 1 95.56 96 GLU B CA 1
ATOM 2892 C C . GLU B 1 96 ? -8.188 -29.016 -18.766 1 95.56 96 GLU B C 1
ATOM 2894 O O . GLU B 1 96 ? -8.695 -30.141 -18.875 1 95.56 96 GLU B O 1
ATOM 2899 N N . ASN B 1 97 ? -7.312 -28.641 -19.578 1 95.69 97 ASN B N 1
ATOM 2900 C CA . ASN B 1 97 ? -6.809 -29.453 -20.672 1 95.69 97 ASN B CA 1
ATOM 2901 C C . ASN B 1 97 ? -6.105 -30.703 -20.156 1 95.69 97 ASN B C 1
ATOM 2903 O O . ASN B 1 97 ? -6.242 -31.781 -20.75 1 95.69 97 ASN B O 1
ATOM 2907 N N . LYS B 1 98 ? -5.371 -30.562 -19.062 1 95.5 98 LYS B N 1
ATOM 2908 C CA . LYS B 1 98 ? -4.688 -31.703 -18.484 1 95.5 98 LYS B CA 1
ATOM 2909 C C . LYS B 1 98 ? -5.684 -32.656 -17.828 1 95.5 98 LYS B C 1
ATOM 2911 O O . LYS B 1 98 ? -5.496 -33.875 -17.875 1 95.5 98 LYS B O 1
ATOM 2916 N N . ARG B 1 99 ? -6.746 -32.094 -17.312 1 93.62 99 ARG B N 1
ATOM 2917 C CA . ARG B 1 99 ? -7.793 -32.906 -16.734 1 93.62 99 ARG B CA 1
ATOM 2918 C C . ARG B 1 99 ? -8.477 -33.75 -17.812 1 93.62 99 ARG B C 1
ATOM 2920 O O . ARG B 1 99 ? -8.805 -34.938 -17.578 1 93.62 99 ARG B O 1
ATOM 2927 N N . VAL B 1 100 ? -8.688 -33.188 -18.984 1 95 100 VAL B N 1
ATOM 2928 C CA . VAL B 1 100 ? -9.273 -33.906 -20.109 1 95 100 VAL B CA 1
ATOM 2929 C C . VAL B 1 100 ? -8.359 -35.062 -20.516 1 95 100 VAL B C 1
ATOM 2931 O O . VAL B 1 100 ? -8.836 -36.188 -20.797 1 95 100 VAL B O 1
ATOM 2934 N N . SER B 1 101 ? -7.012 -34.844 -20.531 1 93.88 101 SER B N 1
ATOM 2935 C CA . SER B 1 101 ? -6.043 -35.875 -20.859 1 93.88 101 SER B CA 1
ATOM 2936 C C . SER B 1 101 ? -6.094 -37 -19.844 1 93.88 101 SER B C 1
ATOM 2938 O O . SER B 1 101 ? -5.996 -38.188 -20.219 1 93.88 101 SER B O 1
ATOM 2940 N N . LEU B 1 102 ? -6.215 -36.656 -18.594 1 94.12 102 LEU B N 1
ATOM 2941 C CA . LEU B 1 102 ? -6.309 -37.656 -17.531 1 94.12 102 LEU B CA 1
ATOM 2942 C C . LEU B 1 102 ? -7.574 -38.469 -17.688 1 94.12 102 LEU B C 1
ATOM 2944 O O . LEU B 1 102 ? -7.535 -39.688 -17.516 1 94.12 102 LEU B O 1
ATOM 2948 N N . HIS B 1 103 ? -8.672 -37.875 -18.078 1 93.44 103 HIS B N 1
ATOM 2949 C CA . HIS B 1 103 ? -9.945 -38.562 -18.281 1 93.44 103 HIS B CA 1
ATOM 2950 C C . HIS B 1 103 ? -9.867 -39.531 -19.469 1 93.44 103 HIS B C 1
ATOM 2952 O O . HIS B 1 103 ? -10.375 -40.656 -19.391 1 93.44 103 HIS B O 1
ATOM 2958 N N . THR B 1 104 ? -9.281 -39.031 -20.547 1 93.31 104 THR B N 1
ATOM 2959 C CA . THR B 1 104 ? -9.125 -39.875 -21.734 1 93.31 104 THR B CA 1
ATOM 2960 C C . THR B 1 104 ? -8.289 -41.094 -21.422 1 93.31 104 THR B C 1
ATOM 2962 O O . THR B 1 104 ? -8.594 -42.219 -21.875 1 93.31 104 THR B O 1
ATOM 2965 N N . TRP B 1 105 ? -7.234 -40.844 -20.641 1 94.12 105 TRP B N 1
ATOM 2966 C CA . TRP B 1 105 ? -6.387 -41.969 -20.219 1 94.12 105 TRP B CA 1
ATOM 2967 C C . TRP B 1 105 ? -7.168 -42.969 -19.375 1 94.12 105 TRP B C 1
ATOM 2969 O O . TRP B 1 105 ? -7.062 -44.156 -19.578 1 94.12 105 TRP B O 1
ATOM 2979 N N . LYS B 1 106 ? -7.984 -42.5 -18.438 1 93.31 106 LYS B N 1
ATOM 2980 C CA . LYS B 1 106 ? -8.773 -43.375 -17.562 1 93.31 106 LYS B CA 1
ATOM 2981 C C . LYS B 1 106 ? -9.781 -44.188 -18.359 1 93.31 106 LYS B C 1
ATOM 2983 O O . LYS B 1 106 ? -9.977 -45.375 -18.094 1 93.31 106 LYS B O 1
ATOM 2988 N N . ARG B 1 107 ? -10.328 -43.625 -19.375 1 93.69 107 ARG B N 1
ATOM 2989 C CA . ARG B 1 107 ? -11.289 -44.312 -20.234 1 93.69 107 ARG B CA 1
ATOM 2990 C C . ARG B 1 107 ? -10.617 -45.438 -21.016 1 93.69 107 ARG B C 1
ATOM 2992 O O . ARG B 1 107 ? -11.164 -46.531 -21.125 1 93.69 107 ARG B O 1
ATOM 2999 N N . THR B 1 108 ? -9.5 -45.094 -21.547 1 93.44 108 THR B N 1
ATOM 3000 C CA . THR B 1 108 ? -8.734 -46.094 -22.297 1 93.44 108 THR B CA 1
ATOM 3001 C C . THR B 1 108 ? -8.367 -47.281 -21.406 1 93.44 108 THR B C 1
ATOM 3003 O O . THR B 1 108 ? -8.438 -48.438 -21.844 1 93.44 108 THR B O 1
ATOM 3006 N N . HIS B 1 109 ? -8.023 -47.062 -20.188 1 91.06 109 HIS B N 1
ATOM 3007 C CA . HIS B 1 109 ? -7.609 -48.125 -19.266 1 91.06 109 HIS B CA 1
ATOM 3008 C C . HIS B 1 109 ? -8.805 -48.938 -18.766 1 91.06 109 HIS B C 1
ATOM 3010 O O . HIS B 1 109 ? -8.688 -50.125 -18.5 1 91.06 109 HIS B O 1
ATOM 3016 N N . CYS B 1 110 ? -9.938 -48.25 -18.656 1 91.38 110 CYS B N 1
ATOM 3017 C CA . CYS B 1 110 ? -11.156 -48.969 -18.328 1 91.38 110 CYS B CA 1
ATOM 3018 C C . CYS B 1 110 ? -11.523 -49.969 -19.422 1 91.38 110 CYS B C 1
ATOM 3020 O O . CYS B 1 110 ? -11.883 -51.094 -19.141 1 91.38 110 CYS B O 1
ATOM 3022 N N . ARG B 1 111 ? -11.414 -49.531 -20.625 1 91 111 ARG B N 1
ATOM 3023 C CA . ARG B 1 111 ? -11.68 -50.406 -21.766 1 91 111 ARG B CA 1
ATOM 3024 C C . ARG B 1 111 ? -10.703 -51.562 -21.797 1 91 111 ARG B C 1
ATOM 3026 O O . ARG B 1 111 ? -11.086 -52.719 -22.094 1 91 111 ARG B O 1
ATOM 3033 N N . PHE B 1 112 ? -9.445 -51.156 -21.484 1 91.25 112 PHE B N 1
ATOM 3034 C CA . PHE B 1 112 ? -8.406 -52.188 -21.422 1 91.25 112 PHE B CA 1
ATOM 3035 C C . PHE B 1 112 ? -8.758 -53.25 -20.391 1 91.25 112 PHE B C 1
ATOM 3037 O O . PHE B 1 112 ? -8.695 -54.438 -20.688 1 91.25 112 PHE B O 1
ATOM 3044 N N . HIS B 1 113 ? -9.227 -52.906 -19.25 1 90.56 113 HIS B N 1
ATOM 3045 C CA . HIS B 1 113 ? -9.57 -53.844 -18.188 1 90.56 113 HIS B CA 1
ATOM 3046 C C . HIS B 1 113 ? -10.766 -54.719 -18.578 1 90.56 113 HIS B C 1
ATOM 3048 O O . HIS B 1 113 ? -10.805 -55.906 -18.266 1 90.56 113 HIS B O 1
ATOM 3054 N N . THR B 1 114 ? -11.703 -54.156 -19.297 1 90.56 114 THR B N 1
ATOM 3055 C CA . THR B 1 114 ? -12.875 -54.906 -19.734 1 90.56 114 THR B CA 1
ATOM 3056 C C . THR B 1 114 ? -12.484 -55.969 -20.75 1 90.56 114 THR B C 1
ATOM 3058 O O . THR B 1 114 ? -12.977 -57.094 -20.672 1 90.56 114 THR B O 1
ATOM 3061 N N . VAL B 1 115 ? -11.586 -55.594 -21.656 1 90.5 115 VAL B N 1
ATOM 3062 C CA . VAL B 1 115 ? -11.148 -56.5 -22.703 1 90.5 115 VAL B CA 1
ATOM 3063 C C . VAL B 1 115 ? -10.375 -57.656 -22.094 1 90.5 115 VAL B C 1
ATOM 3065 O O . VAL B 1 115 ? -10.578 -58.812 -22.469 1 90.5 115 VAL B O 1
ATOM 3068 N N . ILE B 1 116 ? -9.547 -57.312 -21.125 1 89.5 116 ILE B N 1
ATOM 3069 C CA . ILE B 1 116 ? -8.703 -58.344 -20.5 1 89.5 116 ILE B CA 1
ATOM 3070 C C . ILE B 1 116 ? -9.547 -59.281 -19.641 1 89.5 116 ILE B C 1
ATOM 3072 O O . ILE B 1 116 ? -9.32 -60.469 -19.625 1 89.5 116 ILE B O 1
ATOM 3076 N N . THR B 1 117 ? -10.562 -58.781 -18.953 1 88.31 117 THR B N 1
ATOM 3077 C CA . THR B 1 117 ? -11.453 -59.594 -18.125 1 88.31 117 THR B CA 1
ATOM 3078 C C . THR B 1 117 ? -12.273 -60.562 -18.984 1 88.31 117 THR B C 1
ATOM 3080 O O . THR B 1 117 ? -12.477 -61.719 -18.609 1 88.31 117 THR B O 1
ATOM 3083 N N . ARG B 1 118 ? -12.734 -60.125 -20.188 1 85.56 118 ARG B N 1
ATOM 3084 C CA . ARG B 1 118 ? -13.508 -60.938 -21.109 1 85.56 118 ARG B CA 1
ATOM 3085 C C . ARG B 1 118 ? -12.656 -62.094 -21.672 1 85.56 118 ARG B C 1
ATOM 3087 O O . ARG B 1 118 ? -13.133 -63.219 -21.797 1 85.56 118 ARG B O 1
ATOM 3094 N N . GLN B 1 119 ? -11.43 -61.75 -21.953 1 84.81 119 GLN B N 1
ATOM 3095 C CA . GLN B 1 119 ? -10.508 -62.75 -22.469 1 84.81 119 GLN B CA 1
ATOM 3096 C C . GLN B 1 119 ? -10.25 -63.875 -21.438 1 84.81 119 GLN B C 1
ATOM 3098 O O . GLN B 1 119 ? -10.242 -65.062 -21.781 1 84.81 119 GLN B O 1
ATOM 3103 N N . ASN B 1 120 ? -10.109 -63.469 -20.203 1 83.88 120 ASN B N 1
ATOM 3104 C CA . ASN B 1 120 ? -9.828 -64.438 -19.141 1 83.88 120 ASN B CA 1
ATOM 3105 C C . ASN B 1 120 ? -11.039 -65.312 -18.844 1 83.88 120 ASN B C 1
ATOM 3107 O O . ASN B 1 120 ? -10.883 -66.5 -18.516 1 83.88 120 ASN B O 1
ATOM 3111 N N . THR B 1 121 ? -12.211 -64.812 -19 1 80.75 121 THR B N 1
ATOM 3112 C CA . THR B 1 121 ? -13.43 -65.562 -18.797 1 80.75 121 THR B CA 1
ATOM 3113 C C . THR B 1 121 ? -13.633 -66.562 -19.938 1 80.75 121 THR B C 1
ATOM 3115 O O . THR B 1 121 ? -14.047 -67.688 -19.703 1 80.75 121 THR B O 1
ATOM 3118 N N . ASP B 1 122 ? -13.305 -66.188 -21.234 1 76.06 122 ASP B N 1
ATOM 3119 C CA . ASP B 1 122 ? -13.461 -67 -22.406 1 76.06 122 ASP B CA 1
ATOM 3120 C C . ASP B 1 122 ? -12.445 -68.188 -22.391 1 76.06 122 ASP B C 1
ATOM 3122 O O . ASP B 1 122 ? -12.758 -69.25 -22.812 1 76.06 122 ASP B O 1
ATOM 3126 N N . SER B 1 123 ? -11.273 -67.875 -21.969 1 74.06 123 SER B N 1
ATOM 3127 C CA . SER B 1 123 ? -10.227 -68.875 -21.922 1 74.06 123 SER B CA 1
ATOM 3128 C C . SER B 1 123 ? -10.547 -70 -20.906 1 74.06 123 SER B C 1
ATOM 3130 O O . SER B 1 123 ? -10.141 -71.125 -21.062 1 74.06 123 SER B O 1
ATOM 3132 N N . SER B 1 124 ? -11.266 -69.688 -19.859 1 71.12 124 SER B N 1
ATOM 3133 C CA . SER B 1 124 ? -11.617 -70.625 -18.844 1 71.12 124 SER B CA 1
ATOM 3134 C C . SER B 1 124 ? -12.734 -71.562 -19.328 1 71.12 124 SER B C 1
ATOM 3136 O O . SER B 1 124 ? -12.844 -72.688 -18.891 1 71.12 124 SER B O 1
ATOM 3138 N N . LEU B 1 125 ? -13.5 -71.125 -20.266 1 65.31 125 LEU B N 1
ATOM 3139 C CA . LEU B 1 125 ? -14.664 -71.875 -20.719 1 65.31 125 LEU B CA 1
ATOM 3140 C C . LEU B 1 125 ? -14.336 -72.688 -21.953 1 65.31 125 LEU B C 1
ATOM 3142 O O . LEU B 1 125 ? -14.945 -73.75 -22.203 1 65.31 125 LEU B O 1
ATOM 3146 N N . THR B 1 126 ? -13.781 -72.188 -22.969 1 58.53 126 THR B N 1
ATOM 3147 C CA . THR B 1 126 ? -13.891 -72.812 -24.281 1 58.53 126 THR B CA 1
ATOM 3148 C C . THR B 1 126 ? -12.555 -73.5 -24.672 1 58.53 126 THR B C 1
ATOM 3150 O O . THR B 1 126 ? -11.594 -72.75 -24.984 1 58.53 126 THR B O 1
ATOM 3153 N N . HIS B 1 127 ? -12.234 -74.688 -24.156 1 54.22 127 HIS B N 1
ATOM 3154 C CA . HIS B 1 127 ? -11.258 -75.562 -24.812 1 54.22 127 HIS B CA 1
ATOM 3155 C C . HIS B 1 127 ? -11.383 -75.438 -26.328 1 54.22 127 HIS B C 1
ATOM 3157 O O . HIS B 1 127 ? -10.562 -76 -27.062 1 54.22 127 HIS B O 1
ATOM 3163 N N . THR B 1 128 ? -12.594 -75.438 -26.828 1 52.44 128 THR B N 1
ATOM 3164 C CA . THR B 1 128 ? -12.758 -76 -28.188 1 52.44 128 THR B CA 1
ATOM 3165 C C . THR B 1 128 ? -12.156 -75 -29.203 1 52.44 128 THR B C 1
ATOM 3167 O O . THR B 1 128 ? -11.68 -75.438 -30.266 1 52.44 128 THR B O 1
ATOM 3170 N N . ARG B 1 129 ? -12.867 -73.75 -29.656 1 59.5 129 ARG B N 1
ATOM 3171 C CA . ARG B 1 129 ? -12.703 -73.312 -31.031 1 59.5 129 ARG B CA 1
ATOM 3172 C C . ARG B 1 129 ? -11.477 -72.375 -31.172 1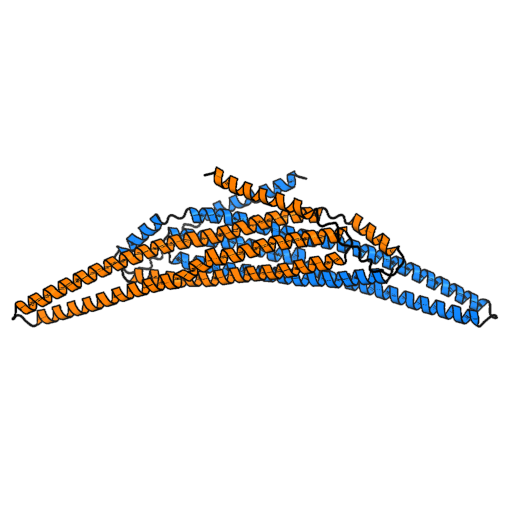 59.5 129 ARG B C 1
ATOM 3174 O O . ARG B 1 129 ? -11.438 -71.312 -30.578 1 59.5 129 ARG B O 1
ATOM 3181 N N . THR B 1 130 ? -10.32 -72.812 -31.469 1 62.31 130 THR B N 1
ATOM 3182 C CA . THR B 1 130 ? -8.992 -72.312 -31.812 1 62.31 130 THR B CA 1
ATOM 3183 C C . THR B 1 130 ? -9.094 -70.938 -32.406 1 62.31 130 THR B C 1
ATOM 3185 O O . THR B 1 130 ? -8.328 -70 -32.031 1 62.31 130 THR B O 1
ATOM 3188 N N . HIS B 1 131 ? -9.969 -70.625 -33.375 1 67.56 131 HIS B N 1
ATOM 3189 C CA . HIS B 1 131 ? -10.031 -69.375 -34.125 1 67.56 131 HIS B CA 1
ATOM 3190 C C . HIS B 1 131 ? -10.508 -68.25 -33.219 1 67.56 131 HIS B C 1
ATOM 3192 O O . HIS B 1 131 ? -9.984 -67.125 -33.312 1 67.56 131 HIS B O 1
ATOM 3198 N N . THR B 1 132 ? -11.531 -68.562 -32.375 1 71.12 132 THR B N 1
ATOM 3199 C CA . THR B 1 132 ? -12.07 -67.562 -31.5 1 71.12 132 THR B CA 1
ATOM 3200 C C . THR B 1 132 ? -11.047 -67.188 -30.438 1 71.12 132 THR B C 1
ATOM 3202 O O . THR B 1 132 ? -10.945 -66 -30.062 1 71.12 132 THR B O 1
ATOM 3205 N N . HIS B 1 133 ? -10.289 -68.062 -30.078 1 74.31 133 HIS B N 1
ATOM 3206 C CA . HIS B 1 133 ? -9.227 -67.812 -29.094 1 74.31 133 HIS B CA 1
ATOM 3207 C C . HIS B 1 133 ? -8.141 -66.938 -29.656 1 74.31 133 HIS B C 1
ATOM 3209 O O . HIS B 1 133 ? -7.664 -66 -28.969 1 74.31 133 HIS B O 1
ATOM 3215 N N . THR B 1 134 ? -7.898 -67.25 -30.953 1 77.56 134 THR B N 1
ATOM 3216 C CA . THR B 1 134 ? -6.875 -66.438 -31.609 1 77.56 134 THR B CA 1
ATOM 3217 C C . THR B 1 134 ? -7.332 -65 -31.734 1 77.56 134 THR B C 1
ATOM 3219 O O . THR B 1 134 ? -6.547 -64.062 -31.5 1 77.56 134 THR B O 1
ATOM 3222 N N . ARG B 1 135 ? -8.664 -64.688 -32 1 84 135 ARG B N 1
ATOM 3223 C CA . ARG B 1 135 ? -9.195 -63.344 -32.125 1 84 135 ARG B CA 1
ATOM 3224 C C . ARG B 1 135 ? -9.195 -62.594 -30.797 1 84 135 ARG B C 1
ATOM 3226 O O . ARG B 1 135 ? -8.859 -61.438 -30.734 1 84 135 ARG B O 1
ATOM 3233 N N . THR B 1 136 ? -9.484 -63.344 -29.812 1 81.38 136 THR B N 1
ATOM 3234 C CA . THR B 1 136 ? -9.531 -62.75 -28.469 1 81.38 136 THR B CA 1
ATOM 3235 C C . THR B 1 136 ? -8.133 -62.375 -28 1 81.38 136 THR B C 1
ATOM 3237 O O . THR B 1 136 ? -7.949 -61.344 -27.328 1 81.38 136 THR B O 1
ATOM 3240 N N . GLN B 1 137 ? -7.16 -63.156 -28.375 1 83.12 137 GLN B N 1
ATOM 3241 C CA . GLN B 1 137 ? -5.773 -62.875 -28 1 83.12 137 GLN B CA 1
ATOM 3242 C C . GLN B 1 137 ? -5.227 -61.656 -28.75 1 83.12 137 GLN B C 1
ATOM 3244 O O . GLN B 1 137 ? -4.496 -60.844 -28.188 1 83.12 137 GLN B O 1
ATOM 3249 N N . VAL B 1 138 ? -5.633 -61.625 -30.047 1 86.38 138 VAL B N 1
ATOM 3250 C CA . VAL B 1 138 ? -5.211 -60.5 -30.859 1 86.38 138 VAL B CA 1
ATOM 3251 C C . VAL B 1 138 ? -5.832 -59.219 -30.328 1 86.38 138 VAL B C 1
ATOM 3253 O O . VAL B 1 138 ? -5.164 -58.188 -30.25 1 86.38 138 VAL B O 1
ATOM 3256 N N . ASN B 1 139 ? -7.047 -59.312 -29.875 1 86.31 139 ASN B N 1
ATOM 3257 C CA . ASN B 1 139 ? -7.742 -58.156 -29.328 1 86.31 139 ASN B CA 1
ATOM 3258 C C . ASN B 1 139 ? -7.145 -57.719 -28 1 86.31 139 ASN B C 1
ATOM 3260 O O . ASN B 1 139 ? -7.035 -56.531 -27.719 1 86.31 139 ASN B O 1
ATOM 3264 N N . ALA B 1 140 ? -6.766 -58.594 -27.219 1 87.44 140 ALA B N 1
ATOM 3265 C CA . ALA B 1 140 ? -6.145 -58.281 -25.922 1 87.44 140 ALA B CA 1
ATOM 3266 C C . ALA B 1 140 ? -4.777 -57.656 -26.109 1 87.44 140 ALA B C 1
ATOM 3268 O O . ALA B 1 140 ? -4.406 -56.75 -25.344 1 87.44 140 ALA B O 1
ATOM 3269 N N . GLN B 1 141 ? -4.102 -58.188 -27.062 1 90.94 141 GLN B N 1
ATOM 3270 C CA . GLN B 1 141 ? -2.789 -57.625 -27.359 1 90.94 141 GLN B CA 1
ATOM 3271 C C . GLN B 1 141 ? -2.91 -56.188 -27.875 1 90.94 141 GLN B C 1
ATOM 3273 O O . GLN B 1 141 ? -2.111 -55.344 -27.516 1 90.94 141 GLN B O 1
ATOM 3278 N N . LYS B 1 142 ? -3.922 -55.969 -28.719 1 92.19 142 LYS B N 1
ATOM 3279 C CA . LYS B 1 142 ? -4.172 -54.625 -29.219 1 92.19 142 LYS B CA 1
ATOM 3280 C C . LYS B 1 142 ? -4.559 -53.688 -28.094 1 92.19 142 LYS B C 1
ATOM 3282 O O . LYS B 1 142 ? -4.078 -52.531 -28.031 1 92.19 142 LYS B O 1
ATOM 3287 N N . ALA B 1 143 ? -5.387 -54.125 -27.219 1 91.31 143 ALA B N 1
ATOM 3288 C CA . ALA B 1 143 ? -5.809 -53.312 -26.078 1 91.31 143 ALA B CA 1
ATOM 3289 C C . ALA B 1 143 ? -4.629 -53 -25.172 1 91.31 143 ALA B C 1
ATOM 3291 O O . ALA B 1 143 ? -4.551 -51.906 -24.609 1 91.31 143 ALA B O 1
ATOM 3292 N N . THR B 1 144 ? -3.752 -53.906 -25 1 91.44 144 THR B N 1
ATOM 3293 C CA . THR B 1 144 ? -2.555 -53.719 -24.188 1 91.44 144 THR B CA 1
ATOM 3294 C C . THR B 1 144 ? -1.653 -52.656 -24.812 1 91.44 144 THR B C 1
ATOM 3296 O O . THR B 1 144 ? -1.133 -51.781 -24.109 1 91.44 144 THR B O 1
ATOM 3299 N N . ASN B 1 145 ? -1.5 -52.688 -26.125 1 93.5 145 ASN B N 1
ATOM 3300 C CA . ASN B 1 145 ? -0.668 -51.719 -26.828 1 93.5 145 ASN B CA 1
ATOM 3301 C C . ASN B 1 145 ? -1.258 -50.312 -26.734 1 93.5 145 ASN B C 1
ATOM 3303 O O . ASN B 1 145 ? -0.527 -49.344 -26.547 1 93.5 145 ASN B O 1
ATOM 3307 N N . ILE B 1 146 ? -2.562 -50.25 -26.812 1 93.12 146 ILE B N 1
ATOM 3308 C CA . ILE B 1 146 ? -3.242 -48.969 -26.734 1 93.12 146 ILE B CA 1
ATOM 3309 C C . ILE B 1 146 ? -3.098 -48.406 -25.328 1 93.12 146 ILE B C 1
ATOM 3311 O O . ILE B 1 146 ? -2.852 -47.219 -25.156 1 93.12 146 ILE B O 1
ATOM 3315 N N . ALA B 1 147 ? -3.211 -49.219 -24.328 1 92.06 147 ALA B N 1
ATOM 3316 C CA . ALA B 1 147 ? -3.066 -48.812 -22.938 1 92.06 147 ALA B CA 1
ATOM 3317 C C . ALA B 1 147 ? -1.645 -48.312 -22.656 1 92.06 147 ALA B C 1
ATOM 3319 O O . ALA B 1 147 ? -1.445 -47.312 -21.969 1 92.06 147 ALA B O 1
ATOM 3320 N N . HIS B 1 148 ? -0.688 -49.094 -23.203 1 92.5 148 HIS B N 1
ATOM 3321 C CA . HIS B 1 148 ? 0.708 -48.719 -23.031 1 92.5 148 HIS B CA 1
ATOM 3322 C C . HIS B 1 148 ? 1.007 -47.375 -23.703 1 92.5 148 HIS B C 1
ATOM 3324 O O . HIS B 1 148 ? 1.684 -46.531 -23.141 1 92.5 148 HIS B O 1
ATOM 3330 N N . ARG B 1 149 ? 0.43 -47.25 -24.875 1 94.19 149 ARG B N 1
ATOM 3331 C CA . ARG B 1 149 ? 0.631 -46 -25.625 1 94.19 149 ARG B CA 1
ATOM 3332 C C . ARG B 1 149 ? -0.032 -44.812 -24.906 1 94.19 149 ARG B C 1
ATOM 3334 O O . ARG B 1 149 ? 0.543 -43.75 -24.828 1 94.19 149 ARG B O 1
ATOM 3341 N N . SER B 1 150 ? -1.179 -45.031 -24.453 1 92.62 150 SER B N 1
ATOM 3342 C CA . SER B 1 150 ? -1.911 -43.969 -23.734 1 92.62 150 SER B CA 1
ATOM 3343 C C . SER B 1 150 ? -1.184 -43.562 -22.469 1 92.62 150 SER B C 1
ATOM 3345 O O . SER B 1 150 ? -1.176 -42.375 -22.109 1 92.62 150 SER B O 1
ATOM 3347 N N . THR B 1 151 ? -0.576 -44.469 -21.766 1 90.94 151 THR B N 1
ATOM 3348 C CA . THR B 1 151 ? 0.182 -44.188 -20.562 1 90.94 151 THR B CA 1
ATOM 3349 C C . THR B 1 151 ? 1.42 -43.344 -20.875 1 90.94 151 THR B C 1
ATOM 3351 O O . THR B 1 151 ? 1.732 -42.375 -20.172 1 90.94 151 THR B O 1
ATOM 3354 N N . ARG B 1 152 ? 2.053 -43.781 -21.953 1 92.19 152 ARG B N 1
ATOM 3355 C CA . ARG B 1 152 ? 3.242 -43.031 -22.359 1 92.19 152 ARG B CA 1
ATOM 3356 C C . ARG B 1 152 ? 2.889 -41.594 -22.75 1 92.19 152 ARG B C 1
ATOM 3358 O O . ARG B 1 152 ? 3.605 -40.656 -22.391 1 92.19 152 ARG B O 1
ATOM 3365 N N . GLN B 1 153 ? 1.781 -41.469 -23.422 1 93.5 153 GLN B N 1
ATOM 3366 C CA . GLN B 1 153 ? 1.324 -40.156 -23.844 1 93.5 153 GLN B CA 1
ATOM 3367 C C . GLN B 1 153 ? 0.974 -39.281 -22.641 1 93.5 153 GLN B C 1
ATOM 3369 O O . GLN B 1 153 ? 1.279 -38.094 -22.625 1 93.5 153 GLN B O 1
ATOM 3374 N N . LEU B 1 154 ? 0.341 -39.812 -21.672 1 92.25 154 LEU B N 1
ATOM 3375 C CA . LEU B 1 154 ? -0.028 -39.094 -20.469 1 92.25 154 LEU B CA 1
ATOM 3376 C C . LEU B 1 154 ? 1.212 -38.656 -19.688 1 92.25 154 LEU B C 1
ATOM 3378 O O . LEU B 1 154 ? 1.288 -37.531 -19.203 1 92.25 154 LEU B O 1
ATOM 3382 N N . GLU B 1 155 ? 2.154 -39.562 -19.578 1 88.94 155 GLU B N 1
ATOM 3383 C CA . GLU B 1 155 ? 3.395 -39.25 -18.859 1 88.94 155 GLU B CA 1
ATOM 3384 C C . GLU B 1 155 ? 4.137 -38.094 -19.516 1 88.94 155 GLU B C 1
ATOM 3386 O O . GLU B 1 155 ? 4.66 -37.219 -18.812 1 88.94 155 GLU B O 1
ATOM 3391 N N . GLU B 1 156 ? 4.16 -38.125 -20.812 1 91.69 156 GLU B N 1
ATOM 3392 C CA . GLU B 1 156 ? 4.789 -37.031 -21.531 1 91.69 156 GLU B CA 1
ATOM 3393 C C . GLU B 1 156 ? 4.027 -35.719 -21.328 1 91.69 156 GLU B C 1
ATOM 3395 O O . GLU B 1 156 ? 4.641 -34.688 -21.125 1 91.69 156 GLU B O 1
ATOM 3400 N N . THR B 1 157 ? 2.768 -35.844 -21.375 1 93.25 157 THR B N 1
ATOM 3401 C CA . THR B 1 157 ? 1.916 -34.656 -21.188 1 93.25 157 THR B CA 1
ATOM 3402 C C . THR B 1 157 ? 2.129 -34.062 -19.797 1 93.25 157 THR B C 1
ATOM 3404 O O . THR B 1 157 ? 2.264 -32.844 -19.656 1 93.25 157 THR B O 1
ATOM 3407 N N . ILE B 1 158 ? 2.191 -34.844 -18.812 1 91.06 158 ILE B N 1
ATOM 3408 C CA . ILE B 1 158 ? 2.314 -34.375 -17.438 1 91.06 158 ILE B CA 1
ATOM 3409 C C . ILE B 1 158 ? 3.729 -33.844 -17.188 1 91.06 158 ILE B C 1
ATOM 3411 O O . ILE B 1 158 ? 3.92 -32.875 -16.453 1 91.06 158 ILE B O 1
ATOM 3415 N N . SER B 1 159 ? 4.684 -34.594 -17.797 1 90 159 SER B N 1
ATOM 3416 C CA . SER B 1 159 ? 6.05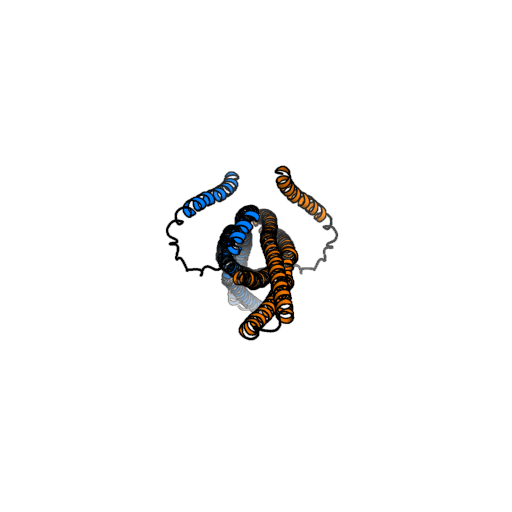5 -34.125 -17.688 1 90 159 SER B CA 1
ATOM 3417 C C . SER B 1 159 ? 6.191 -32.719 -18.281 1 90 159 SER B C 1
ATOM 3419 O O . SER B 1 159 ? 6.836 -31.844 -17.688 1 90 159 SER B O 1
ATOM 3421 N N . ASP B 1 160 ? 5.535 -32.469 -19.406 1 93.62 160 ASP B N 1
ATOM 3422 C CA . ASP B 1 160 ? 5.539 -31.156 -20.047 1 93.62 160 ASP B CA 1
ATOM 3423 C C . ASP B 1 160 ? 4.82 -30.125 -19.172 1 93.62 160 ASP B C 1
ATOM 3425 O O . ASP B 1 160 ? 5.242 -28.969 -19.094 1 93.62 160 ASP B O 1
ATOM 3429 N N . PHE B 1 161 ? 3.789 -30.594 -18.625 1 95.31 161 PHE B N 1
ATOM 3430 C CA . PHE B 1 161 ? 3.012 -29.719 -17.75 1 95.31 161 PHE B CA 1
ATOM 3431 C C . PHE B 1 161 ? 3.844 -29.281 -16.547 1 95.31 161 PHE B C 1
ATOM 3433 O O . PHE B 1 161 ? 3.814 -28.109 -16.156 1 95.31 161 PHE B O 1
ATOM 3440 N N . GLN B 1 162 ? 4.5 -30.172 -16 1 92.56 162 GLN B N 1
ATOM 3441 C CA . GLN B 1 162 ? 5.328 -29.875 -14.836 1 92.56 162 GLN B CA 1
ATOM 3442 C C . GLN B 1 162 ? 6.43 -28.875 -15.188 1 92.56 162 GLN B C 1
ATOM 3444 O O . GLN B 1 162 ? 6.703 -27.953 -14.414 1 92.56 162 GLN B O 1
ATOM 3449 N N . ARG B 1 163 ? 7.062 -29.109 -16.281 1 94.44 163 ARG B N 1
ATOM 3450 C CA . ARG B 1 163 ? 8.094 -28.172 -16.734 1 94.44 163 ARG B CA 1
ATOM 3451 C C . ARG B 1 163 ? 7.508 -26.781 -16.953 1 94.44 163 ARG B C 1
ATOM 3453 O O . ARG B 1 163 ? 8.078 -25.781 -16.5 1 94.44 163 ARG B O 1
ATOM 3460 N N . GLN B 1 164 ? 6.398 -26.75 -17.625 1 96.31 164 GLN B N 1
ATOM 3461 C CA . GLN B 1 164 ? 5.719 -25.484 -17.859 1 96.31 164 GLN B CA 1
ATOM 3462 C C . GLN B 1 164 ? 5.359 -24.781 -16.562 1 96.31 164 GLN B C 1
ATOM 3464 O O . GLN B 1 164 ? 5.539 -23.578 -16.422 1 96.31 164 GLN B O 1
ATOM 3469 N N . LYS B 1 165 ? 4.82 -25.484 -15.664 1 95.88 165 LYS B N 1
ATOM 3470 C CA . LYS B 1 165 ? 4.426 -24.953 -14.359 1 95.88 165 LYS B CA 1
ATOM 3471 C C . LYS B 1 165 ? 5.617 -24.328 -13.641 1 95.88 165 LYS B C 1
ATOM 3473 O O . LYS B 1 165 ? 5.523 -23.203 -13.133 1 95.88 165 LYS B O 1
ATOM 3478 N N . LEU B 1 166 ? 6.742 -25.031 -13.602 1 96.12 166 LEU B N 1
ATOM 3479 C CA . LEU B 1 166 ? 7.938 -24.547 -12.922 1 96.12 166 LEU B CA 1
ATOM 3480 C C . LEU B 1 166 ? 8.453 -23.266 -13.562 1 96.12 166 LEU B C 1
ATOM 3482 O O . LEU B 1 166 ? 8.773 -22.312 -12.867 1 96.12 166 LEU B O 1
ATOM 3486 N N . GLU B 1 167 ? 8.484 -23.281 -14.844 1 97.12 167 GLU B N 1
ATOM 3487 C CA . GLU B 1 167 ? 8.953 -22.109 -15.578 1 97.12 167 GLU B CA 1
ATOM 3488 C C . GLU B 1 167 ? 8.031 -20.922 -15.359 1 97.12 167 GLU B C 1
ATOM 3490 O O . GLU B 1 167 ? 8.5 -19.797 -15.172 1 97.12 167 GLU B O 1
ATOM 3495 N N . ASP B 1 168 ? 6.773 -21.188 -15.414 1 97.69 168 ASP B N 1
ATOM 3496 C CA . ASP B 1 168 ? 5.797 -20.109 -15.242 1 97.69 168 ASP B CA 1
ATOM 3497 C C . ASP B 1 168 ? 5.848 -19.547 -13.82 1 97.69 168 ASP B C 1
ATOM 3499 O O . ASP B 1 168 ? 5.785 -18.328 -13.633 1 97.69 168 ASP B O 1
ATOM 3503 N N . ILE B 1 169 ? 5.934 -20.391 -12.867 1 97.44 169 ILE B N 1
ATOM 3504 C CA . ILE B 1 169 ? 5.988 -19.953 -11.477 1 97.44 169 ILE B CA 1
ATOM 3505 C C . ILE B 1 169 ? 7.215 -19.078 -11.258 1 97.44 169 ILE B C 1
ATOM 3507 O O . ILE B 1 169 ? 7.125 -18 -10.656 1 97.44 169 ILE B O 1
ATOM 3511 N N . LYS B 1 170 ? 8.344 -19.562 -11.742 1 97.25 170 LYS B N 1
ATOM 3512 C CA . LYS B 1 170 ? 9.562 -18.781 -11.641 1 97.25 170 LYS B CA 1
ATOM 3513 C C . LYS B 1 170 ? 9.398 -17.422 -12.32 1 97.25 170 LYS B C 1
ATOM 3515 O O . LYS B 1 170 ? 9.75 -16.391 -11.742 1 97.25 170 LYS B O 1
ATOM 3520 N N . ARG B 1 171 ? 8.859 -17.406 -13.492 1 98.06 171 ARG B N 1
ATOM 3521 C CA . ARG B 1 171 ? 8.688 -16.188 -14.258 1 98.06 171 ARG B CA 1
ATOM 3522 C C . ARG B 1 171 ? 7.723 -15.234 -13.562 1 98.06 171 ARG B C 1
ATOM 3524 O O . ARG B 1 171 ? 8.008 -14.039 -13.422 1 98.06 171 ARG B O 1
ATOM 3531 N N . ILE B 1 172 ? 6.605 -15.695 -13.133 1 98.5 172 ILE B N 1
ATOM 3532 C CA . ILE B 1 172 ? 5.547 -14.883 -12.531 1 98.5 172 ILE B CA 1
ATOM 3533 C C . ILE B 1 172 ? 6.07 -14.211 -11.266 1 98.5 172 ILE B C 1
ATOM 3535 O O . ILE B 1 172 ? 5.906 -13 -11.086 1 98.5 172 ILE B O 1
ATOM 3539 N N . PHE B 1 173 ? 6.73 -14.938 -10.422 1 98.56 173 PHE B N 1
ATOM 3540 C CA . PHE B 1 173 ? 7.195 -14.352 -9.172 1 98.56 173 PHE B CA 1
ATOM 3541 C C . PHE B 1 173 ? 8.414 -13.469 -9.398 1 98.56 173 PHE B C 1
ATOM 3543 O O . PHE B 1 173 ? 8.609 -12.477 -8.695 1 98.56 173 PHE B O 1
ATOM 3550 N N . THR B 1 174 ? 9.219 -13.844 -10.422 1 98.56 174 THR B N 1
ATOM 3551 C CA . THR B 1 174 ? 10.289 -12.93 -10.797 1 98.56 174 THR B CA 1
ATOM 3552 C C . THR B 1 174 ? 9.719 -11.594 -11.281 1 98.56 174 THR B C 1
ATOM 3554 O O . THR B 1 174 ? 10.219 -10.531 -10.914 1 98.56 174 THR B O 1
ATOM 3557 N N . ASP B 1 175 ? 8.703 -11.656 -12.055 1 98.75 175 ASP B N 1
ATOM 3558 C CA . ASP B 1 175 ? 8.031 -10.438 -12.523 1 98.75 175 ASP B CA 1
ATOM 3559 C C . ASP B 1 175 ? 7.426 -9.664 -11.352 1 98.75 175 ASP B C 1
ATOM 3561 O O . ASP B 1 175 ? 7.523 -8.438 -11.297 1 98.75 175 ASP B O 1
ATOM 3565 N N . PHE B 1 176 ? 6.766 -10.367 -10.445 1 98.88 176 PHE B N 1
ATOM 3566 C CA . PHE B 1 176 ? 6.199 -9.734 -9.266 1 98.88 176 PHE B CA 1
ATOM 3567 C C . PHE B 1 176 ? 7.258 -8.922 -8.523 1 98.88 176 PHE B C 1
ATOM 3569 O O . PHE B 1 176 ? 7.047 -7.75 -8.211 1 98.88 176 PHE B O 1
ATOM 3576 N N . ILE B 1 177 ? 8.359 -9.547 -8.281 1 98.81 177 ILE B N 1
ATOM 3577 C CA . ILE B 1 177 ? 9.438 -8.922 -7.523 1 98.81 177 ILE B CA 1
ATOM 3578 C C . ILE B 1 177 ? 10.016 -7.746 -8.312 1 98.81 177 ILE B C 1
ATOM 3580 O O . ILE B 1 177 ? 10.305 -6.691 -7.746 1 98.81 177 ILE B O 1
ATOM 3584 N N . THR B 1 178 ? 10.188 -7.934 -9.547 1 98.69 178 THR B N 1
ATOM 3585 C CA . THR B 1 178 ? 10.742 -6.879 -10.391 1 98.69 178 THR B CA 1
ATOM 3586 C C . THR B 1 178 ? 9.828 -5.656 -10.391 1 98.69 178 THR B C 1
ATOM 3588 O O . THR B 1 178 ? 10.297 -4.523 -10.289 1 98.69 178 THR B O 1
ATOM 3591 N N . VAL B 1 179 ? 8.562 -5.883 -10.516 1 98.88 179 VAL B N 1
ATOM 3592 C CA . VAL B 1 179 ? 7.59 -4.793 -10.5 1 98.88 179 VAL B CA 1
ATOM 3593 C C . VAL B 1 179 ? 7.668 -4.059 -9.164 1 98.88 179 VAL B C 1
ATOM 3595 O O . VAL B 1 179 ? 7.695 -2.826 -9.125 1 98.88 179 VAL B O 1
ATOM 3598 N N . GLU B 1 180 ? 7.746 -4.793 -8.07 1 98.75 180 GLU B N 1
ATOM 3599 C CA . GLU B 1 180 ? 7.867 -4.191 -6.746 1 98.75 180 GLU B CA 1
ATOM 3600 C C . GLU B 1 180 ? 9.156 -3.385 -6.621 1 98.75 180 GLU B C 1
ATOM 3602 O O . GLU B 1 180 ? 9.141 -2.252 -6.137 1 98.75 180 GLU B O 1
ATOM 3607 N N . MET B 1 181 ? 10.203 -3.961 -7.086 1 98.44 181 MET B N 1
ATOM 3608 C CA . MET B 1 181 ? 11.5 -3.295 -6.988 1 98.44 181 MET B CA 1
ATOM 3609 C C . MET B 1 181 ? 11.484 -1.96 -7.727 1 98.44 181 MET B C 1
ATOM 3611 O O . MET B 1 181 ? 11.984 -0.957 -7.211 1 98.44 181 MET B O 1
ATOM 3615 N N . VAL B 1 182 ? 10.922 -1.973 -8.883 1 98.75 182 VAL B N 1
ATOM 3616 C CA . VAL B 1 182 ? 10.875 -0.756 -9.688 1 98.75 182 VAL B CA 1
ATOM 3617 C C . VAL B 1 182 ? 10.07 0.317 -8.953 1 98.75 182 VAL B C 1
ATOM 3619 O O . VAL B 1 182 ? 10.5 1.471 -8.875 1 98.75 182 VAL B O 1
ATOM 3622 N N . PHE B 1 183 ? 8.977 -0.039 -8.422 1 98.81 183 PHE B N 1
ATOM 3623 C CA . PHE B 1 183 ? 8.148 0.919 -7.695 1 98.81 183 PHE B CA 1
ATOM 3624 C C . PHE B 1 183 ? 8.914 1.487 -6.504 1 98.81 183 PHE B C 1
ATOM 3626 O O . PHE B 1 183 ? 8.93 2.703 -6.297 1 98.81 183 PHE B O 1
ATOM 3633 N N . HIS B 1 184 ? 9.492 0.669 -5.707 1 98.69 184 HIS B N 1
ATOM 3634 C CA . HIS B 1 184 ? 10.18 1.121 -4.5 1 98.69 184 HIS B CA 1
ATOM 3635 C C . HIS B 1 184 ? 11.375 1.997 -4.848 1 98.69 184 HIS B C 1
ATOM 3637 O O . HIS B 1 184 ? 11.672 2.961 -4.137 1 98.69 184 HIS B O 1
ATOM 3643 N N . ALA B 1 185 ? 12.055 1.625 -5.887 1 98.69 185 ALA B N 1
ATOM 3644 C CA . ALA B 1 185 ? 13.188 2.43 -6.316 1 98.69 185 ALA B CA 1
ATOM 3645 C C . ALA B 1 185 ? 12.75 3.83 -6.73 1 98.69 185 ALA B C 1
ATOM 3647 O O . ALA B 1 185 ? 13.344 4.824 -6.316 1 98.69 185 ALA B O 1
ATOM 3648 N N . LYS B 1 186 ? 11.672 3.887 -7.48 1 98.75 186 LYS B N 1
ATOM 3649 C CA . LYS B 1 186 ? 11.172 5.172 -7.957 1 98.75 186 LYS B CA 1
ATOM 3650 C C . LYS B 1 186 ? 10.594 5.996 -6.809 1 98.75 186 LYS B C 1
ATOM 3652 O O . LYS B 1 186 ? 10.789 7.215 -6.75 1 98.75 186 LYS B O 1
ATOM 3657 N N . ALA B 1 187 ? 9.883 5.371 -5.988 1 98.75 187 ALA B N 1
ATOM 3658 C CA . ALA B 1 187 ? 9.328 6.066 -4.832 1 98.75 187 ALA B CA 1
ATOM 3659 C C . ALA B 1 187 ? 10.43 6.656 -3.957 1 98.75 187 ALA B C 1
ATOM 3661 O O . ALA B 1 187 ? 10.336 7.809 -3.527 1 98.75 187 ALA B O 1
ATOM 3662 N N . LEU B 1 188 ? 11.469 5.871 -3.701 1 98.31 188 LEU B N 1
ATOM 3663 C CA . LEU B 1 188 ? 12.578 6.316 -2.869 1 98.31 188 LEU B CA 1
ATOM 3664 C C . LEU B 1 188 ? 13.273 7.523 -3.492 1 98.31 188 LEU B C 1
ATOM 3666 O O . LEU B 1 188 ? 13.672 8.453 -2.785 1 98.31 188 LEU B O 1
ATOM 3670 N N . GLU B 1 189 ? 13.422 7.488 -4.742 1 98.38 189 GLU B N 1
ATOM 3671 C CA . GLU B 1 189 ? 14.023 8.609 -5.461 1 98.38 189 GLU B CA 1
ATOM 3672 C C . GLU B 1 189 ? 13.211 9.891 -5.266 1 98.38 189 GLU B C 1
ATOM 3674 O O . GLU B 1 189 ? 13.766 10.93 -4.922 1 98.38 189 GLU B O 1
ATOM 3679 N N . VAL B 1 190 ? 11.945 9.773 -5.484 1 98.75 190 VAL B N 1
ATOM 3680 C CA . VAL B 1 190 ? 11.07 10.938 -5.383 1 98.75 190 VAL B CA 1
ATOM 3681 C C . VAL B 1 190 ? 11.047 11.445 -3.941 1 98.75 190 VAL B C 1
ATOM 3683 O O . VAL B 1 190 ? 11.164 12.648 -3.693 1 98.75 190 VAL B O 1
ATOM 3686 N N . TYR B 1 191 ? 10.969 10.586 -2.957 1 98.38 191 TYR B N 1
ATOM 3687 C CA . TYR B 1 191 ? 10.867 10.984 -1.557 1 98.38 191 TYR B CA 1
ATOM 3688 C C . TYR B 1 191 ? 12.172 11.617 -1.076 1 98.38 191 TYR B C 1
ATOM 3690 O O . TYR B 1 191 ? 12.156 12.516 -0.227 1 98.38 191 TYR B O 1
ATOM 3698 N N . THR B 1 192 ? 13.258 11.164 -1.617 1 97.38 192 THR B N 1
ATOM 3699 C CA . THR B 1 192 ? 14.531 11.797 -1.29 1 97.38 192 THR B CA 1
ATOM 3700 C C . THR B 1 192 ? 14.539 13.258 -1.721 1 97.38 192 THR B C 1
ATOM 3702 O O . THR B 1 192 ? 14.977 14.133 -0.967 1 97.38 192 THR B O 1
ATOM 3705 N N . HIS B 1 193 ? 14.023 13.438 -2.889 1 97.12 193 HIS B N 1
ATOM 3706 C CA . HIS B 1 193 ? 13.867 14.797 -3.389 1 97.12 193 HIS B CA 1
ATOM 3707 C C . HIS B 1 193 ? 12.898 15.594 -2.518 1 97.12 193 HIS B C 1
ATOM 3709 O O . HIS B 1 193 ? 13.164 16.766 -2.195 1 97.12 193 HIS B O 1
ATOM 3715 N N . THR B 1 194 ? 11.844 15.016 -2.16 1 97.88 194 THR B N 1
ATOM 3716 C CA . THR B 1 194 ? 10.82 15.656 -1.343 1 97.88 194 THR B CA 1
ATOM 3717 C C . THR B 1 194 ? 11.391 16.062 0.013 1 97.88 194 THR B C 1
ATOM 3719 O O . THR B 1 194 ? 11.07 17.141 0.529 1 97.88 194 THR B O 1
ATOM 3722 N N . PHE B 1 195 ? 12.203 15.258 0.572 1 97.44 195 PHE B N 1
ATOM 3723 C CA . PHE B 1 195 ? 12.828 15.531 1.861 1 97.44 195 PHE B CA 1
ATOM 3724 C C . PHE B 1 195 ? 13.656 16.797 1.802 1 97.44 195 PHE B C 1
ATOM 3726 O O . PHE B 1 195 ? 13.594 17.641 2.709 1 97.44 195 PHE B O 1
ATOM 3733 N N . GLN B 1 196 ? 14.344 16.953 0.753 1 95.56 196 GLN B N 1
ATOM 3734 C CA . GLN B 1 196 ? 15.195 18.125 0.583 1 95.56 196 GLN B CA 1
ATOM 3735 C C . GLN B 1 196 ? 14.359 19.391 0.448 1 95.56 196 GLN B C 1
ATOM 3737 O O . GLN B 1 196 ? 14.711 20.438 0.998 1 95.56 196 GLN B O 1
ATOM 3742 N N . ASN B 1 197 ? 13.281 19.281 -0.232 1 94.69 197 ASN B N 1
ATOM 3743 C CA . ASN B 1 197 ? 12.391 20.422 -0.412 1 94.69 197 ASN B CA 1
ATOM 3744 C C . ASN B 1 197 ? 11.766 20.859 0.91 1 94.69 197 ASN B C 1
ATOM 3746 O O . ASN B 1 197 ? 11.664 22.047 1.191 1 94.69 197 ASN B O 1
ATOM 3750 N N . LEU B 1 198 ? 11.367 19.906 1.698 1 96.12 198 LEU B N 1
ATOM 3751 C CA . LEU B 1 198 ? 10.773 20.203 2.996 1 96.12 198 LEU B CA 1
ATOM 3752 C C . LEU B 1 198 ? 11.797 20.844 3.926 1 96.12 198 LEU B C 1
ATOM 3754 O O . LEU B 1 198 ? 11.477 21.797 4.652 1 96.12 198 LEU B O 1
ATOM 3758 N N . ASP B 1 199 ? 12.984 20.406 3.838 1 93.38 199 ASP B N 1
ATOM 3759 C CA . ASP B 1 199 ? 14.055 20.891 4.707 1 93.38 199 ASP B CA 1
ATOM 3760 C C . ASP B 1 199 ? 14.422 22.344 4.371 1 93.38 199 ASP B C 1
ATOM 3762 O O . ASP B 1 199 ? 14.891 23.078 5.238 1 93.38 199 ASP B O 1
ATOM 3766 N N . SER B 1 200 ? 14.141 22.766 3.217 1 93.31 200 SER B N 1
ATOM 3767 C CA . SER B 1 200 ? 14.555 24.094 2.744 1 93.31 200 SER B CA 1
ATOM 3768 C C . SER B 1 200 ? 13.523 25.156 3.1 1 93.31 200 SER B C 1
ATOM 3770 O O . SER B 1 200 ? 13.773 26.344 2.928 1 93.31 200 SER B O 1
ATOM 3772 N N . MET B 1 201 ? 12.414 24.766 3.617 1 93.5 201 MET B N 1
ATOM 3773 C CA . MET B 1 201 ? 11.375 25.734 3.957 1 93.5 201 MET B CA 1
ATOM 3774 C C . MET B 1 201 ? 11.875 26.734 5 1 93.5 201 MET B C 1
ATOM 3776 O O . MET B 1 201 ? 12.391 26.328 6.043 1 93.5 201 MET B O 1
ATOM 3780 N N . ASP B 1 202 ? 11.711 28 4.703 1 94.12 202 ASP B N 1
ATOM 3781 C CA . ASP B 1 202 ? 12.125 29.078 5.602 1 94.12 202 ASP B CA 1
ATOM 3782 C C . ASP B 1 202 ? 10.938 29.609 6.402 1 94.12 202 ASP B C 1
ATOM 3784 O O . ASP B 1 202 ? 10.203 30.484 5.922 1 94.12 202 ASP B O 1
ATOM 3788 N N . ILE B 1 203 ? 10.875 29.234 7.617 1 93.44 203 ILE B N 1
ATOM 3789 C CA . ILE B 1 203 ? 9.75 29.578 8.484 1 93.44 203 ILE B CA 1
ATOM 3790 C C . ILE B 1 203 ? 9.781 31.062 8.805 1 93.44 203 ILE B C 1
ATOM 3792 O O . ILE B 1 203 ? 8.742 31.719 8.805 1 93.44 203 ILE B O 1
ATOM 3796 N N . ASP B 1 204 ? 10.953 31.609 9 1 93.69 204 ASP B N 1
ATOM 3797 C CA . ASP B 1 204 ? 11.07 33 9.367 1 93.69 204 ASP B CA 1
ATOM 3798 C C . ASP B 1 204 ? 10.633 33.906 8.227 1 93.69 204 ASP B C 1
ATOM 3800 O O . ASP B 1 204 ? 10.008 34.969 8.453 1 93.69 204 ASP B O 1
ATOM 3804 N N . LYS B 1 205 ? 10.938 33.531 7.07 1 92.12 205 LYS B N 1
ATOM 3805 C CA . LYS B 1 205 ? 10.508 34.312 5.902 1 92.12 205 LYS B CA 1
ATOM 3806 C C . LYS B 1 205 ? 8.984 34.281 5.773 1 92.12 205 LYS B C 1
ATOM 3808 O O . LYS B 1 205 ? 8.383 35.312 5.402 1 92.12 205 LYS B O 1
ATOM 3813 N N . ASP B 1 206 ? 8.391 33.25 6.125 1 90.94 206 ASP B N 1
ATOM 3814 C CA . ASP B 1 206 ? 6.934 33.125 6.055 1 90.94 206 ASP B CA 1
ATOM 3815 C C . ASP B 1 206 ? 6.258 34 7.105 1 90.94 206 ASP B C 1
ATOM 3817 O O . ASP B 1 206 ? 5.262 34.688 6.812 1 90.94 206 ASP B O 1
ATOM 3821 N N . LEU B 1 207 ? 6.855 34 8.227 1 90.62 207 LEU B N 1
ATOM 3822 C CA . LEU B 1 207 ? 6.297 34.781 9.336 1 90.62 207 LEU B CA 1
ATOM 3823 C C . LEU B 1 207 ? 6.414 36.281 9.078 1 90.62 207 LEU B C 1
ATOM 3825 O O . LEU B 1 207 ? 5.551 37.031 9.5 1 90.62 207 LEU B O 1
ATOM 3829 N N . GLU B 1 208 ? 7.426 36.688 8.352 1 88.06 208 GLU B N 1
ATOM 3830 C CA . GLU B 1 208 ? 7.621 38.094 8.023 1 88.06 208 GLU B CA 1
ATOM 3831 C C . GLU B 1 208 ? 6.523 38.594 7.094 1 88.06 208 GLU B C 1
ATOM 3833 O O . GLU B 1 208 ? 6.027 39.719 7.258 1 88.06 208 GLU B O 1
ATOM 3838 N N . VAL B 1 209 ? 6.18 37.781 6.184 1 82.44 209 VAL B N 1
ATOM 3839 C CA . VAL B 1 209 ? 5.129 38.156 5.238 1 82.44 209 VAL B CA 1
ATOM 3840 C C . VAL B 1 209 ? 3.793 38.25 5.969 1 82.44 209 VAL B C 1
ATOM 3842 O O . VAL B 1 209 ? 3.021 39.188 5.73 1 82.44 209 VAL B O 1
ATOM 3845 N N . ARG B 1 210 ? 3.52 37.438 6.914 1 78.56 210 ARG B N 1
ATOM 3846 C CA . ARG B 1 210 ? 2.262 37.375 7.652 1 78.56 210 ARG B CA 1
ATOM 3847 C C . ARG B 1 210 ? 2.137 38.594 8.586 1 78.56 210 ARG B C 1
ATOM 3849 O O . ARG B 1 210 ? 1.047 39.125 8.75 1 78.56 210 ARG B O 1
ATOM 3856 N N . HIS B 1 211 ? 3.219 38.938 9.102 1 78.12 211 HIS B N 1
ATOM 3857 C CA . HIS B 1 211 ? 3.234 40.094 9.969 1 78.12 211 HIS B CA 1
ATOM 3858 C C . HIS B 1 211 ? 2.838 41.375 9.195 1 78.12 211 HIS B C 1
ATOM 3860 O O . HIS B 1 211 ? 2.148 42.219 9.734 1 78.12 211 HIS B O 1
ATOM 3866 N N . THR B 1 212 ? 3.197 41.406 7.969 1 72.69 212 THR B N 1
ATOM 3867 C CA . THR B 1 212 ? 2.834 42.531 7.141 1 72.69 212 THR B CA 1
ATOM 3868 C C . THR B 1 212 ? 1.327 42.594 6.906 1 72.69 212 THR B C 1
ATOM 3870 O O . THR B 1 212 ? 0.728 43.656 6.879 1 72.69 212 THR B O 1
ATOM 3873 N N . HIS B 1 213 ? 0.726 41.438 6.863 1 67 213 HIS B N 1
ATOM 3874 C CA . HIS B 1 213 ? -0.719 41.344 6.68 1 67 213 HIS B CA 1
ATOM 3875 C C . HIS B 1 213 ? -1.46 41.812 7.938 1 67 213 HIS B C 1
ATOM 3877 O O . HIS B 1 213 ? -2.543 42.375 7.852 1 67 213 HIS B O 1
ATOM 3883 N N . LEU B 1 214 ? -0.907 41.469 9.055 1 65.06 214 LEU B N 1
ATOM 3884 C CA . LEU B 1 214 ? -1.51 41.844 10.336 1 65.06 214 LEU B CA 1
ATOM 3885 C C . LEU B 1 214 ? -1.494 43.375 10.531 1 65.06 214 LEU B C 1
ATOM 3887 O O . LEU B 1 214 ? -2.408 43.906 11.133 1 65.06 214 LEU B O 1
ATOM 3891 N N . LEU B 1 215 ? -0.437 44.031 9.945 1 63.78 215 LEU B N 1
ATOM 3892 C CA . LEU B 1 215 ? -0.273 45.469 10.141 1 63.78 215 LEU B CA 1
ATOM 3893 C C . LEU B 1 215 ? -1.081 46.25 9.109 1 63.78 215 LEU B C 1
ATOM 3895 O O . LEU B 1 215 ? -1.408 47.406 9.32 1 63.78 215 LEU B O 1
ATOM 3899 N N . GLU B 1 216 ? -1.213 45.562 7.91 1 58.62 216 GLU B N 1
ATOM 3900 C CA . GLU B 1 216 ? -1.973 46.281 6.891 1 58.62 216 GLU B CA 1
ATOM 3901 C C . GLU B 1 216 ? -3.461 46.312 7.23 1 58.62 216 GLU B C 1
ATOM 3903 O O . GLU B 1 216 ? -4.066 45.25 7.484 1 58.62 216 GLU B O 1
ATOM 3908 N N . PRO B 1 217 ? -3.941 47.375 7.652 1 51.38 217 PRO B N 1
ATOM 3909 C CA . PRO B 1 217 ? -5.379 47.5 7.895 1 51.38 217 PRO B CA 1
ATOM 3910 C C . PRO B 1 217 ? -6.219 46.75 6.867 1 51.38 217 PRO B C 1
ATOM 3912 O O . PRO B 1 217 ? -5.754 46.469 5.754 1 51.38 217 PRO B O 1
ATOM 3915 N N . GLY B 1 218 ? -7.312 46.031 7.23 1 45.06 218 GLY B N 1
ATOM 3916 C CA . GLY B 1 218 ? -8.305 45.344 6.418 1 45.06 218 GLY B CA 1
ATOM 3917 C C . GLY B 1 218 ? -8.555 46.031 5.082 1 45.06 218 GLY B C 1
ATOM 3918 O O . GLY B 1 218 ? -9.516 46.781 4.938 1 45.06 218 GLY B O 1
ATOM 3919 N N . GLN B 1 219 ? -7.641 46.688 4.387 1 39.44 219 GLN B N 1
ATOM 3920 C CA . GLN B 1 219 ? -8.258 47 3.104 1 39.44 219 GLN B CA 1
ATOM 3921 C C . GLN B 1 219 ? -8.938 45.781 2.496 1 39.44 219 GLN B C 1
ATOM 3923 O O . GLN B 1 219 ? -8.523 44.625 2.748 1 39.44 219 GLN B O 1
ATOM 3928 N N . GLY B 1 220 ? -10.18 45.812 2.08 1 35.97 220 GLY B N 1
ATOM 3929 C CA . GLY B 1 220 ? -11.008 44.875 1.335 1 35.97 220 GLY B CA 1
ATOM 3930 C C . GLY B 1 220 ? -10.219 44 0.37 1 35.97 220 GLY B C 1
ATOM 3931 O O . GLY B 1 220 ? -9.367 44.5 -0.364 1 35.97 220 GLY B O 1
ATOM 3932 N N . VAL B 1 221 ? -9.844 42.875 0.665 1 37.56 221 VAL B N 1
ATOM 3933 C CA . VAL B 1 221 ? -9.367 41.969 -0.361 1 37.56 221 VAL B CA 1
ATOM 3934 C C . VAL B 1 221 ? -10.039 42.281 -1.695 1 37.56 221 VAL B C 1
ATOM 3936 O O . VAL B 1 221 ? -11.234 42.031 -1.863 1 37.56 221 VAL B O 1
ATOM 3939 N N . GLU B 1 222 ? -9.789 43.344 -2.387 1 32.56 222 GLU B N 1
ATOM 3940 C CA . GLU B 1 222 ? -10.055 43.25 -3.82 1 32.56 222 GLU B CA 1
ATOM 3941 C C . GLU B 1 222 ? -9.398 42 -4.426 1 32.56 222 GLU B C 1
ATOM 3943 O O . GLU B 1 222 ? -8.227 41.75 -4.176 1 32.56 222 GLU B O 1
ATOM 3948 N N . GLU B 1 223 ? -10.164 41.062 -4.824 1 34.47 223 GLU B N 1
ATOM 3949 C CA . GLU B 1 223 ? -9.875 39.938 -5.711 1 34.47 223 GLU B CA 1
ATOM 3950 C C . GLU B 1 223 ? -8.922 40.375 -6.824 1 34.47 223 GLU B C 1
ATOM 3952 O O . GLU B 1 223 ? -9.344 40.938 -7.832 1 34.47 223 GLU B O 1
ATOM 3957 N N . GLU B 1 224 ? -7.891 41.031 -6.707 1 31.75 224 GLU B N 1
ATOM 3958 C CA . GLU B 1 224 ? -7.094 41.156 -7.922 1 31.75 224 GLU B CA 1
ATOM 3959 C C . GLU B 1 224 ? -6.805 39.812 -8.562 1 31.75 224 GLU B C 1
ATOM 3961 O O . GLU B 1 224 ? -6.285 38.906 -7.898 1 31.75 224 GLU B O 1
ATOM 3966 N N . GLU B 1 225 ? -7.539 39.438 -9.609 1 30.69 225 GLU B N 1
ATOM 3967 C CA . GLU B 1 225 ? -7.328 38.438 -10.68 1 30.69 225 GLU B CA 1
ATOM 3968 C C . GLU B 1 225 ? -5.902 38.531 -11.219 1 30.69 225 GLU B C 1
ATOM 3970 O O . GLU B 1 225 ? -5.594 39.375 -12.062 1 30.69 225 GLU B O 1
ATOM 3975 N N . GLU B 1 226 ? -4.914 38.656 -10.523 1 31.75 226 GLU B N 1
ATOM 3976 C CA . GLU B 1 226 ? -3.641 38.594 -11.234 1 31.75 226 GLU B CA 1
ATOM 3977 C C . GLU B 1 226 ? -3.586 37.406 -12.203 1 31.75 226 GLU B C 1
ATOM 3979 O O . GLU B 1 226 ? -3.986 36.312 -11.852 1 31.75 226 GLU B O 1
ATOM 3984 N N . ASP B 1 227 ? -3.531 37.688 -13.555 1 29.66 227 ASP B N 1
ATOM 3985 C CA . ASP B 1 227 ? -3.318 36.906 -14.766 1 29.66 227 ASP B CA 1
ATOM 3986 C C . ASP B 1 227 ? -2.146 35.938 -14.602 1 29.66 227 ASP B C 1
ATOM 3988 O O . ASP B 1 227 ? -1.04 36.344 -14.25 1 29.66 227 ASP B O 1
ATOM 3992 N N . GLU B 1 228 ? -2.477 34.719 -14.289 1 32.31 228 GLU B N 1
ATOM 3993 C CA . GLU B 1 228 ? -1.675 33.5 -14.305 1 32.31 228 GLU B CA 1
ATOM 3994 C C . GLU B 1 228 ? -0.869 33.375 -15.594 1 32.31 228 GLU B C 1
ATOM 3996 O O . GLU B 1 228 ? -1.169 32.531 -16.453 1 32.31 228 GLU B O 1
ATOM 4001 N N . GLU B 1 229 ? -0.669 34.5 -16.406 1 28.75 229 GLU B N 1
ATOM 4002 C CA . GLU B 1 229 ? -0.101 34.125 -17.703 1 28.75 229 GLU B CA 1
ATOM 4003 C C . GLU B 1 229 ? 1.236 33.406 -17.516 1 28.75 229 GLU B C 1
ATOM 4005 O O . GLU B 1 229 ? 1.521 32.438 -18.219 1 28.75 229 GLU B O 1
ATOM 4010 N N . GLU B 1 230 ? 2.271 34.125 -16.953 1 30.58 230 GLU B N 1
ATOM 4011 C CA . GLU B 1 230 ? 3.598 33.906 -17.531 1 30.58 230 GLU B CA 1
ATOM 4012 C C . GLU B 1 230 ? 4.223 32.625 -17.016 1 30.58 230 GLU B C 1
ATOM 4014 O O . GLU B 1 230 ? 5.336 32.25 -17.406 1 30.58 230 GLU B O 1
ATOM 4019 N N . GLU B 1 231 ? 3.834 32.094 -15.852 1 30.28 231 GLU B N 1
ATOM 4020 C CA . GLU B 1 231 ? 4.84 31.188 -15.281 1 30.28 231 GLU B CA 1
ATOM 4021 C C . GLU B 1 231 ? 4.852 29.844 -15.992 1 30.28 231 GLU B C 1
ATOM 4023 O O . GLU B 1 231 ? 5.395 28.859 -15.469 1 30.28 231 GLU B O 1
ATOM 4028 N N . ASP B 1 232 ? 4.309 29.688 -17.219 1 30.16 232 ASP B N 1
ATOM 4029 C CA . ASP B 1 232 ? 4.27 28.391 -17.891 1 30.16 232 ASP B CA 1
ATOM 4030 C C . ASP B 1 232 ? 5.68 27.891 -18.188 1 30.16 232 ASP B C 1
ATOM 4032 O O . ASP B 1 232 ? 5.859 26.734 -18.562 1 30.16 232 ASP B O 1
ATOM 4036 N N . GLU B 1 233 ? 6.684 28.766 -18.344 1 30.55 233 GLU B N 1
ATOM 4037 C CA . GLU B 1 233 ? 7.84 28.281 -19.078 1 30.55 233 GLU B CA 1
ATOM 4038 C C . GLU B 1 233 ? 8.672 27.312 -18.234 1 30.55 233 GLU B C 1
ATOM 4040 O O . GLU B 1 233 ? 9.43 26.516 -18.766 1 30.55 233 GLU B O 1
ATOM 4045 N N . SER B 1 234 ? 8.805 27.484 -16.891 1 30.2 234 SER B N 1
ATOM 4046 C CA . SER B 1 234 ? 9.914 26.828 -16.219 1 30.2 234 SER B CA 1
ATOM 4047 C C . SER B 1 234 ? 9.617 25.344 -15.961 1 30.2 234 SER B C 1
ATOM 4049 O O . SER B 1 234 ? 10.469 24.609 -15.453 1 30.2 234 SER B O 1
ATOM 4051 N N . GLU B 1 235 ? 8.406 24.875 -16.141 1 28.88 235 GLU B N 1
ATOM 4052 C CA . GLU B 1 235 ? 8.125 23.469 -15.844 1 28.88 235 GLU B CA 1
ATOM 4053 C C . GLU B 1 235 ? 8.852 22.547 -16.812 1 28.88 235 GLU B C 1
ATOM 4055 O O . GLU B 1 235 ? 8.82 21.312 -16.656 1 28.88 235 GLU B O 1
ATOM 4060 N N . ILE B 1 236 ? 9.242 23.031 -18.062 1 30.17 236 ILE B N 1
ATOM 4061 C CA . ILE B 1 236 ? 9.805 22.141 -19.078 1 30.17 236 ILE B CA 1
ATOM 4062 C C . ILE B 1 236 ? 11.172 21.641 -18.609 1 30.17 236 ILE B C 1
ATOM 4064 O O . ILE B 1 236 ? 11.562 20.516 -18.953 1 30.17 236 ILE B O 1
ATOM 4068 N N . GLU B 1 237 ? 11.977 22.422 -17.875 1 29.52 237 GLU B N 1
ATOM 4069 C CA . GLU B 1 237 ? 13.352 21.969 -17.656 1 29.52 237 GLU B CA 1
ATOM 4070 C C . GLU B 1 237 ? 13.406 20.828 -16.656 1 29.52 237 GLU B C 1
ATOM 4072 O O . GLU B 1 237 ? 14.391 20.078 -16.609 1 29.52 237 GLU B O 1
ATOM 4077 N N . ALA B 1 238 ? 12.523 20.766 -15.688 1 30.31 238 ALA B N 1
ATOM 4078 C CA . ALA B 1 238 ? 12.664 19.734 -14.664 1 30.31 238 ALA B CA 1
ATOM 4079 C C . ALA B 1 238 ? 12.312 18.359 -15.219 1 30.31 238 ALA B C 1
ATOM 4081 O O . ALA B 1 238 ? 12.586 17.328 -14.594 1 30.31 238 ALA B O 1
ATOM 4082 N N . GLN B 1 239 ? 11.539 18.328 -16.406 1 26.62 239 GLN B N 1
ATOM 4083 C CA . GLN B 1 239 ? 11.195 17.016 -16.969 1 26.62 239 GLN B CA 1
ATOM 4084 C C . GLN B 1 239 ? 12.43 16.312 -17.516 1 26.62 239 GLN B C 1
ATOM 4086 O O . GLN B 1 239 ? 12.445 15.086 -17.641 1 26.62 239 GLN B O 1
ATOM 4091 N N . GLN B 1 240 ? 13.383 17.062 -18.109 1 28.08 240 GLN B N 1
ATOM 4092 C CA . GLN B 1 240 ? 14.461 16.422 -18.844 1 28.08 240 GLN B CA 1
ATOM 4093 C C . GLN B 1 240 ? 15.383 15.656 -17.891 1 28.08 240 GLN B C 1
ATOM 4095 O O . GLN B 1 240 ? 15.992 14.656 -18.281 1 28.08 240 GLN B O 1
ATOM 4100 N N . SER B 1 241 ? 15.578 16.172 -16.688 1 30.39 241 SER B N 1
ATOM 4101 C CA . SER B 1 241 ? 16.625 15.5 -15.898 1 30.39 241 SER B CA 1
ATOM 4102 C C . SER B 1 241 ? 16.141 14.148 -15.391 1 30.39 241 SER B C 1
ATOM 4104 O O . SER B 1 241 ? 16.906 13.422 -14.742 1 30.39 241 SER B O 1
ATOM 4106 N N . ARG B 1 242 ? 14.82 13.953 -15.461 1 31.19 242 ARG B N 1
ATOM 4107 C CA . ARG B 1 242 ? 14.328 12.703 -14.891 1 31.19 242 ARG B CA 1
ATOM 4108 C C . ARG B 1 242 ? 14.797 11.508 -15.719 1 31.19 242 ARG B C 1
ATOM 4110 O O . ARG B 1 242 ? 14.578 10.359 -15.328 1 31.19 242 ARG B O 1
ATOM 4117 N N . GLN B 1 243 ? 14.969 11.781 -17.062 1 30.81 243 GLN B N 1
ATOM 4118 C CA . GLN B 1 243 ? 15.297 10.641 -17.922 1 30.81 243 GLN B CA 1
ATOM 4119 C C . GLN B 1 243 ? 16.641 10.023 -17.531 1 30.81 243 GLN B C 1
ATOM 4121 O O . GLN B 1 243 ? 16.922 8.875 -17.875 1 30.81 243 GLN B O 1
ATOM 4126 N N . SER B 1 244 ? 17.469 10.852 -16.875 1 31.75 244 SER B N 1
ATOM 4127 C CA . SER B 1 244 ? 18.859 10.383 -16.906 1 31.75 244 SER B CA 1
ATOM 4128 C C . SER B 1 244 ? 19.078 9.258 -15.891 1 31.75 244 SER B C 1
ATOM 4130 O O . SER B 1 244 ? 19.875 8.352 -16.125 1 31.75 244 SER B O 1
ATOM 4132 N N . TYR B 1 245 ? 18.375 9.43 -14.789 1 27.88 245 TYR B N 1
ATOM 4133 C CA . TYR B 1 245 ? 18.922 8.531 -13.781 1 27.88 245 TYR B CA 1
ATOM 4134 C C . TYR B 1 245 ? 18.469 7.094 -14.023 1 27.88 245 TYR B C 1
ATOM 4136 O O . TYR B 1 245 ? 19.125 6.148 -13.57 1 27.88 245 TYR B O 1
ATOM 4144 N N . ALA B 1 246 ? 17.328 6.914 -14.641 1 32.59 246 ALA B N 1
ATOM 4145 C CA . ALA B 1 246 ? 16.906 5.547 -14.945 1 32.59 246 ALA B CA 1
ATOM 4146 C C . ALA B 1 246 ? 17.891 4.875 -15.898 1 32.59 246 ALA B C 1
ATOM 4148 O O . ALA B 1 246 ? 18.156 3.672 -15.789 1 32.59 246 ALA B O 1
ATOM 4149 N N . SER B 1 247 ? 18.453 5.746 -16.812 1 33.38 247 SER B N 1
ATOM 4150 C CA . SER B 1 247 ? 19.422 5.18 -17.75 1 33.38 247 SER B CA 1
ATOM 4151 C C . SER B 1 247 ? 20.672 4.676 -17.031 1 33.38 247 SER B C 1
ATOM 4153 O O . SER B 1 247 ? 21.297 3.719 -17.469 1 33.38 247 SER B O 1
ATOM 4155 N N . GLN B 1 248 ? 20.938 5.422 -16.016 1 33.66 248 GLN B N 1
ATOM 4156 C CA . GLN B 1 248 ? 22.203 5.023 -15.391 1 33.66 248 GLN B CA 1
ATOM 4157 C C . GLN B 1 248 ? 22.078 3.672 -14.703 1 33.66 248 GLN B C 1
ATOM 4159 O O . GLN B 1 248 ? 22.984 2.848 -14.758 1 33.66 248 GLN B O 1
ATOM 4164 N N . TYR B 1 249 ? 20.938 3.496 -14.148 1 29.17 249 TYR B N 1
ATOM 4165 C CA . TYR B 1 249 ? 20.875 2.244 -13.398 1 29.17 249 TYR B CA 1
ATOM 4166 C C . TYR B 1 249 ? 20.703 1.057 -14.336 1 29.17 249 TYR B C 1
ATOM 4168 O O . TYR B 1 249 ? 21.25 -0.021 -14.094 1 29.17 249 TYR B O 1
ATOM 4176 N N . ALA B 1 250 ? 20 1.268 -15.453 1 33.94 250 ALA B N 1
ATOM 4177 C CA . ALA B 1 250 ? 19.953 0.195 -16.438 1 33.94 250 ALA B CA 1
ATOM 4178 C C . ALA B 1 250 ? 21.344 -0.107 -17 1 33.94 250 ALA B C 1
ATOM 4180 O O . ALA B 1 250 ? 21.672 -1.264 -17.281 1 33.94 250 ALA B O 1
ATOM 4181 N N . GLN B 1 251 ? 22.125 0.939 -17.219 1 35.34 251 GLN B N 1
ATOM 4182 C CA . GLN B 1 251 ? 23.484 0.715 -17.719 1 35.34 251 GLN B CA 1
ATOM 4183 C C . GLN B 1 251 ? 24.312 -0.084 -16.719 1 35.34 251 GLN B C 1
ATOM 4185 O O . GLN B 1 251 ? 25.125 -0.921 -17.109 1 35.34 251 GLN B O 1
ATOM 4190 N N . ILE B 1 252 ? 24.047 0.202 -15.539 1 36.84 252 ILE B N 1
ATOM 4191 C CA . ILE B 1 252 ? 24.875 -0.516 -14.57 1 36.84 252 ILE B CA 1
ATOM 4192 C C . ILE B 1 252 ? 24.516 -2.002 -14.602 1 36.84 252 ILE B C 1
ATOM 4194 O O . ILE B 1 252 ? 25.406 -2.857 -14.523 1 36.84 252 ILE B O 1
ATOM 4198 N N . LEU B 1 253 ? 23.328 -2.293 -14.844 1 32.22 253 LEU B N 1
ATOM 4199 C CA . LEU B 1 253 ? 22.984 -3.711 -14.898 1 32.22 253 LEU B CA 1
ATOM 4200 C C . LEU B 1 253 ? 23.484 -4.336 -16.203 1 32.22 253 LEU B C 1
ATOM 4202 O O . LEU B 1 253 ? 23.891 -5.496 -16.219 1 32.22 253 LEU B O 1
ATOM 4206 N N . ARG B 1 254 ? 23.5 -3.617 -17.359 1 37.66 254 ARG B N 1
ATOM 4207 C CA . ARG B 1 254 ? 24 -4.176 -18.609 1 37.66 254 ARG B CA 1
ATOM 4208 C C . ARG B 1 254 ? 25.516 -4.375 -18.562 1 37.66 254 ARG B C 1
ATOM 4210 O O . ARG B 1 254 ? 26.062 -5.219 -19.281 1 37.66 254 ARG B O 1
ATOM 4217 N N . GLN B 1 255 ? 26.234 -3.422 -18.031 1 32.69 255 GLN B N 1
ATOM 4218 C CA . GLN B 1 255 ? 27.688 -3.604 -18.047 1 32.69 255 GLN B CA 1
ATOM 4219 C C . GLN B 1 255 ? 28.078 -4.852 -17.266 1 32.69 255 GLN B C 1
ATOM 4221 O O . GLN B 1 255 ? 29.234 -5.281 -17.328 1 32.69 255 GLN B O 1
ATOM 4226 N N . LYS B 1 256 ? 27.312 -5.227 -16.359 1 32.75 256 LYS B N 1
ATOM 4227 C CA . LYS B 1 256 ? 27.828 -6.418 -15.688 1 32.75 256 LYS B CA 1
ATOM 4228 C C . LYS B 1 256 ? 27.5 -7.684 -16.469 1 32.75 256 LYS B C 1
ATOM 4230 O O . LYS B 1 256 ? 27.812 -8.789 -16.047 1 32.75 256 LYS B O 1
ATOM 4235 N N . ASN B 1 257 ? 26.562 -7.559 -17.547 1 26.84 257 ASN B N 1
ATOM 4236 C CA . ASN B 1 257 ? 26.656 -8.703 -18.438 1 26.84 257 ASN B CA 1
ATOM 4237 C C . ASN B 1 257 ? 27.719 -8.5 -19.516 1 26.84 257 ASN B C 1
ATOM 4239 O O . ASN B 1 257 ? 27.781 -7.449 -20.156 1 26.84 257 ASN B O 1
#

Sequence (514 aa):
VNIYMELTVSHAEKYLGQFCSLLASYTWKTGKLRDQADMLVRQLNDFSNTEDPELRTCLKNLAEDLAMVQDYRQAEVERLEIKVITPLKAYGDIVENKRVSLHTWKRTHCRFHTVITRQNTDSSLTHTRTHTHTRTQVNAQKATNIAHRSTRQLEETISDFQRQKLEDIKRIFTDFITVEMVFHAKALEVYTHTFQNLDSMDIDKDLEVRHTHLLEPGQGVEEEEEDEEEEDESEIEAQQSRQSYASQYAQILRQKNVNIYMELTVSHAEKYLGQFCSLLASYTWKTGKLRDQADMLVRQLNDFSNTEDPELRTCLKNLAEDLAMVQDYRQAEVERLEIKVITPLKAYGDIVENKRVSLHTWKRTHCRFHTVITRQNTDSSLTHTRTHTHTRTQVNAQKATNIAHRSTRQLEETISDFQRQKLEDIKRIFTDFITVEMVFHAKALEVYTHTFQNLDSMDIDKDLEVRHTHLLEPGQGVEEEEEDEEEEDESEIEAQQSRQSYASQYAQILRQKN

Solvent-accessible surface area (backbone atoms only — not comparable to full-atom values): 27060 Å² total; per-residue (Å²): 89,64,66,58,53,51,47,51,52,52,50,49,49,51,49,44,49,48,48,30,53,48,52,47,51,45,40,49,44,51,48,51,44,41,55,46,53,51,52,47,30,51,50,33,46,58,52,22,73,76,48,56,69,47,59,17,52,46,32,42,52,48,23,51,45,53,47,51,42,38,52,44,49,50,51,38,41,52,46,44,45,58,57,33,36,45,61,37,58,50,46,59,59,56,46,49,54,52,50,51,52,52,50,54,42,51,50,47,44,50,52,31,51,52,48,47,51,52,43,56,56,49,62,74,66,53,86,70,66,66,68,62,54,51,52,43,50,53,48,39,51,50,36,48,51,50,40,52,50,43,50,53,51,48,50,51,50,50,51,51,46,52,52,50,51,53,53,47,52,49,48,29,53,47,43,47,42,50,48,52,37,52,42,27,51,53,40,34,54,46,36,53,53,44,48,53,52,57,68,63,58,50,64,66,63,38,51,55,57,51,51,51,56,57,68,44,67,75,66,73,80,71,79,73,77,72,79,82,63,76,77,69,66,68,65,62,66,68,58,61,64,61,58,51,59,58,51,50,54,52,47,56,60,50,68,75,102,90,65,66,60,55,50,46,53,52,51,49,50,49,52,49,44,49,49,48,30,52,48,51,46,50,45,40,49,44,50,47,51,44,40,55,47,52,51,53,48,30,52,50,33,46,57,52,22,73,77,47,57,70,49,60,17,51,44,32,42,51,47,23,51,45,53,48,50,42,38,51,43,49,51,51,40,40,52,46,44,46,60,55,34,36,46,61,38,57,49,46,60,58,55,46,50,56,52,51,52,52,52,49,53,42,51,51,48,45,51,52,30,51,52,47,47,53,51,43,56,55,47,63,74,66,55,86,71,63,67,68,62,53,51,51,45,49,54,51,39,52,51,36,48,51,50,40,53,48,42,48,53,51,48,51,50,50,49,52,52,46,50,52,49,49,53,53,48,52,51,49,29,52,46,44,48,42,50,46,50,36,53,40,25,51,51,38,34,54,48,39,55,52,44,49,54,53,54,68,64,58,50,64,67,63,36,51,54,56,50,50,51,55,58,67,44,68,75,66,74,81,70,80,71,80,72,80,82,66,74,79,69,69,69,67,62,66,68,60,61,64,62,59,51,59,61,51,50,56,53,46,55,59,50,67,74,99